Protein AF-A0A2P6NDL1-F1 (afdb_monomer)

Secondary structure (DSSP, 8-state):
----------GGGTT-TT---EE--HHHHHHHHHHTT--TTPEEEEE--TTSHHHHHHHTTSSEEEEEES-HHHHHHHHHHHTTSGGGGTEEEEES-TTTSPPPP-SEEEEE--GGGHHHHHHHHHH-SSPPSEEEEEEEHHHHHHHHPPTT-TT--HHHHHHHHHEEEEEEEEE-GGGEESPPSS-EEEEEEEE-SSPPS--HHHHHHHHHHHHHTTTSBHHHHHTSHHHHHHHHHHHHHHHHHTT--GGGSPPHHHHHHHHHSSTT-TTT-BTTT--HHHHHHHHHHHHHTT-------S--SSSS----------------PPPP-------EEE--GGGGGGS-S-------TTPEEEEEEEEE-SS--HHHHHHHH-PPSSTTHHHHHHHHHHHTT-EEEEEEEEEEEEEEEE-TTT-PEEEEEEE-------TT--

Foldseek 3Di:
DDDDDDPPDDPVPPDPPPPDWAQADLVVLVLLLVVQPAAQAWEEEEECCQQPSNVVVCLVHYQAYEYEDADVVSVVNNLVVCPPHPSNVRYHYDHHDPLPDQDDDTQEYEYADDAQCVVSVVVVLLPDPPNHFKYWYKYFPLLLCLCCDDQPDPSDALNVQVLVQFWDKDWRDKAQLVSIVVRDPGTMTIMMTGTDVVHPPDDVLQLSLLRVQQRVPQPAAVLVSCVDPVNLVLQLVVLVVLCVVVVHDSVPADRSNVLVCPLCVDPVNSRRDGNSRDHNVNSVSSSVSCVVSVGTSPDDDDDDDDDDDDPPDDDDDDDDDDDDDDDDDDDDDKHKDWDDPVCCVVPDDDDDDDDDPQKDKTKIKIKDDDDDDPVLVVVLPPFDDDPCRVVVSVVSCVVSPIDIDIDTFIWHWPDWDQDPPPRDIDTDIDTDDDPPDDPPDD

InterPro domains:
  IPR001737 Ribosomal RNA adenine methyltransferase KsgA/Erm [PF00398] (17-241)
  IPR001737 Ribosomal RNA adenine methyltransferase KsgA/Erm [PS51689] (14-294)
  IPR001737 Ribosomal RNA adenine methyltransferase KsgA/Erm [PTHR11727] (17-292)
  IPR011530 Ribosomal RNA adenine dimethylase [TIGR00755] (18-289)
  IPR020596 Ribosomal RNA adenine methylase transferase, conserved site [PS01131] (44-71)
  IPR020598 Ribosomal RNA adenine methylase transferase, N-terminal [SM00650] (28-197)
  IPR029063 S-adenosyl-L-methionine-dependent methyltransferase superfamily [G3DSA:3.40.50.150] (17-199)
  IPR029063 S-adenosyl-L-methionine-dependent methyltransferase superfamily [SSF53335] (17-293)

Structure (mmCIF, N/CA/C/O backbone):
data_AF-A0A2P6NDL1-F1
#
_entry.id   AF-A0A2P6NDL1-F1
#
loop_
_atom_site.group_PDB
_atom_site.id
_atom_site.type_symbol
_atom_site.label_atom_id
_atom_site.label_alt_id
_atom_site.label_comp_id
_atom_site.label_asym_id
_atom_site.label_entity_id
_atom_site.label_seq_id
_atom_site.pdbx_PDB_ins_code
_atom_site.Cartn_x
_atom_site.Cartn_y
_atom_site.Cartn_z
_atom_site.occupancy
_atom_site.B_iso_or_equiv
_atom_site.auth_seq_id
_atom_site.auth_comp_id
_atom_site.auth_asym_id
_atom_site.auth_atom_id
_atom_site.pdbx_PDB_model_num
ATOM 1 N N . MET A 1 1 ? -20.825 45.057 32.885 1.00 36.34 1 MET A N 1
ATOM 2 C CA . MET A 1 1 ? -21.238 44.110 31.820 1.00 36.34 1 MET A CA 1
ATOM 3 C C . MET A 1 1 ? -20.333 44.373 30.621 1.00 36.34 1 MET A C 1
ATOM 5 O O . MET A 1 1 ? -20.275 45.514 30.212 1.00 36.34 1 MET A O 1
ATOM 9 N N . ALA A 1 2 ? -19.516 43.471 30.084 1.00 32.03 2 ALA A N 1
ATOM 10 C CA . ALA A 1 2 ? -19.609 42.021 30.004 1.00 32.03 2 ALA A CA 1
ATOM 11 C C . ALA A 1 2 ? -18.259 41.355 30.341 1.00 32.03 2 ALA A C 1
ATOM 13 O O . ALA A 1 2 ? -17.208 41.761 29.848 1.00 32.03 2 ALA A O 1
ATOM 14 N N . MET A 1 3 ? -18.304 40.321 31.184 1.00 26.25 3 MET A N 1
ATOM 15 C CA . MET A 1 3 ? -17.172 39.437 31.453 1.00 26.25 3 MET A CA 1
ATOM 16 C C . MET A 1 3 ? -16.881 38.592 30.208 1.00 26.25 3 MET A C 1
ATOM 18 O O . MET A 1 3 ? -17.751 37.881 29.708 1.00 26.25 3 MET A O 1
ATOM 22 N N . ARG A 1 4 ? -15.640 38.662 29.722 1.00 29.34 4 ARG A N 1
ATOM 23 C CA . ARG A 1 4 ? -15.093 37.758 28.705 1.00 29.34 4 ARG A CA 1
ATOM 24 C C . ARG A 1 4 ? -15.015 36.356 29.313 1.00 29.34 4 ARG A C 1
ATOM 26 O O . ARG A 1 4 ? -14.181 36.093 30.171 1.00 29.34 4 ARG A O 1
ATOM 33 N N . THR A 1 5 ? -15.891 35.458 28.882 1.00 29.77 5 THR A N 1
ATOM 34 C CA . THR A 1 5 ? -15.819 34.039 29.229 1.00 29.77 5 THR A CA 1
ATOM 35 C C . THR A 1 5 ? -14.688 33.388 28.437 1.00 29.77 5 THR A C 1
ATOM 37 O O . THR A 1 5 ? -14.812 33.086 27.249 1.00 29.77 5 THR A O 1
ATOM 40 N N . GLU A 1 6 ? -13.545 33.184 29.090 1.00 29.84 6 GLU A N 1
ATOM 41 C CA . GLU A 1 6 ? -12.483 32.332 28.562 1.00 29.84 6 GLU A CA 1
ATOM 42 C C . GLU A 1 6 ? -13.022 30.909 28.363 1.00 29.84 6 GLU A C 1
ATOM 44 O O . GLU A 1 6 ? -13.479 30.244 29.297 1.00 29.84 6 GLU A O 1
ATOM 49 N N . LYS A 1 7 ? -12.978 30.420 27.119 1.00 33.31 7 LYS A N 1
ATOM 50 C CA . LYS A 1 7 ? -13.278 29.021 26.803 1.00 33.31 7 LYS A CA 1
ATOM 51 C C . LYS A 1 7 ? -12.232 28.134 27.483 1.00 33.31 7 LYS A C 1
ATOM 53 O O . LYS A 1 7 ? -11.122 27.985 26.972 1.00 33.31 7 LYS A O 1
ATOM 58 N N . LYS A 1 8 ? -12.604 27.507 28.606 1.00 27.92 8 LYS A N 1
ATOM 59 C CA . LYS A 1 8 ? -11.867 26.394 29.226 1.00 27.92 8 LYS A CA 1
ATOM 60 C C . LYS A 1 8 ? -11.633 25.305 28.174 1.00 27.92 8 LYS A C 1
ATOM 62 O O . LYS A 1 8 ? -12.532 24.540 27.831 1.00 27.92 8 LYS A O 1
ATOM 67 N N . THR A 1 9 ? -10.422 25.251 27.631 1.00 33.50 9 THR A N 1
ATOM 68 C CA . THR A 1 9 ? -9.971 24.129 26.810 1.00 33.50 9 THR A CA 1
ATOM 69 C C . THR A 1 9 ? -9.679 22.957 27.742 1.00 33.50 9 THR A C 1
ATOM 71 O O . THR A 1 9 ? -8.827 23.055 28.619 1.00 33.50 9 THR A O 1
ATOM 74 N N . ASP A 1 10 ? -10.442 21.875 27.576 1.00 34.56 10 ASP A N 1
ATOM 75 C CA . ASP A 1 10 ? -10.346 20.620 28.330 1.00 34.56 10 ASP A CA 1
ATOM 76 C C . ASP A 1 10 ? -8.883 20.137 28.399 1.00 34.56 10 ASP A C 1
ATOM 78 O O . ASP A 1 10 ? -8.265 19.832 27.372 1.00 34.56 10 ASP A O 1
ATOM 82 N N . ALA A 1 11 ? -8.316 20.118 29.609 1.00 33.81 11 ALA A N 1
ATOM 83 C CA . ALA A 1 11 ? -6.895 19.877 29.873 1.00 33.81 11 ALA A CA 1
ATOM 84 C C . ALA A 1 11 ? -6.408 18.481 29.430 1.00 33.81 11 ALA A C 1
ATOM 86 O O . ALA A 1 11 ? -5.207 18.265 29.297 1.00 33.81 11 ALA A O 1
ATOM 87 N N . ARG A 1 12 ? -7.331 17.565 29.107 1.00 46.12 12 ARG A N 1
ATOM 88 C CA . ARG A 1 12 ? -7.064 16.196 28.630 1.00 46.12 12 ARG A CA 1
ATOM 89 C C . ARG A 1 12 ? -6.386 16.098 27.256 1.00 46.12 12 ARG A C 1
ATOM 91 O O . ARG A 1 12 ? -5.961 15.017 26.873 1.00 46.12 12 ARG A O 1
ATOM 98 N N . PHE A 1 13 ? -6.283 17.198 26.503 1.00 41.50 13 PHE A N 1
ATOM 99 C CA . PHE A 1 13 ? -5.746 17.190 25.131 1.00 41.50 13 PHE A CA 1
ATOM 100 C C . PHE A 1 13 ? -4.379 17.878 24.963 1.00 41.50 13 PHE A C 1
ATOM 102 O O . PHE A 1 13 ? -3.866 17.948 23.845 1.00 41.50 13 PHE A O 1
ATOM 109 N N . ARG A 1 14 ? -3.763 18.387 26.040 1.00 32.59 14 ARG A N 1
ATOM 110 C CA . ARG A 1 14 ? -2.420 18.990 25.980 1.00 32.59 14 ARG A CA 1
ATOM 111 C C . ARG A 1 14 ? -1.363 17.906 26.209 1.00 32.59 14 ARG A C 1
ATOM 113 O O . ARG A 1 14 ? -1.092 17.558 27.348 1.00 32.59 14 ARG A O 1
ATOM 120 N N . GLY A 1 15 ? -0.778 17.368 25.136 1.00 32.94 15 GLY A N 1
ATOM 121 C CA . GLY A 1 15 ? 0.363 16.444 25.262 1.00 32.94 15 GLY A CA 1
ATOM 122 C C . GLY A 1 15 ? 0.511 15.352 24.201 1.00 32.94 15 GLY A C 1
ATOM 123 O O . GLY A 1 15 ? 1.359 14.473 24.366 1.00 32.94 15 GLY A O 1
ATOM 124 N N . PHE A 1 16 ? -0.277 15.368 23.121 1.00 46.50 16 PHE A N 1
ATOM 125 C CA . PHE A 1 16 ? -0.119 14.409 22.025 1.00 46.50 16 PHE A CA 1
ATOM 126 C C . PHE A 1 16 ? 1.107 14.753 21.173 1.00 46.50 16 PHE A C 1
ATOM 128 O O . PHE A 1 16 ? 1.009 15.402 20.135 1.00 46.50 16 PHE A O 1
ATOM 135 N N . THR A 1 17 ? 2.266 14.272 21.609 1.00 47.06 17 THR A N 1
ATOM 136 C CA . THR A 1 17 ? 3.546 14.268 20.882 1.00 47.06 17 THR A CA 1
ATOM 137 C C . THR A 1 17 ? 3.460 13.657 19.474 1.00 47.06 17 THR A C 1
ATOM 139 O O . THR A 1 17 ? 4.339 13.904 18.657 1.00 47.06 17 THR A O 1
ATOM 142 N N . PHE A 1 18 ? 2.383 12.928 19.155 1.00 55.97 18 PHE A N 1
ATOM 143 C CA . PHE A 1 18 ? 2.178 12.244 17.873 1.00 55.97 18 PHE A CA 1
ATOM 144 C C . PHE A 1 18 ? 1.156 12.903 16.925 1.00 55.97 18 PHE A C 1
ATOM 146 O O . PHE A 1 18 ? 0.885 12.350 15.862 1.00 55.97 18 PHE A O 1
ATOM 153 N N . GLY A 1 19 ? 0.580 14.069 17.262 1.00 57.47 19 GLY A N 1
ATOM 154 C CA . GLY A 1 19 ? -0.309 14.807 16.344 1.00 57.47 19 GLY A CA 1
ATOM 155 C C . GLY A 1 19 ? -1.540 14.017 15.863 1.00 57.47 19 GLY A C 1
ATOM 156 O O . GLY A 1 19 ? -1.953 14.161 14.714 1.00 57.47 19 GLY A O 1
ATOM 157 N N . GLN A 1 20 ? -2.095 13.149 16.714 1.00 72.69 20 GLN A N 1
ATOM 158 C CA . GLN A 1 20 ? -3.187 12.239 16.356 1.00 72.69 20 GLN A CA 1
ATOM 159 C C . GLN A 1 20 ? -4.534 12.969 16.200 1.00 72.69 20 GLN A C 1
ATOM 161 O O . GLN A 1 20 ? -4.881 13.846 16.993 1.00 72.69 20 GLN A O 1
ATOM 166 N N . HIS A 1 21 ? -5.316 12.574 15.189 1.00 86.44 21 HIS A N 1
ATOM 167 C CA . HIS A 1 21 ? -6.660 13.088 14.913 1.00 86.44 21 HIS A CA 1
ATOM 168 C C . HIS A 1 21 ? -7.716 12.061 15.340 1.00 86.44 21 HIS A C 1
ATOM 170 O O . HIS A 1 21 ? -7.943 11.066 14.651 1.00 86.44 21 HIS A O 1
ATOM 176 N N . ILE A 1 22 ? -8.389 12.307 16.466 1.00 88.81 22 ILE A N 1
ATOM 177 C CA . ILE A 1 22 ? -9.380 11.370 17.014 1.00 88.81 22 ILE A CA 1
ATOM 178 C C . ILE A 1 22 ? -10.714 11.557 16.291 1.00 88.81 22 ILE A C 1
ATOM 180 O O . ILE A 1 22 ? -11.271 12.658 16.288 1.00 88.81 22 ILE A O 1
ATOM 184 N N . LEU A 1 23 ? -11.250 10.481 15.711 1.00 92.31 23 LEU A N 1
ATOM 185 C CA . LEU A 1 23 ? -12.588 10.464 15.120 1.00 92.31 23 LEU A CA 1
ATOM 186 C C . LEU A 1 23 ? -13.646 10.555 16.234 1.00 92.31 23 LEU A C 1
ATOM 188 O O . LEU A 1 23 ? -13.715 9.695 17.114 1.00 92.31 23 LEU A O 1
ATOM 192 N N . LYS A 1 24 ? -14.460 11.618 16.211 1.00 92.00 24 LYS A N 1
ATOM 193 C CA . LYS A 1 24 ? -15.454 11.914 17.263 1.00 92.00 24 LYS A CA 1
ATOM 194 C C . LYS A 1 24 ? -16.908 11.714 16.842 1.00 92.00 24 LYS A C 1
ATOM 196 O O . LYS A 1 24 ? -17.756 11.656 17.719 1.00 92.00 24 LYS A O 1
ATOM 201 N N . ASN A 1 25 ? -17.217 11.677 15.543 1.00 94.38 25 ASN A N 1
ATOM 202 C CA . ASN A 1 25 ? -18.606 11.602 15.081 1.00 94.38 25 ASN A CA 1
ATOM 203 C C . ASN A 1 25 ? -19.123 10.148 15.129 1.00 94.38 25 ASN A C 1
ATOM 205 O O . ASN A 1 25 ? -18.646 9.332 14.333 1.00 94.38 25 ASN A O 1
ATOM 209 N N . PRO A 1 26 ? -20.111 9.820 15.990 1.00 94.75 26 PRO A N 1
ATOM 210 C CA . PRO A 1 26 ? -20.639 8.461 16.107 1.00 94.75 26 PRO A CA 1
ATOM 211 C C . PRO A 1 26 ? -21.297 7.944 14.824 1.00 94.75 26 PRO A C 1
ATOM 213 O O . PRO A 1 26 ? -21.186 6.759 14.533 1.00 94.75 26 PRO A O 1
ATOM 216 N N . LEU A 1 27 ? -21.917 8.818 14.021 1.00 96.44 27 LEU A N 1
ATOM 217 C CA . LEU A 1 27 ? -22.573 8.424 12.768 1.00 96.44 27 LEU A CA 1
ATOM 218 C C . LEU A 1 27 ? -21.559 7.953 11.720 1.00 96.44 27 LEU A C 1
ATOM 220 O O . LEU A 1 27 ? -21.822 7.017 10.970 1.00 96.44 27 LEU A O 1
ATOM 224 N N . ILE A 1 28 ? -20.370 8.567 11.685 1.00 96.81 28 ILE A N 1
ATOM 225 C CA . ILE A 1 28 ? -19.288 8.117 10.797 1.00 96.81 28 ILE A CA 1
ATOM 226 C C . ILE A 1 28 ? -18.763 6.756 11.254 1.00 96.81 28 ILE A C 1
ATOM 228 O O . ILE A 1 28 ? -18.541 5.884 10.421 1.00 96.81 28 ILE A O 1
ATOM 232 N N . ILE A 1 29 ? -18.604 6.556 12.565 1.00 96.62 29 ILE A N 1
ATOM 233 C CA . ILE A 1 29 ? -18.172 5.272 13.133 1.00 96.62 29 ILE A CA 1
ATOM 234 C C . ILE A 1 29 ? -19.187 4.176 12.797 1.00 96.62 29 ILE A C 1
ATOM 236 O O . ILE A 1 29 ? -18.801 3.137 12.274 1.00 96.62 29 ILE A O 1
ATOM 240 N N . GLN A 1 30 ? -20.481 4.425 13.013 1.00 96.19 30 GLN A N 1
ATOM 241 C CA . GLN A 1 30 ? -21.549 3.496 12.634 1.00 96.19 30 GLN A CA 1
ATOM 242 C C . GLN A 1 30 ? -21.528 3.184 11.133 1.00 96.19 30 GLN A C 1
ATOM 244 O O . GLN A 1 30 ? -21.600 2.020 10.751 1.00 96.19 30 GLN A O 1
ATOM 249 N N . GLY A 1 31 ? -21.349 4.200 10.283 1.00 97.12 31 GLY A N 1
ATOM 250 C CA . GLY A 1 31 ? -21.225 4.011 8.838 1.00 97.12 31 GLY A CA 1
ATOM 251 C C . GLY A 1 31 ? -20.012 3.165 8.433 1.00 97.12 31 GLY A C 1
ATOM 252 O O . GLY A 1 31 ? -20.113 2.372 7.498 1.00 97.12 31 GLY A O 1
ATOM 253 N N . ILE A 1 32 ? -18.879 3.293 9.135 1.00 97.31 32 ILE A N 1
ATOM 254 C CA . ILE A 1 32 ? -17.703 2.431 8.939 1.00 97.31 32 ILE A CA 1
ATOM 255 C C . ILE A 1 32 ? -18.045 0.990 9.322 1.00 97.31 32 ILE A C 1
ATOM 257 O O . ILE A 1 32 ? -17.851 0.097 8.508 1.00 97.31 32 ILE A O 1
ATOM 261 N N . ILE A 1 33 ? -18.599 0.769 10.517 1.00 97.38 33 ILE A N 1
ATOM 262 C CA . ILE A 1 33 ? -18.960 -0.566 11.021 1.00 97.38 33 ILE A CA 1
ATOM 263 C C . ILE A 1 33 ? -19.933 -1.275 10.075 1.00 97.38 33 ILE A C 1
ATOM 265 O O . ILE A 1 33 ? -19.690 -2.417 9.690 1.00 97.38 33 ILE A O 1
ATOM 269 N N . GLN A 1 34 ? -20.979 -0.580 9.623 1.00 96.00 34 GLN A N 1
ATOM 270 C CA . GLN A 1 34 ? -21.963 -1.133 8.694 1.00 96.00 34 GLN A CA 1
ATOM 271 C C . GLN A 1 34 ? -21.327 -1.546 7.358 1.00 96.00 34 GLN A C 1
ATOM 273 O O . GLN A 1 34 ? -21.616 -2.620 6.837 1.00 96.00 34 GLN A O 1
ATOM 278 N N . LYS A 1 35 ? -20.431 -0.717 6.805 1.00 96.50 35 LYS A N 1
ATOM 279 C CA . LYS A 1 35 ? -19.748 -0.998 5.529 1.00 96.50 35 LYS A CA 1
ATOM 280 C C . LYS A 1 35 ? -18.604 -2.007 5.645 1.00 96.50 35 LYS A C 1
ATOM 282 O O . LYS A 1 35 ? -18.119 -2.483 4.619 1.00 96.50 35 LYS A O 1
ATOM 287 N N . SER A 1 36 ? -18.170 -2.320 6.864 1.00 96.50 36 SER A N 1
ATOM 288 C CA . SER A 1 36 ? -17.178 -3.363 7.131 1.00 96.50 36 SER A CA 1
ATOM 289 C C . SER A 1 36 ? -17.734 -4.776 6.997 1.00 96.50 36 SER A C 1
ATOM 291 O O . SER A 1 36 ? -16.930 -5.698 6.889 1.00 96.50 36 SER A O 1
ATOM 293 N N . GLU A 1 37 ? -19.064 -4.953 6.958 1.00 96.50 37 GLU A N 1
ATOM 294 C CA . GLU A 1 37 ? -19.710 -6.270 6.809 1.00 96.50 37 GLU A CA 1
ATOM 295 C C . GLU A 1 37 ? -19.117 -7.298 7.796 1.00 96.50 37 GLU A C 1
ATOM 297 O O . GLU A 1 37 ? -18.665 -8.390 7.426 1.00 96.50 37 GLU A O 1
ATOM 302 N N . LEU A 1 38 ? -19.044 -6.880 9.063 1.00 97.62 38 LEU A N 1
ATOM 303 C CA . LEU A 1 38 ? -18.490 -7.668 10.160 1.00 97.62 38 LEU A CA 1
ATOM 304 C C . LEU A 1 38 ? -19.379 -8.877 10.451 1.00 97.62 38 LEU A C 1
ATOM 306 O O . LEU A 1 38 ? -20.606 -8.796 10.386 1.00 97.62 38 LEU A O 1
ATOM 310 N N . LYS A 1 39 ? -18.746 -9.992 10.805 1.00 97.88 39 LYS A N 1
ATOM 311 C CA . LYS A 1 39 ? -19.400 -11.199 11.305 1.00 97.88 39 LYS A CA 1
ATOM 312 C C . LYS A 1 39 ? -19.055 -11.373 12.777 1.00 97.88 39 LYS A C 1
ATOM 314 O O . LYS A 1 39 ? -17.921 -11.133 13.187 1.00 97.88 39 LYS A O 1
ATOM 319 N N . SER A 1 40 ? -19.995 -11.915 13.546 1.00 97.06 40 SER A N 1
ATOM 320 C CA . SER A 1 40 ? -19.797 -12.219 14.970 1.00 97.06 40 SER A CA 1
ATOM 321 C C . SER A 1 40 ? -18.655 -13.204 15.233 1.00 97.06 40 SER A C 1
ATOM 323 O O . SER A 1 40 ? -18.128 -13.248 16.337 1.00 97.06 40 SER A O 1
ATOM 325 N N . THR A 1 41 ? -18.241 -13.981 14.229 1.00 97.94 41 THR A N 1
ATOM 326 C CA . THR A 1 41 ? -17.113 -14.917 14.312 1.00 97.94 41 THR A CA 1
ATOM 327 C C . THR A 1 41 ? -15.754 -14.282 14.030 1.00 97.94 41 THR A C 1
ATOM 329 O O . THR A 1 41 ? -14.740 -14.936 14.267 1.00 97.94 41 THR A O 1
ATOM 332 N N . ASP A 1 42 ? -15.714 -13.051 13.514 1.00 98.38 42 ASP A N 1
ATOM 333 C CA . ASP A 1 42 ? -14.477 -12.433 13.038 1.00 98.38 42 ASP A CA 1
ATOM 334 C C . ASP A 1 42 ? -13.524 -12.069 14.176 1.00 98.38 42 ASP A C 1
ATOM 336 O O . ASP A 1 42 ? -13.926 -11.580 15.235 1.00 98.38 42 ASP A O 1
ATOM 340 N N . VAL A 1 43 ? -12.231 -12.202 13.902 1.00 98.62 43 VAL A N 1
ATOM 341 C CA . VAL A 1 43 ? -11.168 -11.492 14.607 1.00 98.62 43 VAL A CA 1
ATOM 342 C C . VAL A 1 43 ? -10.874 -10.199 13.848 1.00 98.62 43 VAL A C 1
ATOM 344 O O . VAL A 1 43 ? -10.425 -10.233 12.700 1.00 98.62 43 VAL A O 1
ATOM 347 N N . ALA A 1 44 ? -11.120 -9.053 14.481 1.00 98.62 44 ALA A N 1
ATOM 348 C CA . ALA A 1 44 ? -10.859 -7.743 13.895 1.00 98.62 44 ALA A CA 1
ATOM 349 C C . ALA A 1 44 ? -9.500 -7.190 14.330 1.00 98.62 44 ALA A C 1
ATOM 351 O O . ALA A 1 44 ? -9.195 -7.152 15.519 1.00 98.62 44 ALA A O 1
ATOM 352 N N . LEU A 1 45 ? -8.709 -6.706 13.377 1.00 98.62 45 LEU A N 1
ATOM 353 C CA . LEU A 1 45 ? -7.525 -5.889 13.623 1.00 98.62 45 LEU A CA 1
ATOM 354 C C . LEU A 1 45 ? -7.904 -4.403 13.564 1.00 98.62 45 LEU A C 1
ATOM 356 O O . LEU A 1 45 ? -8.481 -3.945 12.579 1.00 98.62 45 LEU A O 1
ATOM 360 N N . GLU A 1 46 ? -7.521 -3.633 14.576 1.00 98.06 46 GLU A N 1
ATOM 361 C CA . GLU A 1 46 ? -7.622 -2.174 14.588 1.00 98.06 46 GLU A CA 1
ATOM 362 C C . GLU A 1 46 ? -6.231 -1.562 14.758 1.00 98.06 46 GLU A C 1
ATOM 364 O O . GLU A 1 46 ? -5.507 -1.875 15.700 1.00 98.06 46 GLU A O 1
ATOM 369 N N . VAL A 1 47 ? -5.842 -0.668 13.850 1.00 95.81 47 VAL A N 1
ATOM 370 C CA . VAL A 1 47 ? -4.558 0.041 13.921 1.00 95.81 47 VAL A CA 1
ATOM 371 C C . VAL A 1 47 ? -4.799 1.482 14.345 1.00 95.81 47 VAL A C 1
ATOM 373 O O . VAL A 1 47 ? -5.471 2.225 13.631 1.00 95.81 47 VAL A O 1
ATOM 376 N N . GLY A 1 48 ? -4.215 1.878 15.475 1.00 93.44 48 GLY A N 1
ATOM 377 C CA . GLY A 1 48 ? -4.411 3.199 16.070 1.00 93.44 48 GLY A CA 1
ATOM 378 C C . GLY A 1 48 ? -5.807 3.365 16.683 1.00 93.44 48 GLY A C 1
ATOM 379 O O . GLY A 1 48 ? -6.566 4.218 16.217 1.00 93.44 48 GLY A O 1
ATOM 380 N N . PRO A 1 49 ? -6.170 2.577 17.714 1.00 94.25 49 PRO A N 1
ATOM 381 C CA . PRO A 1 49 ? -7.476 2.668 18.374 1.00 94.25 49 PRO A CA 1
ATOM 382 C C . PRO A 1 49 ? -7.721 4.026 19.059 1.00 94.25 49 PRO A C 1
ATOM 384 O O . PRO A 1 49 ? -8.873 4.422 19.284 1.00 94.25 49 PRO A O 1
ATOM 387 N N . GLY A 1 50 ? -6.657 4.767 19.404 1.00 91.62 50 GLY A N 1
ATOM 388 C CA . GLY A 1 50 ? -6.754 6.043 20.108 1.00 91.62 50 GLY A CA 1
ATOM 389 C C . GLY A 1 50 ? -7.541 5.901 21.413 1.00 91.62 50 GLY A C 1
ATOM 390 O O . GLY A 1 50 ? -7.227 5.070 22.256 1.00 91.62 50 GLY A O 1
ATOM 391 N N . THR A 1 51 ? -8.608 6.687 21.579 1.00 90.94 51 THR A N 1
ATOM 392 C CA . THR A 1 51 ? -9.460 6.634 22.782 1.00 90.94 51 THR A CA 1
ATOM 393 C C . THR A 1 51 ? -10.483 5.491 22.784 1.00 90.94 51 THR A C 1
ATOM 395 O O . THR A 1 51 ? -11.295 5.409 23.707 1.00 90.94 51 THR A O 1
ATOM 398 N N . GLY A 1 52 ? -10.519 4.642 21.752 1.00 94.06 52 GLY A N 1
ATOM 399 C CA . GLY A 1 52 ? -11.387 3.463 21.691 1.00 94.06 52 GLY A CA 1
ATOM 400 C C . GLY A 1 52 ? -12.802 3.683 21.156 1.00 94.06 52 GLY A C 1
ATOM 401 O O . GLY A 1 52 ? -13.673 2.842 21.359 1.00 94.06 52 GLY A O 1
ATOM 402 N N . ASN A 1 53 ? -13.080 4.815 20.497 1.00 94.25 53 ASN A N 1
ATOM 403 C CA . ASN A 1 53 ? -14.422 5.091 19.961 1.00 94.25 53 ASN A CA 1
ATOM 404 C C . ASN A 1 53 ? -14.862 4.071 18.896 1.00 94.25 53 ASN A C 1
ATOM 406 O O . ASN A 1 53 ? -16.036 3.714 18.847 1.00 94.25 53 ASN A O 1
ATOM 410 N N . LEU A 1 54 ? -13.931 3.630 18.046 1.00 95.88 54 LEU A N 1
ATOM 411 C CA . LEU A 1 54 ? -14.171 2.593 17.044 1.00 95.88 54 LEU A CA 1
ATOM 412 C C . LEU A 1 54 ? -14.039 1.196 17.671 1.00 95.88 54 LEU A C 1
ATOM 414 O O . LEU A 1 54 ? -14.915 0.364 17.448 1.00 95.88 54 LEU A O 1
ATOM 418 N N . THR A 1 55 ? -13.041 0.984 18.536 1.00 97.25 55 THR A N 1
ATOM 419 C CA . THR A 1 55 ? -12.808 -0.280 19.259 1.00 97.25 55 THR A CA 1
ATOM 420 C C . THR A 1 55 ? -14.051 -0.825 19.951 1.00 97.25 55 THR A C 1
ATOM 422 O O . THR A 1 55 ? -14.385 -1.990 19.768 1.00 97.25 55 THR A O 1
ATOM 425 N N . VAL A 1 56 ? -14.780 0.005 20.708 1.00 95.88 56 VAL A N 1
ATOM 426 C CA . VAL A 1 56 ? -15.993 -0.446 21.419 1.00 95.88 56 VAL A CA 1
ATOM 427 C C . VAL A 1 56 ? -17.061 -0.944 20.439 1.00 95.88 56 VAL A C 1
ATOM 429 O O . VAL A 1 56 ? -17.707 -1.951 20.697 1.00 95.88 56 VAL A O 1
ATOM 432 N N . LYS A 1 57 ? -17.206 -0.299 19.274 1.00 96.62 57 LYS A N 1
ATOM 433 C CA . LYS A 1 57 ? -18.156 -0.737 18.241 1.00 96.62 57 LYS A CA 1
ATOM 434 C C . LYS A 1 57 ? -17.714 -1.992 17.496 1.00 96.62 57 LYS A C 1
ATOM 436 O O . LYS A 1 57 ? -18.564 -2.763 17.062 1.00 96.62 57 LYS A O 1
ATOM 441 N N . LEU A 1 58 ? -16.407 -2.214 17.370 1.00 97.81 58 LEU A N 1
ATOM 442 C CA . LEU A 1 58 ? -15.876 -3.477 16.862 1.00 97.81 58 LEU A CA 1
ATOM 443 C C . LEU A 1 58 ? -16.153 -4.617 17.848 1.00 97.81 58 LEU A C 1
ATOM 445 O O . LEU A 1 58 ? -16.671 -5.647 17.435 1.00 97.81 58 LEU A O 1
ATOM 449 N N . LEU A 1 59 ? -15.907 -4.397 19.144 1.00 97.56 59 LEU A N 1
ATOM 450 C CA . LEU A 1 59 ? -16.149 -5.379 20.208 1.00 97.56 59 LEU A CA 1
ATOM 451 C C . LEU A 1 59 ? -17.625 -5.804 20.310 1.00 97.56 59 LEU A C 1
ATOM 453 O O . LEU A 1 59 ? -17.896 -6.959 20.612 1.00 97.56 59 LEU A O 1
ATOM 457 N N . GLU A 1 60 ? -18.565 -4.902 20.006 1.00 96.06 60 GLU A N 1
ATOM 458 C CA . GLU A 1 60 ? -20.005 -5.204 19.910 1.00 96.06 60 GLU A CA 1
ATOM 459 C C . GLU A 1 60 ? -20.356 -6.160 18.748 1.00 96.06 60 GLU A C 1
ATOM 461 O O . GLU A 1 60 ? -21.404 -6.800 18.773 1.00 96.06 60 GLU A O 1
ATOM 466 N N . SER A 1 61 ? -19.522 -6.231 17.703 1.00 96.44 61 SER A N 1
ATOM 467 C CA . SER A 1 61 ? -19.872 -6.869 16.421 1.00 96.44 61 SER A CA 1
ATOM 468 C C . SER A 1 61 ? -18.991 -8.064 16.044 1.00 96.44 61 SER A C 1
ATOM 470 O O . SER A 1 61 ? -19.292 -8.748 15.065 1.00 96.44 61 SER A O 1
ATOM 472 N N . THR A 1 62 ? -17.894 -8.308 16.764 1.00 97.81 62 THR A N 1
ATOM 473 C CA . THR A 1 62 ? -16.892 -9.325 16.415 1.00 97.81 62 THR A CA 1
ATOM 474 C C . THR A 1 62 ? -16.537 -10.213 17.602 1.00 97.81 62 THR A C 1
ATOM 476 O O . THR A 1 62 ? -16.751 -9.863 18.761 1.00 97.81 62 THR A O 1
ATOM 479 N N . LYS A 1 63 ? -15.955 -11.383 17.320 1.00 97.56 63 LYS A N 1
ATOM 480 C CA . LYS A 1 63 ? -15.536 -12.348 18.346 1.00 97.56 63 LYS A CA 1
ATOM 481 C C . LYS A 1 63 ? -14.420 -11.785 19.219 1.00 97.56 63 LYS A C 1
ATOM 483 O O . LYS A 1 63 ? -14.362 -12.042 20.416 1.00 97.56 63 LYS A O 1
ATOM 488 N N . LYS A 1 64 ? -13.474 -11.097 18.583 1.00 98.31 64 LYS A N 1
ATOM 489 C CA . LYS A 1 64 ? -12.267 -10.564 19.215 1.00 98.31 64 LYS A CA 1
ATOM 490 C C . LYS A 1 64 ? -11.804 -9.323 18.467 1.00 98.31 64 LYS A C 1
ATOM 492 O O . LYS A 1 64 ? -11.928 -9.259 17.242 1.00 98.31 64 LYS A O 1
ATOM 497 N N . VAL A 1 65 ? -11.222 -8.374 19.190 1.00 98.69 65 VAL A N 1
ATOM 498 C CA . VAL A 1 65 ? -10.522 -7.222 18.615 1.00 98.69 65 VAL A CA 1
ATOM 499 C C . VAL A 1 65 ? -9.064 -7.251 19.050 1.00 98.69 65 VAL A C 1
ATOM 501 O O . VAL A 1 65 ? -8.755 -7.400 20.230 1.00 98.69 65 VAL A O 1
ATOM 504 N N . ILE A 1 66 ? -8.162 -7.114 18.086 1.00 98.56 66 ILE A N 1
ATOM 505 C CA . ILE A 1 66 ? -6.728 -6.949 18.282 1.00 98.56 66 ILE A CA 1
ATOM 506 C C . ILE A 1 66 ? -6.397 -5.506 17.916 1.00 98.56 66 ILE A C 1
ATOM 508 O O . ILE A 1 66 ? -6.473 -5.129 16.751 1.00 98.56 66 ILE A O 1
ATOM 512 N N . ALA A 1 67 ? -6.046 -4.691 18.903 1.00 97.88 67 ALA A N 1
ATOM 513 C CA . ALA A 1 67 ? -5.750 -3.281 18.713 1.00 97.88 67 ALA A CA 1
ATOM 514 C C . ALA A 1 67 ? -4.236 -3.028 18.778 1.00 97.88 67 ALA A C 1
ATOM 516 O O . ALA A 1 67 ? -3.598 -3.319 19.788 1.00 97.88 67 ALA A O 1
ATOM 517 N N . CYS A 1 68 ? -3.650 -2.477 17.717 1.00 96.75 68 CYS A N 1
ATOM 518 C CA . CYS A 1 68 ? -2.244 -2.079 17.658 1.00 96.75 68 CYS A CA 1
ATOM 519 C C . CYS A 1 68 ? -2.107 -0.588 17.972 1.00 96.75 68 CYS A C 1
ATOM 521 O O . CYS A 1 68 ? -2.616 0.247 17.220 1.00 96.75 68 CYS A O 1
ATOM 523 N N . GLU A 1 69 ? -1.385 -0.245 19.036 1.00 94.19 69 GLU A N 1
ATOM 524 C CA . GLU A 1 69 ? -1.162 1.144 19.447 1.00 94.19 69 GLU A CA 1
ATOM 525 C C . GLU A 1 69 ? 0.304 1.376 19.813 1.00 94.19 69 GLU A C 1
ATOM 527 O O . GLU A 1 69 ? 0.933 0.553 20.475 1.00 94.19 69 GLU A O 1
ATOM 532 N N . VAL A 1 70 ? 0.849 2.509 19.376 1.00 92.00 70 VAL A N 1
ATOM 533 C CA . VAL A 1 70 ? 2.241 2.887 19.640 1.00 92.00 70 VAL A CA 1
ATOM 534 C C . VAL A 1 70 ? 2.362 3.764 20.884 1.00 92.00 70 VAL A C 1
ATOM 536 O O . VAL A 1 70 ? 3.407 3.735 21.527 1.00 92.00 70 VAL A O 1
ATOM 539 N N . ASP A 1 71 ? 1.325 4.539 21.232 1.00 91.25 71 ASP A N 1
ATOM 540 C CA . ASP A 1 71 ? 1.313 5.404 22.416 1.00 91.25 71 ASP A CA 1
ATOM 541 C C . ASP A 1 71 ? 0.835 4.631 23.664 1.00 91.25 71 ASP A C 1
ATOM 543 O O . ASP A 1 71 ? -0.364 4.355 23.796 1.00 91.25 71 ASP A O 1
ATOM 547 N N . PRO A 1 72 ? 1.719 4.338 24.639 1.00 92.25 72 PRO A N 1
ATOM 548 C CA . PRO A 1 72 ? 1.345 3.586 25.838 1.00 92.25 72 PRO A CA 1
ATOM 549 C C . PRO A 1 72 ? 0.276 4.288 26.688 1.00 92.25 72 PRO A C 1
ATOM 551 O O . PRO A 1 72 ? -0.458 3.636 27.429 1.00 92.25 72 PRO A O 1
ATOM 554 N N . ARG A 1 73 ? 0.143 5.618 26.576 1.00 92.25 73 ARG A N 1
ATOM 555 C CA . ARG A 1 73 ? -0.902 6.372 27.285 1.00 92.25 73 ARG A CA 1
ATOM 556 C C . ARG A 1 73 ? -2.281 6.053 26.716 1.00 92.25 73 ARG A C 1
ATOM 558 O O . ARG A 1 73 ? -3.230 5.901 27.477 1.00 92.25 73 ARG A O 1
ATOM 565 N N . MET A 1 74 ? -2.389 5.922 25.392 1.00 92.62 74 MET A N 1
ATOM 566 C CA . MET A 1 74 ? -3.640 5.527 24.735 1.00 92.62 74 MET A CA 1
ATOM 567 C C . MET A 1 74 ? -3.988 4.072 25.033 1.00 92.62 74 MET A C 1
ATOM 569 O O . MET A 1 74 ? -5.157 3.768 25.250 1.00 92.62 74 MET A O 1
ATOM 573 N N . VAL A 1 75 ? -2.984 3.195 25.143 1.00 94.75 75 VAL A N 1
ATOM 574 C CA . VAL A 1 75 ? -3.183 1.817 25.618 1.00 94.75 75 VAL A CA 1
ATOM 575 C C . VAL A 1 75 ? -3.844 1.808 26.998 1.00 94.75 75 VAL A C 1
ATOM 577 O O . VAL A 1 75 ? -4.865 1.145 27.170 1.00 94.75 75 VAL A O 1
ATOM 580 N N . ALA A 1 76 ? -3.320 2.573 27.960 1.00 94.75 76 ALA A N 1
ATOM 581 C CA . ALA A 1 76 ? -3.882 2.640 29.310 1.00 94.75 76 ALA A CA 1
ATOM 582 C C . ALA A 1 76 ? -5.318 3.201 29.328 1.00 94.75 76 ALA A C 1
ATOM 584 O O . ALA A 1 76 ? -6.193 2.653 30.001 1.00 94.75 76 ALA A O 1
ATOM 585 N N . GLU A 1 77 ? -5.586 4.261 28.559 1.00 94.25 77 GLU A N 1
ATOM 586 C CA . GLU A 1 77 ? -6.932 4.836 28.424 1.00 94.25 77 GLU A CA 1
ATOM 587 C C . GLU A 1 77 ? -7.923 3.839 27.805 1.00 94.25 77 GLU A C 1
ATOM 589 O O . GLU A 1 77 ? -9.043 3.688 28.298 1.00 94.25 77 GLU A O 1
ATOM 594 N N . LEU A 1 78 ? -7.509 3.112 26.763 1.00 95.25 78 LEU A N 1
ATOM 595 C CA . LEU A 1 78 ? -8.332 2.092 26.122 1.00 95.25 78 LEU A CA 1
ATOM 596 C C . LEU A 1 78 ? -8.629 0.927 27.072 1.00 95.25 78 LEU A C 1
ATOM 598 O O . LEU A 1 78 ? -9.782 0.513 27.182 1.00 95.25 78 LEU A O 1
ATOM 602 N N . GLN A 1 79 ? -7.616 0.432 27.790 1.00 95.38 79 GLN A N 1
ATOM 603 C CA . GLN A 1 79 ? -7.785 -0.622 28.793 1.00 95.38 79 GLN A CA 1
ATOM 604 C C . GLN A 1 79 ? -8.782 -0.201 29.867 1.00 95.38 79 GLN A C 1
ATOM 606 O O . GLN A 1 79 ? -9.730 -0.929 30.145 1.00 95.38 79 GLN A O 1
ATOM 611 N N . LYS A 1 80 ? -8.616 1.002 30.428 1.00 95.50 80 LYS A N 1
ATOM 612 C CA . LYS A 1 80 ? -9.526 1.547 31.439 1.00 95.50 80 LYS A CA 1
ATOM 613 C C . LYS A 1 80 ? -10.953 1.685 30.913 1.00 95.50 80 LYS A C 1
ATOM 615 O O . LYS A 1 80 ? -11.895 1.455 31.663 1.00 95.50 80 LYS A O 1
ATOM 620 N N . ARG A 1 81 ? -11.122 2.045 29.638 1.00 95.00 81 ARG A N 1
ATOM 621 C CA . ARG A 1 81 ? -12.438 2.210 29.011 1.00 95.00 81 ARG A CA 1
ATOM 622 C C . ARG A 1 81 ? -13.226 0.906 28.906 1.00 95.00 81 ARG A C 1
ATOM 624 O O . ARG A 1 81 ? -14.447 0.953 29.012 1.00 95.00 81 ARG A O 1
ATOM 631 N N . VAL A 1 82 ? -12.557 -0.223 28.670 1.00 94.81 82 VAL A N 1
ATOM 632 C CA . VAL A 1 82 ? -13.220 -1.537 28.563 1.00 94.81 82 VAL A CA 1
ATOM 633 C C . VAL A 1 82 ? -13.206 -2.322 29.875 1.00 94.81 82 VAL A C 1
ATOM 635 O O . VAL A 1 82 ? -13.929 -3.307 30.009 1.00 94.81 82 VAL A O 1
ATOM 638 N N . MET A 1 83 ? -12.399 -1.904 30.851 1.00 94.19 83 MET A N 1
ATOM 639 C CA . MET A 1 83 ? -12.295 -2.548 32.158 1.00 94.19 83 MET A CA 1
ATOM 640 C C . MET A 1 83 ? -13.660 -2.614 32.855 1.00 94.19 83 MET A C 1
ATOM 642 O O . MET A 1 83 ? -14.376 -1.619 32.928 1.00 94.19 83 MET A O 1
ATOM 646 N N . GLY A 1 84 ? -14.018 -3.792 33.371 1.00 92.62 84 GLY A N 1
ATOM 647 C CA . GLY A 1 84 ? -15.311 -4.021 34.028 1.00 92.62 84 GLY A CA 1
ATOM 648 C C . GLY A 1 84 ? -16.490 -4.239 33.072 1.00 92.62 84 GLY A C 1
ATOM 649 O O . GLY A 1 84 ? -17.611 -4.408 33.539 1.00 92.62 84 GLY A O 1
ATOM 650 N N . THR A 1 85 ? -16.256 -4.262 31.756 1.00 94.56 85 THR A N 1
ATOM 651 C CA . THR A 1 85 ? -17.258 -4.659 30.754 1.00 94.56 85 THR A CA 1
ATOM 652 C C . THR A 1 85 ? -17.024 -6.095 30.283 1.00 94.56 85 THR A C 1
ATOM 654 O O . THR A 1 85 ? -15.912 -6.616 30.396 1.00 94.56 85 THR A O 1
ATOM 657 N N . GLU A 1 86 ? -18.044 -6.725 29.694 1.00 92.88 86 GLU A N 1
ATOM 658 C CA . GLU A 1 86 ? -17.918 -8.047 29.054 1.00 92.88 86 GLU A CA 1
ATOM 659 C C . GLU A 1 86 ? -16.847 -8.067 27.946 1.00 92.88 86 GLU A C 1
ATOM 661 O O . GLU A 1 86 ? -16.140 -9.061 27.759 1.00 92.88 86 GLU A O 1
ATOM 666 N N . TYR A 1 87 ? -16.632 -6.922 27.289 1.00 92.94 87 TYR A N 1
ATOM 667 C CA . TYR A 1 87 ? -15.675 -6.772 26.198 1.00 92.94 87 TYR A CA 1
ATOM 668 C C . TYR A 1 87 ? -14.207 -6.865 26.624 1.00 92.94 87 TYR A C 1
ATOM 670 O O . TYR A 1 87 ? -13.343 -7.057 25.767 1.00 92.94 87 TYR A O 1
ATOM 678 N N . ALA A 1 88 ? -13.895 -6.736 27.919 1.00 93.19 88 ALA A N 1
ATOM 679 C CA . ALA A 1 88 ? -12.516 -6.766 28.410 1.00 93.19 88 ALA A CA 1
ATOM 680 C C . ALA A 1 88 ? -11.783 -8.057 28.008 1.00 93.19 88 ALA A C 1
ATOM 682 O O . ALA A 1 88 ? -10.607 -8.018 27.659 1.00 93.19 88 ALA A O 1
ATOM 683 N N . SER A 1 89 ? -12.492 -9.188 28.006 1.00 94.94 89 SER A N 1
ATOM 684 C CA . SER A 1 89 ? -11.941 -10.493 27.619 1.00 94.94 89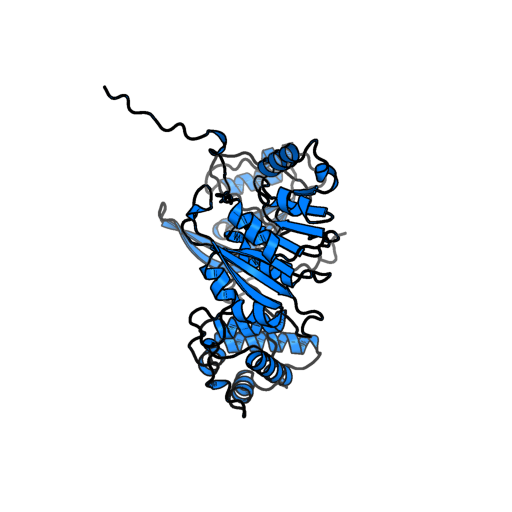 SER A CA 1
ATOM 685 C C . SER A 1 89 ? -11.778 -10.664 26.099 1.00 94.94 89 SER A C 1
ATOM 687 O O . SER A 1 89 ? -11.014 -11.514 25.644 1.00 94.94 89 SER A O 1
ATOM 689 N N . HIS A 1 90 ? -12.467 -9.839 25.306 1.00 96.62 90 HIS A N 1
ATOM 690 C CA . HIS A 1 90 ? -12.469 -9.888 23.842 1.00 96.62 90 HIS A CA 1
ATOM 691 C C . HIS A 1 90 ? -11.480 -8.891 23.218 1.00 96.62 90 HIS A C 1
ATOM 693 O O . HIS A 1 90 ? -11.244 -8.938 22.008 1.00 96.62 90 HIS A O 1
ATOM 699 N N . LEU A 1 91 ? -10.882 -8.001 24.016 1.00 98.12 91 LEU A N 1
ATOM 700 C CA . LEU A 1 91 ? -9.888 -7.035 23.560 1.00 98.12 91 LEU A CA 1
ATOM 701 C C . LEU A 1 91 ? -8.464 -7.514 23.867 1.00 98.12 91 LEU A C 1
ATOM 703 O O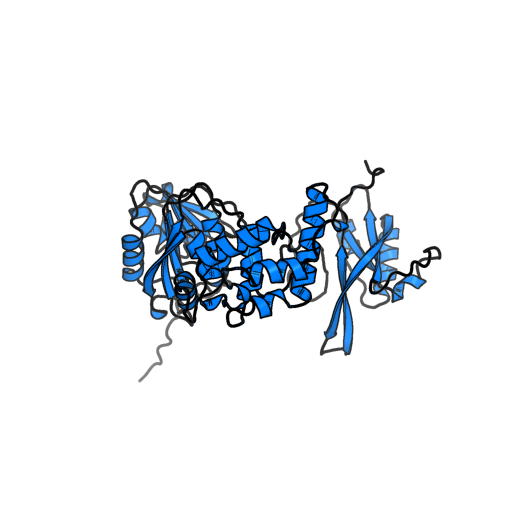 . LEU A 1 91 ? -8.077 -7.688 25.018 1.00 98.12 91 LEU A O 1
A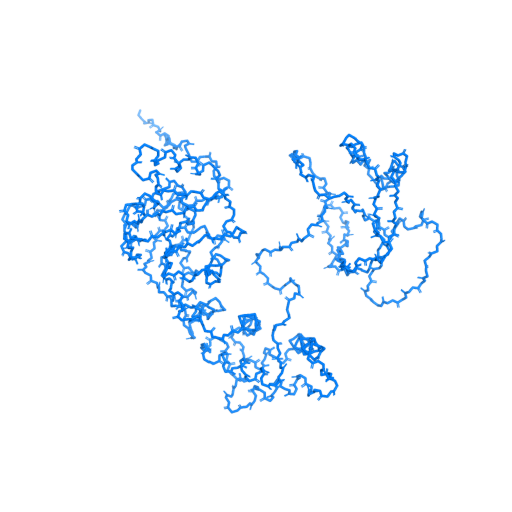TOM 707 N N . GLN A 1 92 ? -7.643 -7.630 22.828 1.00 97.81 92 GLN A N 1
ATOM 708 C CA . GLN A 1 92 ? -6.196 -7.777 22.941 1.00 97.81 92 GLN A CA 1
ATOM 709 C C . GLN A 1 92 ? -5.525 -6.497 22.445 1.00 97.81 92 GLN A C 1
ATOM 711 O O . GLN A 1 92 ? -5.811 -6.046 21.342 1.00 97.81 92 GLN A O 1
ATOM 716 N N . ILE A 1 93 ? -4.601 -5.932 23.222 1.00 97.62 93 ILE A N 1
ATOM 717 C CA . ILE A 1 93 ? -3.852 -4.737 22.814 1.00 97.62 93 ILE A CA 1
ATOM 718 C C . ILE A 1 93 ? -2.388 -5.107 22.603 1.00 97.62 93 ILE A C 1
ATOM 720 O O . ILE A 1 93 ? -1.746 -5.672 23.487 1.00 97.62 93 ILE A O 1
ATOM 724 N N . LEU A 1 94 ? -1.864 -4.780 21.426 1.00 96.75 94 LEU A N 1
ATOM 725 C CA . LEU A 1 94 ? -0.466 -4.939 21.058 1.00 96.75 94 LEU A CA 1
ATOM 726 C C . LEU A 1 94 ? 0.206 -3.564 21.090 1.00 96.75 94 LEU A C 1
ATOM 728 O O . LEU A 1 94 ? -0.057 -2.714 20.237 1.00 96.75 94 LEU A O 1
ATOM 732 N N . CYS A 1 95 ? 1.065 -3.346 22.085 1.00 96.06 95 CYS A N 1
ATOM 733 C CA . CYS A 1 95 ? 1.810 -2.099 22.223 1.00 96.06 95 CYS A CA 1
ATOM 734 C C . CYS A 1 95 ? 3.066 -2.136 21.340 1.00 96.06 95 CYS A C 1
ATOM 736 O O . CYS A 1 95 ? 3.970 -2.934 21.591 1.00 96.06 95 CYS A O 1
ATOM 738 N N . GLY A 1 96 ? 3.144 -1.285 20.317 1.00 92.38 96 GLY A N 1
ATOM 739 C CA . GLY A 1 96 ? 4.312 -1.213 19.442 1.00 92.38 96 GLY A CA 1
ATOM 740 C C . GLY A 1 96 ? 4.069 -0.558 18.084 1.00 92.38 96 GLY A C 1
ATOM 741 O O . GLY A 1 96 ? 2.964 -0.154 17.729 1.00 92.38 96 GLY A O 1
ATOM 742 N N . ASP A 1 97 ? 5.147 -0.455 17.306 1.00 91.56 97 ASP A N 1
ATOM 743 C CA . ASP A 1 97 ? 5.099 0.029 15.928 1.00 91.56 97 ASP A CA 1
ATOM 744 C C . ASP A 1 97 ? 4.543 -1.064 15.003 1.00 91.56 97 ASP A C 1
ATOM 746 O O . ASP A 1 97 ? 5.227 -2.042 14.675 1.00 91.56 97 ASP A O 1
ATOM 750 N N . VAL A 1 98 ? 3.306 -0.856 14.545 1.00 93.19 98 VAL A N 1
ATOM 751 C CA . VAL A 1 98 ? 2.589 -1.757 13.633 1.00 93.19 98 VAL A CA 1
ATOM 752 C C . VAL A 1 98 ? 3.361 -2.048 12.347 1.00 93.19 98 VAL A C 1
ATOM 754 O O . VAL A 1 98 ? 3.180 -3.110 11.761 1.00 93.19 98 VAL A O 1
ATOM 757 N N . ILE A 1 99 ? 4.246 -1.154 11.891 1.00 92.81 99 ILE A N 1
ATOM 758 C CA . ILE A 1 99 ? 5.040 -1.361 10.675 1.00 92.81 99 ILE A CA 1
ATOM 759 C C . ILE A 1 99 ? 6.170 -2.361 10.917 1.00 92.81 99 ILE A C 1
ATOM 761 O O . ILE A 1 99 ? 6.496 -3.133 10.015 1.00 92.81 99 ILE A O 1
ATOM 765 N N . LYS A 1 100 ? 6.703 -2.437 12.138 1.00 91.88 100 LYS A N 1
ATOM 766 C CA . LYS A 1 100 ? 7.835 -3.310 12.488 1.00 91.88 100 LYS A CA 1
ATOM 767 C C . LYS A 1 100 ? 7.413 -4.648 13.083 1.00 91.88 100 LYS A C 1
ATOM 769 O O . LYS A 1 100 ? 8.116 -5.629 12.889 1.00 91.88 100 LYS A O 1
ATOM 774 N N . MET A 1 101 ? 6.285 -4.697 13.785 1.00 92.62 101 MET A N 1
ATOM 775 C CA . MET A 1 101 ? 5.854 -5.912 14.481 1.00 92.62 101 MET A CA 1
ATOM 776 C C . MET A 1 101 ? 5.220 -6.950 13.554 1.00 92.62 101 MET A C 1
ATOM 778 O O . MET A 1 101 ? 4.618 -6.593 12.546 1.00 92.62 101 MET A O 1
ATOM 782 N N . GLU A 1 102 ? 5.283 -8.228 13.895 1.00 92.31 102 GLU A N 1
ATOM 783 C CA . GLU A 1 102 ? 4.499 -9.239 13.184 1.00 92.31 102 GLU A CA 1
ATOM 784 C C . GLU A 1 102 ? 3.014 -9.099 13.531 1.00 92.31 102 GLU A C 1
ATOM 786 O O . GLU A 1 102 ? 2.647 -8.880 14.687 1.00 92.31 102 GLU A O 1
ATOM 791 N N . LEU A 1 103 ? 2.157 -9.168 12.510 1.00 94.50 103 LEU A N 1
ATOM 792 C CA . LEU A 1 103 ? 0.713 -9.102 12.710 1.00 94.50 103 LEU A CA 1
ATOM 793 C C . LEU A 1 103 ? 0.186 -10.514 12.975 1.00 94.50 103 LEU A C 1
ATOM 795 O O . LEU A 1 103 ? 0.532 -11.422 12.215 1.00 94.50 103 LEU A O 1
ATOM 799 N N . PRO A 1 104 ? -0.652 -10.712 14.006 1.00 96.31 104 PRO A N 1
ATOM 800 C CA . PRO A 1 104 ? -1.334 -11.984 14.203 1.00 96.31 104 PRO A CA 1
ATOM 801 C C . PRO A 1 104 ? -2.371 -12.213 13.099 1.00 96.31 104 PRO A C 1
ATOM 803 O O . PRO A 1 104 ? -2.660 -11.316 12.311 1.00 96.31 104 PRO A O 1
ATOM 806 N N . TYR A 1 105 ? -2.976 -13.400 13.081 1.00 97.50 105 TYR A N 1
ATOM 807 C CA . TYR A 1 105 ? -4.140 -13.668 12.240 1.00 97.50 105 TYR A CA 1
ATOM 808 C C . TYR A 1 105 ? -5.302 -12.715 12.563 1.00 97.50 105 TYR A C 1
ATOM 810 O O . TYR A 1 105 ? -5.610 -12.469 13.733 1.00 97.50 105 TYR A O 1
ATOM 818 N N . PHE A 1 106 ? -5.984 -12.244 11.521 1.00 98.44 106 PHE A N 1
ATOM 819 C CA . PHE A 1 106 ? -7.253 -11.527 11.606 1.00 98.44 106 PHE A CA 1
ATOM 820 C C . PHE A 1 106 ? -8.095 -11.788 10.350 1.00 98.44 106 PHE A C 1
ATOM 822 O O . PHE A 1 106 ? -7.564 -11.983 9.257 1.00 98.44 106 PHE A O 1
ATOM 829 N N . ASP A 1 107 ? -9.417 -11.747 10.493 1.00 98.38 107 ASP A N 1
ATOM 830 C CA . ASP A 1 107 ? -10.356 -11.890 9.377 1.00 98.38 107 ASP A CA 1
ATOM 831 C C . ASP A 1 107 ? -10.577 -10.555 8.667 1.00 98.38 107 ASP A C 1
ATOM 833 O O . ASP A 1 107 ? -10.693 -10.491 7.441 1.00 98.38 107 ASP A O 1
ATOM 837 N N . VAL A 1 108 ? -10.643 -9.473 9.444 1.00 98.50 108 VAL A N 1
ATOM 838 C CA . VAL A 1 108 ? -10.944 -8.126 8.959 1.00 98.50 108 VAL A CA 1
ATOM 839 C C . VAL A 1 108 ? -10.057 -7.092 9.633 1.00 98.50 108 VAL A C 1
ATOM 841 O O . VAL A 1 108 ? -9.717 -7.223 10.803 1.00 98.50 108 VAL A O 1
ATOM 844 N N . CYS A 1 109 ? -9.685 -6.043 8.906 1.00 98.44 109 CYS A N 1
ATOM 845 C CA . CYS A 1 109 ? -8.974 -4.897 9.472 1.00 98.44 109 CYS A CA 1
ATOM 846 C C . CYS A 1 109 ? -9.856 -3.655 9.362 1.00 98.44 109 CYS A C 1
ATOM 848 O O . CYS A 1 109 ? -10.247 -3.282 8.259 1.00 98.44 109 CYS A O 1
ATOM 850 N N . VAL A 1 110 ? -10.186 -3.010 10.479 1.00 98.25 110 VAL A N 1
ATOM 851 C CA . VAL A 1 110 ? -10.989 -1.782 10.490 1.00 98.25 110 VAL A CA 1
ATOM 852 C C . VAL A 1 110 ? -10.239 -0.727 11.281 1.00 98.25 110 VAL A C 1
ATOM 854 O O . VAL A 1 110 ? -10.032 -0.884 12.479 1.00 98.25 110 VAL A O 1
ATOM 857 N N . ALA A 1 111 ? -9.786 0.335 10.615 1.00 95.12 111 ALA A N 1
ATOM 858 C CA . ALA A 1 111 ? -8.835 1.259 11.229 1.00 95.12 111 ALA A CA 1
ATOM 859 C C . ALA A 1 111 ? -8.996 2.710 10.767 1.00 95.12 111 ALA A C 1
ATOM 861 O O . ALA A 1 111 ? -9.181 2.998 9.582 1.00 95.12 111 ALA A O 1
ATOM 862 N N . ASN A 1 112 ? -8.829 3.639 11.710 1.00 93.06 112 ASN A N 1
ATOM 863 C CA . ASN A 1 112 ? -8.547 5.043 11.428 1.00 93.06 112 ASN A CA 1
ATOM 864 C C . ASN A 1 112 ? -7.027 5.255 11.437 1.00 93.06 112 ASN A C 1
ATOM 866 O O . ASN A 1 112 ? -6.441 5.572 12.468 1.00 93.06 112 ASN A O 1
ATOM 870 N N . ILE A 1 113 ? -6.388 5.037 10.289 1.00 88.75 113 ILE A N 1
ATOM 871 C CA . ILE A 1 113 ? -4.930 4.948 10.217 1.00 88.75 113 ILE A CA 1
ATOM 872 C C . ILE A 1 113 ? -4.292 6.343 10.352 1.00 88.75 113 ILE A C 1
ATOM 874 O O . ILE A 1 113 ? -4.705 7.278 9.656 1.00 88.75 113 ILE A O 1
ATOM 878 N N . PRO A 1 114 ? -3.215 6.493 11.150 1.00 85.19 114 PRO A N 1
ATOM 879 C CA . PRO A 1 114 ? -2.382 7.691 11.120 1.00 85.19 114 PRO A CA 1
ATOM 880 C C . PRO A 1 114 ? -1.800 7.931 9.722 1.00 85.19 114 PRO A C 1
ATOM 882 O O . PRO A 1 114 ? -1.142 7.067 9.139 1.00 85.19 114 PRO A O 1
ATOM 885 N N . TYR A 1 115 ? -2.000 9.125 9.167 1.00 86.00 115 TYR A N 1
ATOM 886 C CA . TYR A 1 115 ? -1.713 9.381 7.751 1.00 86.00 115 TYR A CA 1
ATOM 887 C C . TYR A 1 115 ? -0.264 9.112 7.338 1.00 86.00 115 TYR A C 1
ATOM 889 O O . TYR A 1 115 ? -0.029 8.680 6.210 1.00 86.00 115 TYR A O 1
ATOM 897 N N . GLN A 1 116 ? 0.683 9.277 8.263 1.00 85.06 116 GLN A N 1
ATOM 898 C CA . GLN A 1 116 ? 2.115 9.072 8.049 1.00 85.06 116 GLN A CA 1
ATOM 899 C C . GLN A 1 116 ? 2.470 7.620 7.698 1.00 85.06 116 GLN A C 1
ATOM 901 O O . GLN A 1 116 ? 3.481 7.389 7.040 1.00 85.06 116 GLN A O 1
ATOM 906 N N . ILE A 1 117 ? 1.645 6.652 8.112 1.00 88.94 117 ILE A N 1
ATOM 907 C CA . ILE A 1 117 ? 1.917 5.221 7.921 1.00 88.94 117 ILE A CA 1
ATOM 908 C C . ILE A 1 117 ? 0.992 4.554 6.896 1.00 88.94 117 ILE A C 1
ATOM 910 O O . ILE A 1 117 ? 1.106 3.352 6.678 1.00 88.94 117 ILE A O 1
ATOM 914 N N . SER A 1 118 ? 0.109 5.310 6.228 1.00 89.88 118 SER A N 1
ATOM 915 C CA . SER A 1 118 ? -0.902 4.759 5.303 1.00 89.88 118 SER A CA 1
ATOM 916 C C . SER A 1 118 ? -0.294 3.855 4.225 1.00 89.88 118 SER A C 1
ATOM 918 O O . SER A 1 118 ? -0.725 2.720 4.051 1.00 89.88 118 SER A O 1
ATOM 920 N N . SER A 1 119 ? 0.738 4.339 3.525 1.00 88.62 119 SER A N 1
ATOM 921 C CA . SER A 1 119 ? 1.400 3.596 2.443 1.00 88.62 119 SER A CA 1
ATOM 922 C C . SER A 1 119 ? 2.075 2.301 2.923 1.00 88.62 119 SER A C 1
ATOM 924 O O . SER A 1 119 ? 1.685 1.233 2.446 1.00 88.62 119 SER A O 1
ATOM 926 N N . PRO A 1 120 ? 3.031 2.334 3.879 1.00 91.06 120 PRO A N 1
ATOM 927 C CA . PRO A 1 120 ? 3.678 1.107 4.341 1.00 91.06 120 PRO A CA 1
ATOM 928 C C . PRO A 1 120 ? 2.692 0.134 4.999 1.00 91.06 120 PRO A C 1
ATOM 930 O O . PRO A 1 120 ? 2.854 -1.074 4.844 1.00 91.06 120 PRO A O 1
ATOM 933 N N . LEU A 1 121 ? 1.639 0.623 5.666 1.00 92.81 121 LEU A N 1
ATOM 934 C CA . LEU A 1 121 ? 0.617 -0.243 6.249 1.00 92.81 121 LEU A CA 1
ATOM 935 C C . LEU A 1 121 ? -0.214 -0.963 5.181 1.00 92.81 121 LEU A C 1
ATOM 937 O O . LEU A 1 121 ? -0.437 -2.161 5.312 1.00 92.81 121 LEU A O 1
ATOM 941 N N . VAL A 1 122 ? -0.637 -0.283 4.110 1.00 93.31 122 VAL A N 1
ATOM 942 C CA . VAL A 1 122 ? -1.381 -0.931 3.014 1.00 93.31 122 VAL A CA 1
ATOM 943 C C . VAL A 1 122 ? -0.558 -2.054 2.382 1.00 93.31 122 VAL A C 1
ATOM 945 O O . VAL A 1 122 ? -1.070 -3.160 2.223 1.00 93.31 122 VAL A O 1
ATOM 948 N N . PHE A 1 123 ? 0.721 -1.818 2.076 1.00 90.81 123 PHE A N 1
ATOM 949 C CA . PHE A 1 123 ? 1.588 -2.872 1.532 1.00 90.81 123 PHE A CA 1
ATOM 950 C C . PHE A 1 123 ? 1.813 -4.011 2.525 1.00 90.81 123 PHE A C 1
ATOM 952 O O . PHE A 1 123 ? 1.788 -5.175 2.132 1.00 90.81 123 PHE A O 1
ATOM 959 N N . LYS A 1 124 ? 1.968 -3.692 3.814 1.00 93.69 124 LYS A N 1
ATOM 960 C CA . LYS A 1 124 ? 2.082 -4.698 4.871 1.00 93.69 124 LYS A CA 1
ATOM 961 C C . LYS A 1 124 ? 0.833 -5.571 4.982 1.00 93.69 124 LYS A C 1
ATOM 963 O O . LYS A 1 124 ? 0.964 -6.781 5.123 1.00 93.69 124 LYS A O 1
ATOM 968 N N . LEU A 1 125 ? -0.357 -4.978 4.879 1.00 95.00 125 LEU A N 1
ATOM 969 C CA . LEU A 1 125 ? -1.615 -5.719 4.842 1.00 95.00 125 LEU A CA 1
ATOM 970 C C . LEU A 1 125 ? -1.655 -6.625 3.604 1.00 95.00 125 LEU A C 1
ATOM 972 O O . LEU A 1 125 ? -1.828 -7.826 3.745 1.00 95.00 125 LEU A O 1
ATOM 976 N N . LEU A 1 126 ? -1.411 -6.106 2.399 1.00 91.81 126 LEU A N 1
ATOM 977 C CA . LEU A 1 126 ? -1.452 -6.914 1.167 1.00 91.81 126 LEU A CA 1
ATOM 978 C C . LEU A 1 126 ? -0.427 -8.073 1.156 1.00 91.81 126 LEU A C 1
ATOM 980 O O . LEU A 1 126 ? -0.677 -9.130 0.567 1.00 91.81 126 LEU A O 1
ATOM 984 N N . ALA A 1 127 ? 0.709 -7.899 1.834 1.00 90.31 127 ALA A N 1
ATOM 985 C CA . ALA A 1 127 ? 1.720 -8.937 2.027 1.00 90.31 127 ALA A CA 1
ATOM 986 C C . ALA A 1 127 ? 1.395 -9.921 3.169 1.00 90.31 127 ALA A C 1
ATOM 988 O O . ALA A 1 127 ? 2.021 -10.976 3.250 1.00 90.31 127 ALA A O 1
ATOM 989 N N . HIS A 1 128 ? 0.431 -9.610 4.040 1.00 93.88 128 HIS A N 1
ATOM 990 C CA . HIS A 1 128 ? 0.097 -10.433 5.199 1.00 93.88 128 HIS A CA 1
ATOM 991 C C . HIS A 1 128 ? -0.432 -11.809 4.784 1.00 93.88 128 HIS A C 1
ATOM 993 O O . HIS A 1 128 ? -1.176 -11.951 3.807 1.00 93.88 128 HIS A O 1
ATOM 999 N N . ARG A 1 129 ? -0.030 -12.831 5.540 1.00 92.06 129 ARG A N 1
ATOM 1000 C CA . ARG A 1 129 ? -0.495 -14.209 5.407 1.00 92.06 129 ARG A CA 1
ATOM 1001 C C . ARG A 1 129 ? -0.814 -14.761 6.804 1.00 92.06 129 ARG A C 1
ATOM 1003 O O . ARG A 1 129 ? -0.026 -14.495 7.712 1.00 92.06 129 ARG A O 1
ATOM 1010 N N . PRO A 1 130 ? -1.886 -15.560 6.977 1.00 95.44 130 PRO A N 1
ATOM 1011 C CA . PRO A 1 130 ? -2.928 -15.913 5.998 1.00 95.44 130 PRO A CA 1
ATOM 1012 C C . PRO A 1 130 ? -3.685 -14.702 5.421 1.00 95.44 130 PRO A C 1
ATOM 1014 O O . PRO A 1 130 ? -3.646 -13.612 5.983 1.00 95.44 130 PRO A O 1
ATOM 1017 N N . ILE A 1 131 ? -4.314 -14.863 4.251 1.00 95.19 131 ILE A N 1
ATOM 1018 C CA . ILE A 1 131 ? -5.021 -13.754 3.588 1.00 95.19 131 ILE A CA 1
ATOM 1019 C C . ILE A 1 131 ? -6.290 -13.418 4.380 1.00 95.19 131 ILE A C 1
ATOM 1021 O O . ILE A 1 131 ? -7.133 -14.285 4.597 1.00 95.19 131 ILE A O 1
ATOM 1025 N N . PHE A 1 132 ? -6.432 -12.153 4.774 1.00 97.62 132 PHE A N 1
ATOM 1026 C CA . PHE A 1 132 ? -7.632 -11.639 5.433 1.00 97.62 132 PHE A CA 1
ATOM 1027 C C . PHE A 1 132 ? -8.760 -11.385 4.419 1.00 97.62 132 PHE A C 1
ATOM 1029 O O . PHE A 1 132 ? -8.517 -11.161 3.231 1.00 97.62 132 PHE A O 1
ATOM 1036 N N . ARG A 1 133 ? -10.013 -11.360 4.885 1.00 97.56 133 ARG A N 1
ATOM 1037 C CA . ARG A 1 133 ? -11.200 -11.193 4.033 1.00 97.56 133 ARG A CA 1
ATOM 1038 C C . ARG A 1 133 ? -11.311 -9.788 3.451 1.00 97.56 133 ARG A C 1
ATOM 1040 O O . ARG A 1 133 ? -11.511 -9.627 2.250 1.00 97.56 133 ARG A O 1
ATOM 1047 N N . CYS A 1 134 ? -11.235 -8.761 4.295 1.00 97.94 134 CYS A N 1
ATOM 1048 C CA . CYS A 1 134 ? -11.217 -7.372 3.837 1.00 97.94 134 CYS A CA 1
ATOM 1049 C C . CYS A 1 134 ? -10.645 -6.399 4.873 1.00 97.94 134 CYS A C 1
ATOM 1051 O O . CYS A 1 134 ? -10.685 -6.649 6.074 1.00 97.94 134 CYS A O 1
ATOM 1053 N N . ALA A 1 135 ? -10.170 -5.250 4.400 1.00 98.38 135 ALA A N 1
ATOM 1054 C CA . ALA A 1 135 ? -9.784 -4.123 5.234 1.00 98.38 135 ALA A CA 1
ATOM 1055 C C . ALA A 1 135 ? -10.657 -2.910 4.897 1.00 98.38 135 ALA A C 1
ATOM 1057 O O . ALA A 1 135 ? -10.772 -2.542 3.729 1.00 98.38 135 ALA A O 1
ATOM 1058 N N . VAL A 1 136 ? -11.265 -2.287 5.903 1.00 98.38 136 VAL A N 1
ATOM 1059 C CA . VAL A 1 136 ? -12.001 -1.026 5.794 1.00 98.38 136 VAL A CA 1
ATOM 1060 C C . VAL A 1 136 ? -11.250 0.033 6.574 1.00 98.38 136 VAL A C 1
ATOM 1062 O O . VAL A 1 136 ? -11.303 0.105 7.799 1.00 98.38 136 VAL A O 1
ATOM 1065 N N . ILE A 1 137 ? -10.510 0.855 5.844 1.00 97.31 137 ILE A N 1
ATOM 1066 C CA . ILE A 1 137 ? -9.560 1.782 6.442 1.00 97.31 137 ILE A CA 1
ATOM 1067 C C . ILE A 1 137 ? -9.883 3.215 6.058 1.00 97.31 137 ILE A C 1
ATOM 1069 O O . ILE A 1 137 ? -10.291 3.507 4.931 1.00 97.31 137 ILE A O 1
ATOM 1073 N N . MET A 1 138 ? -9.694 4.122 7.007 1.00 96.50 138 MET A N 1
ATOM 1074 C CA . MET A 1 138 ? -9.789 5.552 6.770 1.00 96.50 138 MET A CA 1
ATOM 1075 C C . MET A 1 138 ? -8.397 6.132 6.540 1.00 96.50 138 MET A C 1
ATOM 1077 O O . MET A 1 138 ? -7.483 5.932 7.337 1.00 96.50 138 MET A O 1
ATOM 1081 N N . VAL A 1 139 ? -8.257 6.862 5.438 1.00 95.69 139 VAL A N 1
ATOM 1082 C CA . VAL A 1 139 ? -7.010 7.483 4.974 1.00 95.69 139 VAL A CA 1
ATOM 1083 C C . VAL A 1 139 ? -7.300 8.898 4.464 1.00 95.69 139 VAL A C 1
ATOM 1085 O O . VAL A 1 139 ? -8.456 9.329 4.399 1.00 95.69 139 VAL A O 1
ATOM 1088 N N . GLN A 1 140 ? -6.265 9.654 4.096 1.00 95.56 140 GLN A N 1
ATOM 1089 C CA . GLN A 1 140 ? -6.448 10.954 3.439 1.00 95.56 140 GLN A CA 1
ATOM 1090 C C . GLN A 1 140 ? -7.204 10.795 2.116 1.00 95.56 140 GLN A C 1
ATOM 1092 O O . GLN A 1 140 ? -7.007 9.814 1.400 1.00 95.56 140 GLN A O 1
ATOM 1097 N N . GLN A 1 141 ? -8.040 11.775 1.761 1.00 96.12 141 GLN A N 1
ATOM 1098 C CA . GLN A 1 141 ? -8.838 11.703 0.536 1.00 96.12 141 GLN A CA 1
ATOM 1099 C C . GLN A 1 141 ? -7.961 11.570 -0.720 1.00 96.12 141 GLN A C 1
ATOM 1101 O O . GLN A 1 141 ? -8.267 10.743 -1.570 1.00 96.12 141 GLN A O 1
ATOM 1106 N N . GLU A 1 142 ? -6.866 12.326 -0.838 1.00 96.00 142 GLU A N 1
ATOM 1107 C CA . GLU A 1 142 ? -5.946 12.222 -1.987 1.00 96.00 142 GLU A CA 1
ATOM 1108 C C . GLU A 1 142 ? -5.350 10.812 -2.113 1.00 96.00 142 GLU A C 1
ATOM 1110 O O . GLU A 1 142 ? -5.384 10.221 -3.193 1.00 96.00 142 GLU A O 1
ATOM 1115 N N . PHE A 1 143 ? -4.922 10.230 -0.991 1.00 96.06 143 PHE A N 1
ATOM 1116 C CA . PHE A 1 143 ? -4.375 8.878 -0.945 1.00 96.06 143 PHE A CA 1
ATOM 1117 C C . PHE A 1 143 ? -5.425 7.825 -1.337 1.00 96.06 143 PHE A C 1
ATOM 1119 O O . PHE A 1 143 ? -5.153 6.966 -2.174 1.00 96.06 143 PHE A O 1
ATOM 1126 N N . ALA A 1 144 ? -6.651 7.931 -0.808 1.00 97.00 144 ALA A N 1
ATOM 1127 C CA . ALA A 1 144 ? -7.769 7.067 -1.192 1.00 97.00 144 ALA A CA 1
ATOM 1128 C C . ALA A 1 144 ? -8.067 7.148 -2.693 1.00 97.00 144 ALA A C 1
ATOM 1130 O O . ALA A 1 144 ? -8.218 6.118 -3.345 1.00 97.00 144 ALA A O 1
ATOM 1131 N N . MET A 1 145 ? -8.135 8.364 -3.246 1.00 97.56 145 MET A N 1
ATOM 1132 C CA . MET A 1 145 ? -8.405 8.576 -4.670 1.00 97.56 145 MET A CA 1
ATOM 1133 C C . MET A 1 145 ? -7.288 8.015 -5.548 1.00 97.56 145 MET A C 1
ATOM 1135 O O . MET A 1 145 ? -7.573 7.437 -6.589 1.00 97.56 145 MET A O 1
ATOM 1139 N N . ARG A 1 146 ? -6.027 8.088 -5.109 1.00 96.81 146 ARG A N 1
ATOM 1140 C CA . ARG A 1 146 ? -4.916 7.417 -5.796 1.00 96.81 146 ARG A CA 1
ATOM 1141 C C . ARG A 1 146 ? -5.057 5.903 -5.791 1.00 96.81 146 ARG A C 1
ATOM 1143 O O . ARG A 1 146 ? -4.767 5.290 -6.808 1.00 96.81 146 ARG A O 1
ATOM 1150 N N . MET A 1 147 ? -5.500 5.288 -4.697 1.00 96.62 147 MET A N 1
ATOM 1151 C CA . MET A 1 147 ? -5.664 3.829 -4.639 1.00 96.62 147 MET A CA 1
ATOM 1152 C C . MET A 1 147 ? -6.737 3.303 -5.597 1.00 96.62 147 MET A C 1
ATOM 1154 O O . MET A 1 147 ? -6.597 2.190 -6.095 1.00 96.62 147 MET A O 1
ATOM 1158 N N . VAL A 1 148 ? -7.792 4.084 -5.847 1.00 97.25 148 VAL A N 1
ATOM 1159 C CA . VAL A 1 148 ? -8.906 3.690 -6.729 1.00 97.25 148 VAL A CA 1
ATOM 1160 C C . VAL A 1 148 ? -8.799 4.245 -8.153 1.00 97.25 148 VAL A C 1
ATOM 1162 O O . VAL A 1 148 ? -9.629 3.896 -8.986 1.00 97.25 148 VAL A O 1
ATOM 1165 N N . ALA A 1 149 ? -7.803 5.090 -8.439 1.00 97.56 149 ALA A N 1
ATOM 1166 C CA . ALA A 1 149 ? -7.597 5.678 -9.762 1.00 97.56 149 ALA A CA 1
ATOM 1167 C C . ALA A 1 149 ? -7.338 4.599 -10.828 1.00 97.56 149 ALA A C 1
ATOM 1169 O O . ALA A 1 149 ? -6.549 3.674 -10.611 1.00 97.56 149 ALA A O 1
ATOM 1170 N N . GLY A 1 150 ? -7.984 4.741 -11.983 1.00 96.75 150 GLY A N 1
ATOM 1171 C CA . GLY A 1 150 ? -7.816 3.872 -13.144 1.00 96.75 150 GLY A CA 1
ATOM 1172 C C . GLY A 1 150 ? -6.803 4.413 -14.159 1.00 96.75 150 GLY A C 1
ATOM 1173 O O . GLY A 1 150 ? -6.387 5.571 -14.068 1.00 96.75 150 GLY A O 1
ATOM 1174 N N . PRO A 1 151 ? -6.396 3.595 -15.144 1.00 97.25 151 PRO A N 1
ATOM 1175 C CA . PRO A 1 151 ? -5.563 4.056 -16.249 1.00 97.25 151 PRO A CA 1
ATOM 1176 C C . PRO A 1 151 ? -6.199 5.257 -16.959 1.00 97.25 151 PRO A C 1
ATOM 1178 O O . PRO A 1 151 ? -7.395 5.279 -17.231 1.00 97.25 151 PRO A O 1
ATOM 1181 N N . GLY A 1 152 ? -5.393 6.274 -17.247 1.00 96.19 152 GLY A N 1
ATOM 1182 C CA . GLY A 1 152 ? -5.828 7.538 -17.842 1.00 96.19 152 GLY A CA 1
ATOM 1183 C C . GLY A 1 152 ? -6.127 8.640 -16.824 1.00 96.19 152 GLY A C 1
ATOM 1184 O O . GLY A 1 152 ? -5.947 9.815 -17.166 1.00 96.19 152 GLY A O 1
ATOM 1185 N N . ASP A 1 153 ? -6.472 8.289 -15.580 1.00 97.25 153 ASP A N 1
ATOM 1186 C CA . ASP A 1 153 ? -6.821 9.263 -14.546 1.00 97.25 153 ASP A CA 1
ATOM 1187 C C . ASP A 1 153 ? -5.620 10.129 -14.127 1.00 97.25 153 ASP A C 1
ATOM 1189 O O . ASP A 1 153 ? -4.482 9.647 -14.034 1.00 97.25 153 ASP A O 1
ATOM 1193 N N . PRO A 1 154 ? -5.841 11.404 -13.749 1.00 95.88 154 PRO A N 1
ATOM 1194 C CA . PRO A 1 154 ? -4.766 12.281 -13.278 1.00 95.88 154 PRO A CA 1
ATOM 1195 C C . PRO A 1 154 ? -4.010 11.721 -12.063 1.00 95.88 154 PRO A C 1
ATOM 1197 O O . PRO A 1 154 ? -2.783 11.853 -11.962 1.00 95.88 154 PRO A O 1
ATOM 1200 N N . LEU A 1 155 ? -4.739 11.060 -11.157 1.00 96.69 155 LEU A N 1
ATOM 1201 C CA . LEU A 1 155 ? -4.217 10.484 -9.915 1.00 96.69 155 LEU A CA 1
ATOM 1202 C C . LEU A 1 155 ? -3.637 9.072 -10.088 1.00 96.69 155 LEU A C 1
ATOM 1204 O O . LEU A 1 155 ? -3.081 8.528 -9.133 1.00 96.69 155 LEU A O 1
ATOM 1208 N N . TYR A 1 156 ? -3.697 8.501 -11.295 1.00 97.62 156 TYR A N 1
ATOM 1209 C CA . TYR A 1 156 ? -3.138 7.183 -11.571 1.00 97.62 156 TYR A CA 1
ATOM 1210 C C . TYR A 1 156 ? -1.625 7.166 -11.345 1.00 97.62 156 TYR A C 1
ATOM 1212 O O . TYR A 1 156 ? -0.884 8.025 -11.847 1.00 97.62 156 TYR A O 1
ATOM 1220 N N . CYS A 1 157 ? -1.156 6.219 -10.537 1.00 96.00 157 CYS A N 1
ATOM 1221 C CA . CYS A 1 157 ? 0.239 6.108 -10.133 1.00 96.00 157 CYS A CA 1
ATOM 1222 C C . CYS A 1 157 ? 0.613 4.664 -9.764 1.00 96.00 157 CYS A C 1
ATOM 1224 O O . CYS A 1 157 ? -0.236 3.777 -9.725 1.00 96.00 157 CYS A O 1
ATOM 1226 N N . ARG A 1 158 ? 1.887 4.443 -9.409 1.00 95.06 158 ARG A N 1
ATOM 1227 C CA . ARG A 1 158 ? 2.400 3.137 -8.959 1.00 95.06 158 ARG A CA 1
ATOM 1228 C C . ARG A 1 158 ? 1.578 2.512 -7.820 1.00 95.06 158 ARG A C 1
ATOM 1230 O O . ARG A 1 158 ? 1.402 1.301 -7.786 1.00 95.06 158 ARG A O 1
ATOM 1237 N N . LEU A 1 159 ? 1.045 3.327 -6.902 1.00 94.00 159 LEU A N 1
ATOM 1238 C CA . LEU A 1 159 ? 0.161 2.840 -5.835 1.00 94.00 159 LEU A CA 1
ATOM 1239 C C . LEU A 1 159 ? -1.135 2.251 -6.408 1.00 94.00 159 LEU A C 1
ATOM 1241 O O . LEU A 1 159 ? -1.524 1.161 -6.011 1.00 94.00 159 LEU A O 1
ATOM 1245 N N . SER A 1 160 ? -1.764 2.949 -7.356 1.00 96.00 160 SER A N 1
ATOM 1246 C CA . SER A 1 160 ? -3.024 2.548 -7.994 1.00 96.00 160 SER A CA 1
ATOM 1247 C C . SER A 1 160 ? -2.914 1.154 -8.604 1.00 96.00 160 SER A C 1
ATOM 1249 O O . SER A 1 160 ? -3.728 0.274 -8.332 1.00 96.00 160 SER A O 1
ATOM 1251 N N . ILE A 1 161 ? -1.858 0.937 -9.387 1.00 96.75 161 ILE A N 1
ATOM 1252 C CA . ILE A 1 161 ? -1.650 -0.323 -10.092 1.00 96.75 161 ILE A CA 1
ATOM 1253 C C . ILE A 1 161 ? -1.225 -1.465 -9.158 1.00 96.75 161 ILE A C 1
ATOM 1255 O O . ILE A 1 161 ? -1.733 -2.572 -9.302 1.00 96.75 161 ILE A O 1
ATOM 1259 N N . ASN A 1 162 ? -0.382 -1.206 -8.150 1.00 95.25 162 ASN A N 1
ATOM 1260 C CA . ASN A 1 162 ? -0.029 -2.218 -7.149 1.00 95.25 162 ASN A CA 1
ATOM 1261 C C . ASN A 1 162 ? -1.251 -2.661 -6.340 1.00 95.25 162 ASN A C 1
ATOM 1263 O O . ASN A 1 162 ? -1.436 -3.853 -6.098 1.00 95.25 162 ASN A O 1
ATOM 1267 N N . CYS A 1 163 ? -2.102 -1.711 -5.943 1.00 95.06 163 CYS A N 1
ATOM 1268 C CA . CYS A 1 163 ? -3.353 -2.030 -5.272 1.00 95.06 163 CYS A CA 1
ATOM 1269 C C . CYS A 1 163 ? -4.252 -2.882 -6.165 1.00 95.06 163 CYS A C 1
ATOM 1271 O O . CYS A 1 163 ? -4.773 -3.875 -5.675 1.00 95.06 163 CYS A O 1
ATOM 1273 N N . ARG A 1 164 ? -4.387 -2.537 -7.452 1.00 95.56 164 ARG A N 1
ATOM 1274 C CA . ARG A 1 164 ? -5.2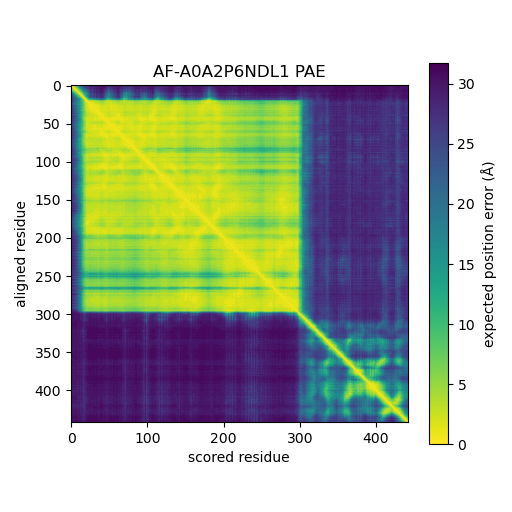26 -3.268 -8.410 1.00 95.56 164 ARG A CA 1
ATOM 1275 C C . ARG A 1 164 ? -4.707 -4.671 -8.738 1.00 95.56 164 ARG A C 1
ATOM 1277 O O . ARG A 1 164 ? -5.522 -5.561 -8.927 1.00 95.56 164 ARG A O 1
ATOM 1284 N N . LEU A 1 165 ? -3.387 -4.875 -8.782 1.00 95.75 165 LEU A N 1
ATOM 1285 C CA . LEU A 1 165 ? -2.799 -6.208 -8.959 1.00 95.75 165 LEU A CA 1
ATOM 1286 C C . LEU A 1 165 ? -3.130 -7.119 -7.769 1.00 95.75 165 LEU A C 1
ATOM 1288 O O . LEU A 1 165 ? -3.454 -8.286 -7.949 1.00 95.75 165 LEU A O 1
ATOM 1292 N N . LEU A 1 166 ? -2.995 -6.604 -6.545 1.00 95.25 166 LEU A N 1
ATOM 1293 C CA . LEU A 1 166 ? -3.060 -7.423 -5.330 1.00 95.25 166 LEU A CA 1
ATOM 1294 C C . LEU A 1 166 ? -4.458 -7.481 -4.702 1.00 95.25 166 LEU A C 1
ATOM 1296 O O . LEU A 1 166 ? -4.714 -8.332 -3.849 1.00 95.25 166 LEU A O 1
ATOM 1300 N N . SER A 1 167 ? -5.357 -6.569 -5.073 1.00 96.94 167 SER A N 1
ATOM 1301 C CA . SER A 1 167 ? -6.651 -6.407 -4.416 1.00 96.94 167 SER A CA 1
ATOM 1302 C C . SER A 1 167 ? -7.684 -5.641 -5.243 1.00 96.94 167 SER A C 1
ATOM 1304 O O . SER A 1 167 ? -7.374 -4.813 -6.098 1.00 96.94 167 SER A O 1
ATOM 1306 N N . LYS A 1 168 ? -8.951 -5.809 -4.868 1.00 97.31 168 LYS A N 1
ATOM 1307 C CA . LYS A 1 168 ? -10.035 -4.908 -5.253 1.00 97.31 168 LYS A CA 1
ATOM 1308 C C . LYS A 1 168 ? -10.165 -3.781 -4.225 1.00 97.31 168 LYS A C 1
ATOM 1310 O O . LYS A 1 168 ? -10.597 -4.014 -3.095 1.00 97.31 168 LYS A O 1
ATOM 1315 N N . CYS A 1 169 ? -9.847 -2.554 -4.636 1.00 97.69 169 CYS A N 1
ATOM 1316 C CA . CYS A 1 169 ? -10.051 -1.341 -3.839 1.00 97.69 169 CYS A CA 1
ATOM 1317 C C . CYS A 1 169 ? -11.351 -0.630 -4.236 1.00 97.69 169 CYS A C 1
ATOM 1319 O O . CYS A 1 169 ? -11.597 -0.398 -5.416 1.00 97.69 169 CYS A O 1
ATOM 1321 N N . THR A 1 170 ? -12.178 -0.255 -3.260 1.00 98.06 170 THR A N 1
ATOM 1322 C CA . THR A 1 170 ? -13.439 0.477 -3.476 1.00 98.06 170 THR A CA 1
ATOM 1323 C C . THR A 1 170 ? -13.520 1.681 -2.543 1.00 98.06 170 THR A C 1
ATOM 1325 O O . THR A 1 170 ? -13.267 1.557 -1.344 1.00 98.06 170 THR A O 1
ATOM 1328 N N . HIS A 1 171 ? -13.887 2.854 -3.066 1.00 98.12 171 HIS A N 1
ATOM 1329 C CA . HIS A 1 171 ? -14.179 4.027 -2.236 1.00 98.12 171 HIS A CA 1
ATOM 1330 C C . HIS A 1 171 ? -15.566 3.890 -1.607 1.00 98.12 171 HIS A C 1
ATOM 1332 O O . HIS A 1 171 ? -16.543 3.653 -2.310 1.00 98.12 171 HIS A O 1
ATOM 1338 N N . LEU A 1 172 ? -15.649 4.010 -0.282 1.00 97.81 172 LEU A N 1
ATOM 1339 C CA . LEU A 1 172 ? -16.886 3.769 0.462 1.00 97.81 172 LEU A CA 1
ATOM 1340 C C . LEU A 1 172 ? -17.606 5.054 0.871 1.00 97.81 172 LEU A C 1
ATOM 1342 O O . LEU A 1 172 ? -18.837 5.098 0.865 1.00 97.81 172 LEU A O 1
ATOM 1346 N N . MET A 1 173 ? -16.868 6.072 1.323 1.00 97.25 173 MET A N 1
ATOM 1347 C CA . MET A 1 173 ? -17.418 7.389 1.669 1.00 97.25 173 MET A CA 1
ATOM 1348 C C . MET A 1 173 ? -16.332 8.432 1.917 1.00 97.25 173 MET A C 1
ATOM 1350 O O . MET A 1 173 ? -15.202 8.109 2.283 1.00 97.25 173 MET A O 1
ATOM 1354 N N . LYS A 1 174 ? -16.709 9.706 1.771 1.00 97.56 174 LYS A N 1
ATOM 1355 C CA . LYS A 1 174 ? -15.910 10.861 2.202 1.00 97.56 174 LYS A CA 1
ATOM 1356 C C . LYS A 1 174 ? -16.205 11.173 3.670 1.00 97.56 174 LYS A C 1
ATOM 1358 O O . LYS A 1 174 ? -17.341 11.024 4.114 1.00 97.56 174 LYS A O 1
ATOM 1363 N N . VAL A 1 175 ? -15.199 11.633 4.407 1.00 97.06 175 VAL A N 1
ATOM 1364 C CA . VAL A 1 175 ? -15.335 12.037 5.811 1.00 97.06 175 VAL A CA 1
ATOM 1365 C C . VAL A 1 175 ? -14.750 13.428 5.975 1.00 97.06 175 VAL A C 1
ATOM 1367 O O . VAL A 1 175 ? -13.571 13.646 5.701 1.00 97.06 175 VAL A O 1
ATOM 1370 N N . SER A 1 176 ? -15.586 14.364 6.438 1.00 97.12 176 SER A N 1
ATOM 1371 C CA . SER A 1 176 ? -15.147 15.745 6.628 1.00 97.12 176 SER A CA 1
ATOM 1372 C C . SER A 1 176 ? -14.135 15.868 7.772 1.00 97.12 176 SER A C 1
ATOM 1374 O O . SER A 1 176 ? -14.344 15.275 8.836 1.00 97.12 176 SER A O 1
ATOM 1376 N N . LYS A 1 177 ? -13.117 16.722 7.624 1.00 95.19 177 LYS A N 1
ATOM 1377 C CA . LYS A 1 177 ? -12.165 17.097 8.690 1.00 95.19 177 LYS A CA 1
ATOM 1378 C C . LYS A 1 177 ? -12.826 17.566 9.997 1.00 95.19 177 LYS A C 1
ATOM 1380 O O . LYS A 1 177 ? -12.262 17.405 11.078 1.00 95.19 177 LYS A O 1
ATOM 1385 N N . ASN A 1 178 ? -14.055 18.082 9.936 1.00 95.56 178 ASN A N 1
ATOM 1386 C CA . ASN A 1 178 ? -14.808 18.530 11.115 1.00 95.56 178 ASN A CA 1
ATOM 1387 C C . ASN A 1 178 ? -15.232 17.379 12.049 1.00 95.56 178 ASN A C 1
ATOM 1389 O O . ASN A 1 178 ? -15.584 17.615 13.210 1.00 95.56 178 ASN A O 1
ATOM 1393 N N . ASN A 1 179 ? -15.157 16.132 11.570 1.00 95.19 179 ASN A N 1
ATOM 1394 C CA . ASN A 1 179 ? -15.452 14.921 12.338 1.00 95.19 179 ASN A CA 1
ATOM 1395 C C . ASN A 1 179 ? -14.305 14.475 13.252 1.00 95.19 179 ASN A C 1
ATOM 1397 O O . ASN A 1 179 ? -14.449 13.471 13.949 1.00 95.19 179 ASN A O 1
ATOM 1401 N N . PHE A 1 180 ? -13.198 15.220 13.286 1.00 93.38 180 PHE A N 1
ATOM 1402 C CA . PHE A 1 180 ? -12.014 14.894 14.073 1.00 93.38 180 PHE A CA 1
ATOM 1403 C C . PHE A 1 180 ? -11.752 15.910 15.188 1.00 93.38 180 PHE A C 1
ATOM 1405 O O . PHE A 1 180 ? -12.249 17.044 15.167 1.00 93.38 180 PHE A O 1
ATOM 1412 N N . LYS A 1 181 ? -10.950 15.503 16.175 1.00 90.69 181 LYS A N 1
ATOM 1413 C CA . LYS A 1 181 ? -10.417 16.375 17.223 1.00 90.69 181 LYS A CA 1
ATOM 1414 C C . LYS A 1 181 ? -8.937 16.045 17.498 1.00 90.69 181 LYS A C 1
ATOM 1416 O O . LYS A 1 181 ? -8.660 14.922 17.911 1.00 90.69 181 LYS A O 1
ATOM 1421 N N . PRO A 1 182 ? -8.014 17.011 17.324 1.00 91.19 182 PRO A N 1
ATOM 1422 C CA . PRO A 1 182 ? -8.201 18.259 16.570 1.00 91.19 182 PRO A CA 1
ATOM 1423 C C . PRO A 1 182 ? -8.532 17.977 15.085 1.00 91.19 182 PRO A C 1
ATOM 1425 O O . PRO A 1 182 ? -8.218 16.890 14.603 1.00 91.19 182 PRO A O 1
ATOM 1428 N N . PRO A 1 183 ? -9.160 18.911 14.345 1.00 91.75 183 PRO A N 1
ATOM 1429 C CA . PRO A 1 183 ? -9.404 18.740 12.911 1.00 91.75 183 PRO A CA 1
ATOM 1430 C C . PRO A 1 183 ? -8.095 18.634 12.101 1.00 91.75 183 PRO A C 1
ATOM 1432 O O . PRO A 1 183 ? -7.186 19.438 12.332 1.00 91.75 183 PRO A O 1
ATOM 1435 N N . PRO A 1 184 ? -7.973 17.693 11.144 1.00 91.62 184 PRO A N 1
ATOM 1436 C CA . PRO A 1 184 ? -6.874 17.678 10.188 1.00 91.62 184 PRO A CA 1
ATOM 1437 C C . PRO A 1 184 ? -6.979 18.834 9.190 1.00 91.62 184 PRO A C 1
ATOM 1439 O O . PRO A 1 184 ? -8.024 19.462 9.014 1.00 91.62 184 PRO A O 1
ATOM 1442 N N . LYS A 1 185 ? -5.872 19.098 8.488 1.00 92.00 185 LYS A N 1
ATOM 1443 C CA . LYS A 1 185 ? -5.818 20.117 7.426 1.00 92.00 185 LYS A CA 1
ATOM 1444 C C . LYS A 1 185 ? -6.509 19.678 6.131 1.00 92.00 185 LYS A C 1
ATOM 1446 O O . LYS A 1 185 ? -6.863 20.526 5.318 1.00 92.00 185 LYS A O 1
ATOM 1451 N N . VAL A 1 186 ? -6.685 18.373 5.944 1.00 94.00 186 VAL A N 1
ATOM 1452 C CA . VAL A 1 186 ? -7.190 17.751 4.715 1.00 94.00 186 VAL A CA 1
ATOM 1453 C C . VAL A 1 186 ? -8.402 16.877 5.008 1.00 94.00 186 VAL A C 1
ATOM 1455 O O . VAL A 1 186 ? -8.593 16.435 6.140 1.00 94.00 186 VAL A O 1
ATOM 1458 N N . GLU A 1 187 ? -9.201 16.623 3.977 1.00 96.69 187 GLU A N 1
ATOM 1459 C CA . GLU A 1 187 ? -10.339 15.708 4.046 1.00 96.69 187 GLU A CA 1
ATOM 1460 C C . GLU A 1 187 ? -9.888 14.239 4.061 1.00 96.69 187 GLU A C 1
ATOM 1462 O O . GLU A 1 187 ? -8.793 13.891 3.599 1.00 96.69 187 GLU A O 1
ATOM 1467 N N . SER A 1 188 ? -10.752 13.362 4.571 1.00 97.00 188 SER A N 1
ATOM 1468 C CA . SER A 1 188 ? -10.494 11.924 4.672 1.00 97.00 188 SER A CA 1
ATOM 1469 C C . SER A 1 188 ? -11.468 11.123 3.816 1.00 97.00 188 SER A C 1
ATOM 1471 O O . SER A 1 188 ? -12.505 11.606 3.352 1.00 97.00 188 SER A O 1
ATOM 1473 N N . SER A 1 189 ? -11.145 9.860 3.583 1.00 97.56 189 SER A N 1
ATOM 1474 C CA . SER A 1 189 ? -12.035 8.918 2.916 1.00 97.56 189 SER A CA 1
ATOM 1475 C C . SER A 1 189 ? -11.862 7.522 3.483 1.00 97.56 189 SER A C 1
ATOM 1477 O O . SER A 1 189 ? -10.763 7.129 3.871 1.00 97.56 189 SER A O 1
ATOM 1479 N N . VAL A 1 190 ? -12.967 6.787 3.517 1.00 98.12 190 VAL A N 1
ATOM 1480 C CA . VAL A 1 190 ? -13.002 5.377 3.890 1.00 98.12 190 VAL A CA 1
ATOM 1481 C C . VAL A 1 190 ? -12.927 4.555 2.613 1.00 98.12 190 VAL A C 1
ATOM 1483 O O . VAL A 1 190 ? -13.671 4.810 1.660 1.00 98.12 190 VAL A O 1
ATOM 1486 N N . ILE A 1 191 ? -12.028 3.580 2.595 1.00 97.94 191 ILE A N 1
ATOM 1487 C CA . ILE A 1 191 ? -11.821 2.662 1.478 1.00 97.94 191 ILE A CA 1
ATOM 1488 C C . ILE A 1 191 ? -11.929 1.219 1.958 1.00 97.94 191 ILE A C 1
ATOM 1490 O O . ILE A 1 191 ? -11.534 0.898 3.077 1.00 97.94 191 ILE A O 1
ATOM 1494 N N . ARG A 1 192 ? -12.450 0.354 1.091 1.00 98.38 192 ARG A N 1
ATOM 1495 C CA . ARG A 1 192 ? -12.467 -1.096 1.275 1.00 98.38 192 ARG A CA 1
ATOM 1496 C C . ARG A 1 192 ? -11.413 -1.730 0.383 1.00 98.38 192 ARG A C 1
ATOM 1498 O O . ARG A 1 192 ? -11.375 -1.432 -0.807 1.00 98.38 192 ARG A O 1
ATOM 1505 N N . ILE A 1 193 ? -10.600 -2.609 0.950 1.00 98.25 193 ILE A N 1
ATOM 1506 C CA . ILE A 1 193 ? -9.561 -3.378 0.267 1.00 98.25 193 ILE A CA 1
ATOM 1507 C C . ILE A 1 193 ? -9.898 -4.853 0.448 1.00 98.25 193 ILE A C 1
ATOM 1509 O O . ILE A 1 193 ? -10.001 -5.331 1.577 1.00 98.25 193 ILE A O 1
ATOM 1513 N N . VAL A 1 194 ? -10.077 -5.568 -0.656 1.00 98.12 194 VAL A N 1
ATOM 1514 C CA . VAL A 1 194 ? -10.318 -7.015 -0.666 1.00 98.12 194 VAL A CA 1
ATOM 1515 C C . VAL A 1 194 ? -9.156 -7.668 -1.409 1.00 98.12 194 VAL A C 1
ATOM 1517 O O . VAL A 1 194 ? -9.089 -7.515 -2.631 1.00 98.12 194 VAL A O 1
ATOM 1520 N N . PRO A 1 195 ? -8.208 -8.324 -0.716 1.00 97.31 195 PRO A N 1
ATOM 1521 C CA . PRO A 1 195 ? -7.103 -9.014 -1.374 1.00 97.31 195 PRO A CA 1
ATOM 1522 C C . PRO A 1 195 ? -7.604 -10.097 -2.332 1.00 97.31 195 PRO A C 1
ATOM 1524 O O . PRO A 1 195 ? -8.612 -10.753 -2.065 1.00 97.31 195 PRO A O 1
ATOM 1527 N N . HIS A 1 196 ? -6.893 -10.311 -3.437 1.00 95.69 196 HIS A N 1
ATOM 1528 C CA . HIS A 1 196 ? -7.161 -11.458 -4.300 1.00 95.69 196 HIS A CA 1
ATOM 1529 C C . HIS A 1 196 ? -6.716 -12.755 -3.614 1.00 95.69 196 HIS A C 1
ATOM 1531 O O . HIS A 1 196 ? -5.614 -12.833 -3.067 1.00 95.69 196 HIS A O 1
ATOM 1537 N N . ASN A 1 197 ? -7.586 -13.766 -3.637 1.00 92.81 197 ASN A N 1
ATOM 1538 C CA . ASN A 1 197 ? -7.318 -15.095 -3.103 1.00 92.81 197 ASN A CA 1
ATOM 1539 C C . ASN A 1 197 ? -7.753 -16.157 -4.136 1.00 92.81 197 ASN A C 1
ATOM 1541 O O . ASN A 1 197 ? -8.953 -16.241 -4.409 1.00 92.81 197 ASN A O 1
ATOM 1545 N N . PRO A 1 198 ? -6.825 -16.942 -4.714 1.00 91.44 198 PRO A N 1
ATOM 1546 C CA . PRO A 1 198 ? -5.378 -16.900 -4.486 1.00 91.44 198 PRO A CA 1
ATOM 1547 C C . PRO A 1 198 ? -4.738 -15.587 -4.984 1.00 91.44 198 PRO A C 1
ATOM 1549 O O . PRO A 1 198 ? -5.307 -14.909 -5.844 1.00 91.44 198 PRO A O 1
ATOM 1552 N N . PRO A 1 199 ? -3.568 -15.196 -4.444 1.00 88.88 199 PRO A N 1
ATOM 1553 C CA . PRO A 1 199 ? -2.832 -14.048 -4.958 1.00 88.88 199 PRO A CA 1
ATOM 1554 C C . PRO A 1 199 ? -2.336 -14.343 -6.385 1.00 88.88 199 PRO A C 1
ATOM 1556 O O . PRO A 1 199 ? -2.082 -15.508 -6.709 1.00 88.88 199 PRO A O 1
ATOM 1559 N N . PRO A 1 200 ? -2.163 -13.319 -7.241 1.00 89.56 200 PRO A N 1
ATOM 1560 C CA . PRO A 1 200 ? -1.664 -13.533 -8.595 1.00 89.56 200 PRO A CA 1
ATOM 1561 C C . PRO A 1 200 ? -0.254 -14.154 -8.561 1.00 89.56 200 PRO A C 1
ATOM 1563 O O . PRO A 1 200 ? 0.558 -13.766 -7.713 1.00 89.56 200 PRO A O 1
ATOM 1566 N N . PRO A 1 201 ? 0.071 -15.088 -9.476 1.00 90.56 201 PRO A N 1
ATOM 1567 C CA . PRO A 1 201 ? 1.351 -15.796 -9.508 1.00 90.56 201 PRO A CA 1
ATOM 1568 C C . PRO A 1 201 ? 2.460 -14.922 -10.119 1.00 90.56 201 PRO A C 1
ATOM 1570 O O . PRO A 1 201 ? 3.051 -15.248 -11.145 1.00 90.56 201 PRO A O 1
ATOM 1573 N N . VAL A 1 202 ? 2.722 -13.770 -9.506 1.00 90.06 202 VAL A N 1
ATOM 1574 C CA . VAL A 1 202 ? 3.663 -12.757 -9.993 1.00 90.06 202 VAL A CA 1
ATOM 1575 C C . VAL A 1 202 ? 4.737 -12.528 -8.940 1.00 90.06 202 VAL A C 1
ATOM 1577 O O . VAL A 1 202 ? 4.436 -12.327 -7.762 1.00 90.06 202 VAL A O 1
ATOM 1580 N N . ASN A 1 203 ? 6.005 -12.510 -9.358 1.00 89.81 203 ASN A N 1
ATOM 1581 C CA . ASN A 1 203 ? 7.086 -12.076 -8.482 1.00 89.81 203 ASN A CA 1
ATOM 1582 C C . ASN A 1 203 ? 6.934 -10.571 -8.209 1.00 89.81 203 ASN A C 1
ATOM 1584 O O . ASN A 1 203 ? 7.207 -9.738 -9.073 1.00 89.81 203 ASN A O 1
ATOM 1588 N N . PHE A 1 204 ? 6.492 -10.223 -7.000 1.00 89.44 204 PHE A N 1
ATOM 1589 C CA . PHE A 1 204 ? 6.205 -8.834 -6.645 1.00 89.44 204 PHE A CA 1
ATOM 1590 C C . PHE A 1 204 ? 7.448 -7.930 -6.671 1.00 89.44 204 PHE A C 1
ATOM 1592 O O . PHE A 1 204 ? 7.321 -6.736 -6.930 1.00 89.44 204 PHE A O 1
ATOM 1599 N N . VAL A 1 205 ? 8.647 -8.479 -6.437 1.00 88.88 205 VAL A N 1
ATOM 1600 C CA . VAL A 1 205 ? 9.902 -7.709 -6.479 1.00 88.88 205 VAL A CA 1
ATOM 1601 C C . VAL A 1 205 ? 10.203 -7.259 -7.907 1.00 88.88 205 VAL A C 1
ATOM 1603 O O . VAL A 1 205 ? 10.475 -6.083 -8.137 1.00 88.88 205 VAL A O 1
ATOM 1606 N N . GLU A 1 206 ? 10.084 -8.180 -8.863 1.00 92.38 206 GLU A N 1
ATOM 1607 C CA . GLU A 1 206 ? 10.222 -7.908 -10.300 1.00 92.38 206 GLU A CA 1
ATOM 1608 C C . GLU A 1 206 ? 9.179 -6.891 -10.776 1.00 92.38 206 GLU A C 1
ATOM 1610 O O . GLU A 1 206 ? 9.492 -5.885 -11.413 1.00 92.38 206 GLU A O 1
ATOM 1615 N N . TRP A 1 207 ? 7.926 -7.130 -10.395 1.00 94.56 207 TRP A N 1
ATOM 1616 C CA . TRP A 1 207 ? 6.800 -6.268 -10.720 1.00 94.56 207 TRP A CA 1
ATOM 1617 C C . TRP A 1 207 ? 6.989 -4.833 -10.215 1.00 94.56 207 TRP A C 1
ATOM 1619 O O . TRP A 1 207 ? 6.910 -3.881 -10.992 1.00 94.56 207 TRP A O 1
ATOM 1629 N N . ASP A 1 208 ? 7.278 -4.650 -8.924 1.00 91.00 208 ASP A N 1
ATOM 1630 C CA . ASP A 1 208 ? 7.466 -3.315 -8.357 1.00 91.00 208 ASP A CA 1
ATOM 1631 C C . ASP A 1 208 ? 8.732 -2.639 -8.910 1.00 91.00 208 ASP A C 1
ATOM 1633 O O . ASP A 1 208 ? 8.735 -1.420 -9.092 1.00 91.00 208 ASP A O 1
ATOM 1637 N N . GLY A 1 209 ? 9.776 -3.409 -9.241 1.00 92.31 209 GLY A N 1
ATOM 1638 C CA . GLY A 1 209 ? 10.977 -2.930 -9.929 1.00 92.31 209 GLY A CA 1
ATOM 1639 C C . GLY A 1 209 ? 10.669 -2.327 -11.304 1.00 92.31 209 GLY A C 1
ATOM 1640 O O . GLY A 1 209 ? 11.018 -1.171 -11.561 1.00 92.31 209 GLY A O 1
ATOM 1641 N N . LEU A 1 210 ? 9.926 -3.050 -12.149 1.00 96.31 210 LEU A N 1
ATOM 1642 C CA . LEU A 1 210 ? 9.467 -2.555 -13.451 1.00 96.31 210 LEU A CA 1
ATOM 1643 C C . LEU A 1 210 ? 8.629 -1.278 -13.303 1.00 96.31 210 LEU A C 1
ATOM 1645 O O . LEU A 1 210 ? 8.868 -0.268 -13.976 1.00 96.31 210 LEU A O 1
ATOM 1649 N N . LEU A 1 211 ? 7.648 -1.296 -12.397 1.00 95.94 211 LEU A N 1
ATOM 1650 C CA . LEU A 1 211 ? 6.754 -0.160 -12.198 1.00 95.94 211 LEU A CA 1
ATOM 1651 C C . LEU A 1 211 ? 7.479 1.078 -11.668 1.00 95.94 211 LEU A C 1
ATOM 1653 O O . LEU A 1 211 ? 7.091 2.198 -12.005 1.00 95.94 211 LEU A O 1
ATOM 1657 N N . ARG A 1 212 ? 8.525 0.921 -10.848 1.00 92.81 212 ARG A N 1
ATOM 1658 C CA . ARG A 1 212 ? 9.339 2.051 -10.370 1.00 92.81 212 ARG A CA 1
ATOM 1659 C C . ARG A 1 212 ? 9.948 2.833 -11.525 1.00 92.81 212 ARG A C 1
ATOM 1661 O O . ARG A 1 212 ? 9.835 4.059 -11.511 1.00 92.81 212 ARG A O 1
ATOM 1668 N N . LEU A 1 213 ? 10.507 2.139 -12.517 1.00 94.69 213 LEU A N 1
ATOM 1669 C CA . LEU A 1 213 ? 11.061 2.759 -13.723 1.00 94.69 213 LEU A CA 1
ATOM 1670 C C . LEU A 1 213 ? 9.955 3.424 -14.549 1.00 94.69 213 LEU A C 1
ATOM 1672 O O . LEU A 1 213 ? 10.016 4.613 -14.867 1.00 94.69 213 LEU A O 1
ATOM 1676 N N . CYS A 1 214 ? 8.882 2.683 -14.826 1.00 96.00 214 CYS A N 1
ATOM 1677 C CA . CYS A 1 214 ? 7.801 3.155 -15.686 1.00 96.00 214 CYS A CA 1
ATOM 1678 C C . CYS A 1 214 ? 7.078 4.386 -15.107 1.00 96.00 214 CYS A C 1
ATOM 1680 O O . CYS A 1 214 ? 6.676 5.290 -15.845 1.00 96.00 214 CYS A O 1
ATOM 1682 N N . PHE A 1 215 ? 6.913 4.469 -13.785 1.00 95.06 215 PHE A N 1
ATOM 1683 C CA . PHE A 1 215 ? 6.206 5.576 -13.138 1.00 95.06 215 PHE A CA 1
ATOM 1684 C C . PHE A 1 215 ? 7.103 6.754 -12.729 1.00 95.06 215 PHE A C 1
ATOM 1686 O O . PHE A 1 215 ? 6.553 7.765 -12.287 1.00 95.06 215 PHE A O 1
ATOM 1693 N N . THR A 1 216 ? 8.431 6.706 -12.939 1.00 91.44 216 THR A N 1
ATOM 1694 C CA . THR A 1 216 ? 9.317 7.871 -12.720 1.00 91.44 216 THR A CA 1
ATOM 1695 C C . THR A 1 216 ? 8.860 9.077 -13.544 1.00 91.44 216 THR A C 1
ATOM 1697 O O . THR A 1 216 ? 8.788 10.199 -13.046 1.00 91.44 216 THR A O 1
ATOM 1700 N N . ARG A 1 217 ? 8.495 8.850 -14.813 1.00 92.25 217 ARG A N 1
ATOM 1701 C CA . ARG A 1 217 ? 7.957 9.871 -15.725 1.00 92.25 217 ARG A CA 1
ATOM 1702 C C . ARG A 1 217 ? 6.718 9.337 -16.435 1.00 92.25 217 ARG A C 1
ATOM 1704 O O . ARG A 1 217 ? 6.720 9.202 -17.651 1.00 92.25 217 ARG A O 1
ATOM 1711 N N . LYS A 1 218 ? 5.632 9.090 -15.689 1.00 94.38 218 LYS A N 1
ATOM 1712 C CA . LYS A 1 218 ? 4.402 8.428 -16.189 1.00 94.38 218 LYS A CA 1
ATOM 1713 C C . LYS A 1 218 ? 3.783 9.008 -17.475 1.00 94.38 218 LYS A C 1
ATOM 1715 O O . LYS A 1 218 ? 3.036 8.323 -18.165 1.00 94.38 218 LYS A O 1
ATOM 1720 N N . ASN A 1 219 ? 4.066 10.278 -17.775 1.00 96.12 219 ASN A N 1
ATOM 1721 C CA . ASN A 1 219 ? 3.573 10.980 -18.960 1.00 96.12 219 ASN A CA 1
ATOM 1722 C C . ASN A 1 219 ? 4.517 10.886 -20.168 1.00 96.12 219 ASN A C 1
ATOM 1724 O O . ASN A 1 219 ? 4.176 11.427 -21.212 1.00 96.12 219 ASN A O 1
ATOM 1728 N N . LYS A 1 220 ? 5.700 10.279 -20.053 1.00 97.44 220 LYS A N 1
ATOM 1729 C CA . LYS A 1 220 ? 6.604 10.019 -21.181 1.00 97.44 220 LYS A CA 1
ATOM 1730 C C . LYS A 1 220 ? 6.370 8.611 -21.719 1.00 97.44 220 LYS A C 1
ATOM 1732 O O . LYS A 1 220 ? 5.779 7.780 -21.034 1.00 97.44 220 LYS A O 1
ATOM 1737 N N . THR A 1 221 ? 6.765 8.400 -22.970 1.00 97.88 221 THR A N 1
ATOM 1738 C CA . THR A 1 221 ? 6.693 7.083 -23.602 1.00 97.88 221 THR A CA 1
ATOM 1739 C C . THR A 1 221 ? 7.677 6.131 -22.926 1.00 97.88 221 THR A C 1
ATOM 1741 O O . THR A 1 221 ? 8.692 6.587 -22.386 1.00 97.88 221 THR A O 1
ATOM 1744 N N . LEU A 1 222 ? 7.392 4.828 -22.930 1.00 97.50 222 LEU A N 1
ATOM 1745 C CA . LEU A 1 222 ? 8.307 3.848 -22.343 1.00 97.50 222 LEU A CA 1
ATOM 1746 C C . LEU A 1 222 ? 9.666 3.874 -23.047 1.00 97.50 222 LEU A C 1
ATOM 1748 O O . LEU A 1 222 ? 10.686 3.846 -22.365 1.00 97.50 222 LEU A O 1
ATOM 1752 N N . GLY A 1 223 ? 9.708 4.068 -24.369 1.00 96.69 223 GLY A N 1
ATOM 1753 C CA . GLY A 1 223 ? 10.964 4.248 -25.101 1.00 96.69 223 GLY A CA 1
ATOM 1754 C C . GLY A 1 223 ? 11.821 5.379 -24.522 1.00 96.69 223 GLY A C 1
ATOM 1755 O O . GLY A 1 223 ? 13.008 5.200 -24.273 1.00 96.69 223 GLY A O 1
ATOM 1756 N N . ALA A 1 224 ? 11.225 6.527 -24.191 1.00 96.56 224 ALA A N 1
ATOM 1757 C CA . ALA A 1 224 ? 11.951 7.640 -23.571 1.00 96.56 224 ALA A CA 1
ATOM 1758 C C . ALA A 1 224 ? 12.398 7.373 -22.116 1.00 96.56 224 ALA A C 1
ATOM 1760 O O . ALA A 1 224 ? 13.230 8.111 -21.579 1.00 96.56 224 ALA A O 1
ATOM 1761 N N . ILE A 1 225 ? 11.820 6.374 -21.447 1.00 95.62 225 ILE A N 1
ATOM 1762 C CA . ILE A 1 225 ? 12.211 5.951 -20.097 1.00 95.62 225 ILE A CA 1
ATOM 1763 C C . ILE A 1 225 ? 13.367 4.954 -20.188 1.00 95.62 225 ILE A C 1
ATOM 1765 O O . ILE A 1 225 ? 14.414 5.196 -19.600 1.00 95.62 225 ILE A O 1
ATOM 1769 N N . PHE A 1 226 ? 13.198 3.879 -20.956 1.00 95.38 226 PHE A N 1
ATOM 1770 C CA . PHE A 1 226 ? 14.149 2.769 -21.022 1.00 95.38 226 PHE A CA 1
ATOM 1771 C C . PHE A 1 226 ? 15.413 3.070 -21.833 1.00 95.38 226 PHE A C 1
ATOM 1773 O O . PHE A 1 226 ? 16.448 2.477 -21.559 1.00 95.38 226 PHE A O 1
ATOM 1780 N N . ARG A 1 227 ? 15.373 4.027 -22.771 1.00 94.00 227 ARG A N 1
ATOM 1781 C CA . ARG A 1 227 ? 16.567 4.482 -23.514 1.00 94.00 227 ARG A CA 1
ATOM 1782 C C . ARG A 1 227 ? 17.500 5.379 -22.695 1.00 94.00 227 ARG A C 1
ATOM 1784 O O . ARG A 1 227 ? 18.529 5.809 -23.207 1.00 94.00 227 ARG A O 1
ATOM 1791 N N . GLN A 1 228 ? 17.134 5.732 -21.461 1.00 94.38 228 GLN A N 1
ATOM 1792 C CA . GLN A 1 228 ? 18.020 6.502 -20.592 1.00 94.38 228 GLN A CA 1
ATOM 1793 C C . GLN A 1 228 ? 19.203 5.636 -20.174 1.00 94.38 228 GLN A C 1
ATOM 1795 O O . GLN A 1 228 ? 19.017 4.531 -19.674 1.00 94.38 228 GLN A O 1
ATOM 1800 N N . GLU A 1 229 ? 20.406 6.183 -20.315 1.00 93.38 229 GLU A N 1
ATOM 1801 C CA . GLU A 1 229 ? 21.663 5.495 -20.014 1.00 93.38 229 GLU A CA 1
ATOM 1802 C C . GLU A 1 229 ? 21.682 4.890 -18.600 1.00 93.38 229 GLU A C 1
ATOM 1804 O O . GLU A 1 229 ? 22.067 3.743 -18.407 1.00 93.38 229 GLU A O 1
ATOM 1809 N N . THR A 1 230 ? 21.151 5.613 -17.611 1.00 93.06 230 THR A N 1
ATOM 1810 C CA . THR A 1 230 ? 21.044 5.133 -16.224 1.00 93.06 230 THR A CA 1
ATOM 1811 C C . THR A 1 230 ? 20.149 3.901 -16.073 1.00 93.06 230 THR A C 1
ATOM 1813 O O . THR A 1 230 ? 20.401 3.063 -15.211 1.00 93.06 230 THR A O 1
ATOM 1816 N N . VAL A 1 231 ? 19.103 3.776 -16.896 1.00 92.62 231 VAL A N 1
ATOM 1817 C CA . VAL A 1 231 ? 18.202 2.616 -16.892 1.00 92.62 231 VAL A CA 1
ATOM 1818 C C . VAL A 1 231 ? 18.859 1.432 -17.593 1.00 92.62 231 VAL A C 1
ATOM 1820 O O . VAL A 1 231 ? 18.779 0.319 -17.083 1.00 92.62 231 VAL A O 1
ATOM 1823 N N . VAL A 1 232 ? 19.551 1.665 -18.712 1.00 94.50 232 VAL A N 1
ATOM 1824 C CA . VAL A 1 232 ? 20.303 0.620 -19.424 1.00 94.50 232 VAL A CA 1
ATOM 1825 C C . VAL A 1 232 ? 21.375 0.022 -18.511 1.00 94.50 232 VAL A C 1
ATOM 1827 O O . VAL A 1 232 ? 21.394 -1.190 -18.317 1.00 94.50 232 VAL A O 1
ATOM 1830 N N . GLN A 1 233 ? 22.183 0.862 -17.859 1.00 92.94 233 GLN A N 1
ATOM 1831 C CA . GLN A 1 233 ? 23.227 0.422 -16.926 1.00 92.94 233 GLN A CA 1
ATOM 1832 C C . GLN A 1 233 ? 22.667 -0.373 -15.741 1.00 92.94 233 GLN A C 1
ATOM 1834 O O . GLN A 1 233 ? 23.256 -1.372 -15.329 1.00 92.94 233 GLN A O 1
ATOM 1839 N N . LEU A 1 234 ? 21.515 0.039 -15.199 1.00 91.50 234 LEU A N 1
ATOM 1840 C CA . LEU A 1 234 ? 20.832 -0.706 -14.140 1.00 91.50 234 LEU A CA 1
ATOM 1841 C C . LEU A 1 234 ? 20.423 -2.107 -14.619 1.00 91.50 234 LEU A C 1
ATOM 1843 O O . LEU A 1 234 ? 20.665 -3.095 -13.930 1.00 91.50 234 LEU A O 1
ATOM 1847 N N . LEU A 1 235 ? 19.816 -2.207 -15.803 1.00 93.44 235 LEU A N 1
ATOM 1848 C CA . LEU A 1 235 ? 19.371 -3.488 -16.352 1.00 93.44 235 LEU A CA 1
ATOM 1849 C C . LEU A 1 235 ? 20.550 -4.391 -16.746 1.00 93.44 235 LEU A C 1
ATOM 1851 O O . LEU A 1 235 ? 20.468 -5.601 -16.553 1.00 93.44 235 LEU A O 1
ATOM 1855 N N . GLU A 1 236 ? 21.668 -3.828 -17.207 1.00 93.38 236 GLU A N 1
ATOM 1856 C CA . GLU A 1 236 ? 22.919 -4.567 -17.422 1.00 93.38 236 GLU A CA 1
ATOM 1857 C C . GLU A 1 236 ? 23.486 -5.148 -16.127 1.00 93.38 236 GLU A C 1
ATOM 1859 O O . GLU A 1 236 ? 23.922 -6.299 -16.111 1.00 93.38 236 GLU A O 1
ATOM 1864 N N . GLN A 1 237 ? 23.472 -4.389 -15.027 1.00 90.94 237 GLN A N 1
ATOM 1865 C CA . GLN A 1 237 ? 23.902 -4.896 -13.719 1.00 90.94 237 GLN A CA 1
ATOM 1866 C C . GLN A 1 237 ? 23.018 -6.056 -13.248 1.00 90.94 237 GLN A C 1
ATOM 1868 O O . GLN A 1 237 ? 23.535 -7.088 -12.806 1.00 90.94 237 GLN A O 1
ATOM 1873 N N . ASN A 1 238 ? 21.700 -5.923 -13.415 1.00 90.81 238 ASN A N 1
ATOM 1874 C CA . ASN A 1 238 ? 20.751 -6.985 -13.091 1.00 90.81 238 ASN A CA 1
ATOM 1875 C C . ASN A 1 238 ? 20.995 -8.234 -13.944 1.00 90.81 238 ASN A C 1
ATOM 1877 O O . ASN A 1 238 ? 21.000 -9.348 -13.417 1.00 90.81 238 ASN A O 1
ATOM 1881 N N . LEU A 1 239 ? 21.245 -8.052 -15.245 1.00 91.50 239 LEU A N 1
ATOM 1882 C CA . LEU A 1 239 ? 21.543 -9.142 -16.168 1.00 91.50 239 LEU A CA 1
ATOM 1883 C C . LEU A 1 239 ? 22.837 -9.865 -15.786 1.00 91.50 239 LEU A C 1
ATOM 1885 O O . LEU A 1 239 ? 22.841 -11.088 -15.707 1.00 91.50 239 LEU A O 1
ATOM 1889 N N . LYS A 1 240 ? 23.913 -9.134 -15.464 1.00 90.06 240 LYS A N 1
ATOM 1890 C CA . LYS A 1 240 ? 25.184 -9.722 -14.998 1.00 90.06 240 LYS A CA 1
ATOM 1891 C C . LYS A 1 240 ? 24.986 -10.602 -13.771 1.00 90.06 240 LYS A C 1
ATOM 1893 O O . LYS A 1 240 ? 25.487 -11.725 -13.730 1.00 90.06 240 LYS A O 1
ATOM 1898 N N . THR A 1 241 ? 24.227 -10.123 -12.787 1.00 88.12 241 THR A N 1
ATOM 1899 C CA . THR A 1 241 ? 23.930 -10.921 -11.592 1.00 88.12 241 THR A CA 1
ATOM 1900 C C . THR A 1 241 ? 23.083 -12.137 -11.937 1.00 88.12 241 THR A C 1
ATOM 1902 O O . THR A 1 241 ? 23.368 -13.236 -11.466 1.00 88.12 241 THR A O 1
ATOM 1905 N N . TRP A 1 242 ? 22.055 -11.974 -12.768 1.00 87.94 242 TRP A N 1
ATOM 1906 C CA . TRP A 1 242 ? 21.218 -13.091 -13.182 1.00 87.94 242 TRP A CA 1
ATOM 1907 C C . TRP A 1 242 ? 22.031 -14.161 -13.929 1.00 87.94 242 TRP A C 1
ATOM 1909 O O . TRP A 1 242 ? 21.899 -15.343 -13.611 1.00 87.94 242 TRP A O 1
ATOM 1919 N N . CYS A 1 243 ? 22.938 -13.768 -14.825 1.00 88.69 243 CYS A N 1
ATOM 1920 C CA . CYS A 1 243 ? 23.860 -14.679 -15.503 1.00 88.69 243 CYS A CA 1
ATOM 1921 C C . CYS A 1 243 ? 24.760 -15.426 -14.510 1.00 88.69 243 CYS A C 1
ATOM 1923 O O . CYS A 1 243 ? 24.842 -16.653 -14.569 1.00 88.69 243 CYS A O 1
ATOM 1925 N N . ALA A 1 244 ? 25.350 -14.715 -13.542 1.00 87.81 244 ALA A N 1
ATOM 1926 C CA . ALA A 1 244 ? 26.175 -15.321 -12.495 1.00 87.81 244 ALA A CA 1
ATOM 1927 C C . ALA A 1 244 ? 25.401 -16.357 -11.658 1.00 87.81 244 ALA A C 1
ATOM 1929 O O . ALA A 1 244 ? 25.932 -17.421 -11.346 1.00 87.81 244 ALA A O 1
ATOM 1930 N N . LEU A 1 245 ? 24.134 -16.078 -11.333 1.00 87.25 245 LEU A N 1
ATOM 1931 C CA . LEU A 1 245 ? 23.268 -16.989 -10.576 1.00 87.25 245 LEU A CA 1
ATOM 1932 C C . LEU A 1 245 ? 22.814 -18.214 -11.382 1.00 87.25 245 LEU A C 1
ATOM 1934 O O . LEU A 1 245 ? 22.533 -19.251 -10.789 1.00 87.25 245 LEU A O 1
ATOM 1938 N N . ASN A 1 246 ? 22.733 -18.106 -12.710 1.00 87.25 246 ASN A N 1
ATOM 1939 C CA . ASN A 1 246 ? 22.256 -19.174 -13.597 1.00 87.25 246 ASN A CA 1
ATOM 1940 C C . ASN A 1 246 ? 23.392 -19.854 -14.377 1.00 87.25 246 ASN A C 1
ATOM 1942 O O . ASN A 1 246 ? 23.127 -20.575 -15.337 1.00 87.25 246 ASN A O 1
ATOM 1946 N N . SER A 1 247 ? 24.649 -19.615 -13.985 1.00 88.25 247 SER A N 1
ATOM 1947 C CA . SER A 1 247 ? 25.844 -20.162 -14.645 1.00 88.25 247 SER A CA 1
ATOM 1948 C C . SER A 1 247 ? 25.898 -19.882 -16.155 1.00 88.25 247 SER A C 1
ATOM 1950 O O . SER A 1 247 ? 26.415 -20.686 -16.928 1.00 88.25 247 SER A O 1
ATOM 1952 N N . LYS A 1 248 ? 25.371 -18.727 -16.573 1.00 88.06 248 LYS A N 1
ATOM 1953 C CA . LYS A 1 248 ? 25.438 -18.227 -17.950 1.00 88.06 248 LYS A CA 1
ATOM 1954 C C . LYS A 1 248 ? 26.555 -17.199 -18.083 1.00 88.06 248 LYS A C 1
ATOM 1956 O O . LYS A 1 248 ? 26.843 -16.466 -17.137 1.00 88.06 248 LYS A O 1
ATOM 1961 N N . LYS A 1 249 ? 27.171 -17.121 -19.262 1.00 86.88 249 LYS A N 1
ATOM 1962 C CA . LYS A 1 249 ? 28.167 -16.088 -19.565 1.00 86.88 249 LYS A CA 1
ATOM 1963 C C . LYS A 1 249 ? 27.469 -14.821 -20.033 1.00 86.88 249 LYS A C 1
ATOM 1965 O O . LYS A 1 249 ? 26.591 -14.873 -20.887 1.00 86.88 249 LYS A O 1
ATOM 1970 N N . PHE A 1 250 ? 27.852 -13.684 -19.466 1.00 86.81 250 PHE A N 1
ATOM 1971 C CA . PHE A 1 250 ? 27.264 -12.394 -19.824 1.00 86.81 250 PHE A CA 1
ATOM 1972 C C . PHE A 1 250 ? 27.632 -11.983 -21.257 1.00 86.81 250 PHE A C 1
ATOM 1974 O O . PHE A 1 250 ? 26.825 -11.379 -21.946 1.00 86.81 250 PHE A O 1
ATOM 1981 N N . GLU A 1 251 ? 28.821 -12.361 -21.720 1.00 88.19 251 GLU A N 1
ATOM 1982 C CA . GLU A 1 251 ? 29.353 -12.060 -23.051 1.00 88.19 251 GLU A CA 1
ATOM 1983 C C . GLU A 1 251 ? 28.575 -12.750 -24.181 1.00 88.19 251 GLU A C 1
ATOM 1985 O O . GLU A 1 251 ? 28.633 -12.312 -25.325 1.00 88.19 251 GLU A O 1
ATOM 1990 N N . GLU A 1 252 ? 27.852 -13.827 -23.864 1.00 88.81 252 GLU A N 1
ATOM 1991 C CA . GLU A 1 252 ? 26.994 -14.555 -24.806 1.00 88.81 252 GLU A CA 1
ATOM 1992 C C . GLU A 1 252 ? 25.579 -13.947 -24.883 1.00 88.81 252 GLU A C 1
ATOM 1994 O O . GLU A 1 252 ? 24.775 -14.351 -25.724 1.00 88.81 252 GLU A O 1
ATOM 1999 N N . MET A 1 253 ? 25.261 -12.973 -24.021 1.00 88.50 253 MET A N 1
ATOM 2000 C CA . MET A 1 253 ? 23.958 -12.312 -23.994 1.00 88.50 253 MET A CA 1
ATOM 2001 C C . MET A 1 253 ? 23.906 -11.143 -24.987 1.00 88.50 253 MET A C 1
ATOM 2003 O O . MET A 1 253 ? 24.886 -10.407 -25.119 1.00 88.50 253 MET A O 1
ATOM 2007 N N . PRO A 1 254 ? 22.755 -10.900 -25.643 1.00 91.69 254 PRO A N 1
ATOM 2008 C CA . PRO A 1 254 ? 22.578 -9.713 -26.468 1.00 91.69 254 PRO A CA 1
ATOM 2009 C C . PRO A 1 254 ? 22.768 -8.419 -25.657 1.00 91.69 254 PRO A C 1
ATOM 2011 O O . PRO A 1 254 ? 22.393 -8.376 -24.477 1.00 91.69 254 PRO A O 1
ATOM 2014 N N . PRO A 1 255 ? 23.281 -7.336 -26.273 1.00 94.12 255 PRO A N 1
ATOM 2015 C CA . PRO A 1 255 ? 23.365 -6.037 -25.620 1.00 94.12 255 PRO A CA 1
ATOM 2016 C C . PRO A 1 255 ? 22.000 -5.596 -25.082 1.00 94.12 255 PRO A C 1
ATOM 2018 O O . PRO A 1 255 ? 21.003 -5.589 -25.805 1.00 94.12 255 PRO A O 1
ATOM 2021 N N . VAL A 1 256 ? 21.950 -5.153 -23.823 1.00 94.12 256 VAL A N 1
ATOM 2022 C CA . VAL A 1 256 ? 20.687 -4.787 -23.151 1.00 94.12 256 VAL A CA 1
ATOM 2023 C C . VAL A 1 256 ? 19.906 -3.731 -23.929 1.00 94.12 256 VAL A C 1
ATOM 2025 O O . VAL A 1 256 ? 18.681 -3.795 -23.999 1.00 94.12 256 VAL A O 1
ATOM 2028 N N . LYS A 1 257 ? 20.600 -2.783 -24.563 1.00 95.19 257 LYS A N 1
ATOM 2029 C CA . LYS A 1 257 ? 19.976 -1.762 -25.408 1.00 95.19 257 LYS A CA 1
ATOM 2030 C C . LYS A 1 257 ? 19.232 -2.363 -26.605 1.00 95.19 257 LYS A C 1
ATOM 2032 O O . LYS A 1 257 ? 18.113 -1.945 -26.882 1.00 95.19 257 LYS A O 1
ATOM 2037 N N . GLU A 1 258 ? 19.816 -3.348 -27.282 1.00 94.81 258 GLU A N 1
ATOM 2038 C CA . GLU A 1 258 ? 19.171 -4.038 -28.407 1.00 94.81 258 GLU A CA 1
ATOM 2039 C C . GLU A 1 258 ? 17.960 -4.842 -27.930 1.00 94.81 258 GLU A C 1
ATOM 2041 O O . GLU A 1 258 ? 16.891 -4.774 -28.536 1.00 94.81 258 GLU A O 1
ATOM 2046 N N . THR A 1 259 ? 18.086 -5.516 -26.785 1.00 94.50 259 THR A N 1
ATOM 2047 C CA . THR A 1 259 ? 16.978 -6.232 -26.143 1.00 94.50 259 THR A CA 1
ATOM 2048 C C . THR A 1 259 ? 15.823 -5.299 -25.775 1.00 94.50 259 THR A C 1
ATOM 2050 O O . THR A 1 259 ? 14.660 -5.626 -26.011 1.00 94.50 259 THR A O 1
ATOM 2053 N N . ILE A 1 260 ? 16.118 -4.110 -25.239 1.00 95.50 260 ILE A N 1
ATOM 2054 C CA . ILE A 1 260 ? 15.110 -3.085 -24.939 1.00 95.50 260 ILE A CA 1
ATOM 2055 C C . ILE A 1 260 ? 14.386 -2.651 -26.217 1.00 95.50 260 ILE A C 1
ATOM 2057 O O . ILE A 1 260 ? 13.156 -2.613 -26.223 1.00 95.50 260 ILE A O 1
ATOM 2061 N N . GLU A 1 261 ? 15.110 -2.338 -27.296 1.00 94.94 261 GLU A N 1
ATOM 2062 C CA . GLU A 1 261 ? 14.482 -1.931 -28.562 1.00 94.94 261 GLU A CA 1
ATOM 2063 C C . GLU A 1 261 ? 13.636 -3.059 -29.162 1.00 94.94 261 GLU A C 1
ATOM 2065 O O . GLU A 1 261 ? 12.534 -2.801 -29.637 1.00 94.94 261 GLU A O 1
ATOM 2070 N N . LYS A 1 262 ? 14.089 -4.315 -29.067 1.00 94.81 262 LYS A N 1
ATOM 2071 C CA . LYS A 1 262 ? 13.320 -5.491 -29.494 1.00 94.81 262 LYS A CA 1
ATOM 2072 C C . LYS A 1 262 ? 12.005 -5.625 -28.721 1.00 94.81 262 LYS A C 1
ATOM 2074 O O . LYS A 1 262 ? 10.952 -5.796 -29.329 1.00 94.81 262 LYS A O 1
ATOM 2079 N N . VAL A 1 263 ? 12.047 -5.534 -27.389 1.00 95.75 263 VAL A N 1
ATOM 2080 C CA . VAL A 1 263 ? 10.852 -5.662 -26.534 1.00 95.75 263 VAL A CA 1
ATOM 2081 C C . VAL A 1 263 ? 9.885 -4.497 -26.751 1.00 95.75 263 VAL A C 1
ATOM 2083 O O . VAL A 1 263 ? 8.675 -4.701 -26.833 1.00 95.75 263 VAL A O 1
ATOM 2086 N N . LEU A 1 264 ? 10.398 -3.270 -26.857 1.00 95.62 264 LEU A N 1
ATOM 2087 C CA . LEU A 1 264 ? 9.568 -2.072 -26.990 1.00 95.62 264 LEU A CA 1
ATOM 2088 C C . LEU A 1 264 ? 9.055 -1.837 -28.417 1.00 95.62 264 LEU A C 1
ATOM 2090 O O . LEU A 1 264 ? 7.973 -1.270 -28.574 1.00 95.62 264 LEU A O 1
ATOM 2094 N N . GLY A 1 265 ? 9.817 -2.250 -29.429 1.00 92.00 265 GLY A N 1
ATOM 2095 C CA . GLY A 1 265 ? 9.491 -2.136 -30.852 1.00 92.00 265 GLY A CA 1
ATOM 2096 C C . GLY A 1 265 ? 8.724 -3.328 -31.429 1.00 92.00 265 GLY A C 1
ATOM 2097 O O . GLY A 1 265 ? 8.423 -3.323 -32.620 1.00 92.00 265 GLY A O 1
ATOM 2098 N N . GLY A 1 266 ? 8.415 -4.343 -30.615 1.00 90.75 266 GLY A N 1
ATOM 2099 C CA . GLY A 1 266 ? 7.596 -5.484 -31.023 1.00 90.75 266 GLY A CA 1
ATOM 2100 C C . GLY A 1 266 ? 6.143 -5.113 -31.355 1.00 90.75 266 GLY A C 1
ATOM 2101 O O . GLY A 1 266 ? 5.721 -3.965 -31.213 1.00 90.75 266 GLY A O 1
ATOM 2102 N N . GLU A 1 267 ? 5.353 -6.117 -31.746 1.00 84.25 267 GLU A N 1
ATOM 2103 C CA . GLU A 1 267 ? 3.967 -5.967 -32.236 1.00 84.25 267 GLU A CA 1
ATOM 2104 C C . GLU A 1 267 ? 3.031 -5.203 -31.279 1.00 84.25 267 GLU A C 1
ATOM 2106 O O . GLU A 1 267 ? 2.084 -4.553 -31.712 1.00 84.25 267 GLU A O 1
ATOM 2111 N N . ASP A 1 268 ? 3.317 -5.232 -29.975 1.00 88.00 268 ASP A N 1
ATOM 2112 C CA . ASP A 1 268 ? 2.534 -4.548 -28.943 1.00 88.00 268 ASP A CA 1
ATOM 2113 C C . ASP A 1 268 ? 2.740 -3.027 -28.868 1.00 88.00 268 ASP A C 1
ATOM 2115 O O . ASP A 1 268 ? 1.999 -2.336 -28.157 1.00 88.00 268 ASP A O 1
ATOM 2119 N N . GLY A 1 269 ? 3.768 -2.495 -29.540 1.00 93.00 269 GLY A N 1
ATOM 2120 C CA . GLY A 1 269 ? 4.046 -1.059 -29.596 1.00 93.00 269 GLY A CA 1
ATOM 2121 C C . GLY A 1 269 ? 4.306 -0.413 -28.229 1.00 93.00 269 GLY A C 1
ATOM 2122 O O . GLY A 1 269 ? 3.999 0.767 -28.029 1.00 93.00 269 GLY A O 1
ATOM 2123 N N . PHE A 1 270 ? 4.851 -1.162 -27.259 1.00 96.44 270 PHE A N 1
ATOM 2124 C CA . PHE A 1 270 ? 5.096 -0.660 -25.901 1.00 96.44 270 PHE A CA 1
ATOM 2125 C C . PHE A 1 270 ? 5.996 0.581 -25.880 1.00 96.44 270 PHE A C 1
ATOM 2127 O O . PHE A 1 270 ? 5.828 1.428 -25.004 1.00 96.44 270 PHE A O 1
ATOM 2134 N N . GLY A 1 271 ? 6.894 0.738 -26.856 1.00 94.75 271 GLY A N 1
ATOM 2135 C CA . GLY A 1 271 ? 7.784 1.890 -26.980 1.00 94.75 271 GLY A CA 1
ATOM 2136 C C . GLY A 1 271 ? 7.065 3.240 -26.991 1.00 94.75 271 GLY A C 1
ATOM 2137 O O . GLY A 1 271 ? 7.560 4.174 -26.359 1.00 94.75 271 GLY A O 1
ATOM 2138 N N . GLU A 1 272 ? 5.883 3.321 -27.610 1.00 96.62 272 GLU A N 1
ATOM 2139 C CA . GLU A 1 272 ? 5.078 4.549 -27.719 1.00 96.62 272 GLU A CA 1
ATOM 2140 C C . GLU A 1 272 ? 3.998 4.669 -26.632 1.00 96.62 272 GLU A C 1
ATOM 2142 O O . GLU A 1 272 ? 3.473 5.762 -26.373 1.00 96.62 272 GLU A O 1
ATOM 2147 N N . LYS A 1 273 ? 3.695 3.567 -25.932 1.00 97.38 273 LYS A N 1
ATOM 2148 C CA . LYS A 1 273 ? 2.771 3.573 -24.793 1.00 97.38 273 LYS A CA 1
ATOM 2149 C C . LYS A 1 273 ? 3.335 4.402 -23.638 1.00 97.38 273 LYS A C 1
ATOM 2151 O O . LYS A 1 273 ? 4.540 4.610 -23.490 1.00 97.38 273 LYS A O 1
ATOM 2156 N N . ARG A 1 274 ? 2.432 4.906 -22.796 1.00 98.06 274 ARG A N 1
ATOM 2157 C CA . ARG A 1 274 ? 2.757 5.712 -21.613 1.00 98.06 274 ARG A CA 1
ATOM 2158 C C . ARG A 1 274 ? 2.195 5.032 -20.381 1.00 98.06 274 ARG A C 1
ATOM 2160 O O . ARG A 1 274 ? 1.017 4.689 -20.354 1.00 98.06 274 ARG A O 1
ATOM 2167 N N . SER A 1 275 ? 2.989 4.964 -19.319 1.00 97.69 275 SER A N 1
ATOM 2168 C CA . SER A 1 275 ? 2.594 4.330 -18.056 1.00 97.69 275 SER A CA 1
ATOM 2169 C C . SER A 1 275 ? 1.285 4.879 -17.491 1.00 97.69 275 SER A C 1
ATOM 2171 O O . SER A 1 275 ? 0.565 4.161 -16.813 1.00 97.69 275 SER A O 1
ATOM 2173 N N . ARG A 1 276 ? 0.946 6.151 -17.763 1.00 97.25 276 ARG A N 1
ATOM 2174 C CA . ARG A 1 276 ? -0.308 6.757 -17.291 1.00 97.25 276 ARG A CA 1
ATOM 2175 C C . ARG A 1 276 ? -1.574 6.089 -17.847 1.00 97.25 276 ARG A C 1
ATOM 2177 O O . ARG A 1 276 ? -2.621 6.284 -17.246 1.00 97.25 276 ARG A O 1
ATOM 2184 N N . THR A 1 277 ? -1.508 5.427 -19.004 1.00 97.12 277 THR A N 1
ATOM 2185 C CA . THR A 1 277 ? -2.668 4.832 -19.698 1.00 97.12 277 THR A CA 1
ATOM 2186 C C . THR A 1 277 ? -2.649 3.310 -19.710 1.00 97.12 277 THR A C 1
ATOM 2188 O O . THR A 1 277 ? -3.633 2.721 -20.131 1.00 97.12 277 THR A O 1
ATOM 2191 N N . MET A 1 278 ? -1.550 2.692 -19.282 1.00 98.12 278 MET A N 1
ATOM 2192 C CA . MET A 1 278 ? -1.403 1.238 -19.260 1.00 98.12 278 MET A CA 1
ATOM 2193 C C . MET A 1 278 ? -2.112 0.635 -18.050 1.00 98.12 278 MET A C 1
ATOM 2195 O O . MET A 1 278 ? -2.084 1.227 -16.969 1.00 98.12 278 MET A O 1
ATOM 2199 N N . ASP A 1 279 ? -2.726 -0.529 -18.227 1.00 97.50 279 ASP A N 1
ATOM 2200 C CA . ASP A 1 279 ? -3.402 -1.273 -17.164 1.00 97.50 279 ASP A CA 1
ATOM 2201 C C . ASP A 1 279 ? -2.558 -2.435 -16.605 1.00 97.50 279 ASP A C 1
ATOM 2203 O O . ASP A 1 279 ? -1.372 -2.563 -16.896 1.00 97.50 279 ASP A O 1
ATOM 2207 N N . VAL A 1 280 ? -3.143 -3.260 -15.729 1.00 97.06 280 VAL A N 1
ATOM 2208 C CA . VAL A 1 280 ? -2.418 -4.383 -15.106 1.00 97.06 280 VAL A CA 1
ATOM 2209 C C . VAL A 1 280 ? -1.931 -5.383 -16.160 1.00 97.06 280 VAL A C 1
ATOM 2211 O O . VAL A 1 280 ? -0.790 -5.832 -16.061 1.00 97.06 280 VAL A O 1
ATOM 2214 N N . ASP A 1 281 ? -2.742 -5.683 -17.173 1.00 96.94 281 ASP A N 1
ATOM 2215 C CA . ASP A 1 281 ? -2.426 -6.687 -18.191 1.00 96.94 281 ASP A CA 1
ATOM 2216 C C . ASP A 1 281 ? -1.318 -6.194 -19.125 1.00 96.94 281 ASP A C 1
ATOM 2218 O O . ASP A 1 281 ? -0.390 -6.945 -19.429 1.00 96.94 281 ASP A O 1
ATOM 2222 N N . ASP A 1 282 ? -1.337 -4.908 -19.487 1.00 97.88 282 ASP A N 1
ATOM 2223 C CA . ASP A 1 282 ? -0.244 -4.256 -20.213 1.00 97.88 282 ASP A CA 1
ATOM 2224 C C . ASP A 1 282 ? 1.102 -4.435 -19.489 1.00 97.88 282 ASP A C 1
ATOM 2226 O O . ASP A 1 282 ? 2.105 -4.805 -20.105 1.00 97.88 282 ASP A O 1
ATOM 2230 N N . PHE A 1 283 ? 1.148 -4.183 -18.175 1.00 97.88 283 PHE A N 1
ATOM 2231 C CA . PHE A 1 283 ? 2.386 -4.315 -17.400 1.00 97.88 283 PHE A CA 1
ATOM 2232 C C . PHE A 1 283 ? 2.791 -5.770 -17.164 1.00 97.88 283 PHE A C 1
ATOM 2234 O O . PHE A 1 283 ? 3.988 -6.058 -17.145 1.00 97.88 283 PHE A O 1
ATOM 2241 N N . LEU A 1 284 ? 1.836 -6.692 -17.013 1.00 97.00 284 LEU A N 1
ATOM 2242 C CA . LEU A 1 284 ? 2.134 -8.123 -16.918 1.00 97.00 284 LEU A CA 1
ATOM 2243 C C . LEU A 1 284 ? 2.734 -8.641 -18.224 1.00 97.00 284 LEU A C 1
ATOM 2245 O O . LEU A 1 284 ? 3.738 -9.354 -18.195 1.00 97.00 284 LEU A O 1
ATOM 2249 N N . LYS A 1 285 ? 2.171 -8.232 -19.365 1.00 97.31 285 LYS A N 1
ATOM 2250 C CA . LYS A 1 285 ? 2.697 -8.572 -20.686 1.00 97.31 285 LYS A CA 1
ATOM 2251 C C . LYS A 1 285 ? 4.088 -7.981 -20.895 1.00 97.31 285 LYS A C 1
ATOM 2253 O O . LYS A 1 285 ? 4.995 -8.706 -21.290 1.00 97.31 285 LYS A O 1
ATOM 2258 N N . LEU A 1 286 ? 4.290 -6.708 -20.551 1.00 97.44 286 LEU A N 1
ATOM 2259 C CA . LEU A 1 286 ? 5.602 -6.066 -20.629 1.00 97.44 286 LEU A CA 1
ATOM 2260 C C . LEU A 1 286 ? 6.645 -6.788 -19.762 1.00 97.44 286 LEU A C 1
ATOM 2262 O O . LEU A 1 286 ? 7.741 -7.086 -20.232 1.00 97.44 286 LEU A O 1
ATOM 2266 N N . LEU A 1 287 ? 6.295 -7.113 -18.513 1.00 96.81 287 LEU A N 1
ATOM 2267 C CA . LEU A 1 287 ? 7.168 -7.859 -17.607 1.00 96.81 287 LEU A CA 1
ATOM 2268 C C . LEU A 1 287 ? 7.508 -9.245 -18.166 1.00 96.81 287 LEU A C 1
ATOM 2270 O O . LEU A 1 287 ? 8.652 -9.685 -18.079 1.00 96.81 287 LEU A O 1
ATOM 2274 N N . HIS A 1 288 ? 6.526 -9.933 -18.749 1.00 96.19 288 HIS A N 1
ATOM 2275 C CA . HIS A 1 288 ? 6.732 -11.225 -19.391 1.00 96.19 288 HIS A CA 1
ATOM 2276 C C . HIS A 1 288 ? 7.702 -11.131 -20.577 1.00 96.19 288 HIS A C 1
ATOM 2278 O O . HIS A 1 288 ? 8.618 -11.945 -20.664 1.00 96.19 288 HIS A O 1
ATOM 2284 N N . LEU A 1 289 ? 7.544 -10.129 -21.449 1.00 96.62 289 LEU A N 1
ATOM 2285 C CA . LEU A 1 289 ? 8.424 -9.924 -22.604 1.00 96.62 289 LEU A CA 1
ATOM 2286 C C . LEU A 1 289 ? 9.875 -9.663 -22.182 1.00 96.62 289 LEU A C 1
ATOM 2288 O O . LEU A 1 289 ? 10.781 -10.286 -22.724 1.00 96.62 289 LEU A O 1
ATOM 2292 N N . PHE A 1 290 ? 10.103 -8.819 -21.172 1.00 96.12 290 PHE A N 1
ATOM 2293 C CA . PHE A 1 290 ? 11.451 -8.615 -20.631 1.00 96.12 290 PHE A CA 1
ATOM 2294 C C . PHE A 1 290 ? 12.028 -9.888 -20.008 1.00 96.12 290 PHE A C 1
ATOM 2296 O O . PHE A 1 290 ? 13.162 -10.255 -20.305 1.00 96.12 290 PHE A O 1
ATOM 2303 N N . ASN A 1 291 ? 11.235 -10.602 -19.204 1.00 94.12 291 ASN A N 1
ATOM 2304 C CA . ASN A 1 291 ? 11.665 -11.852 -18.580 1.00 94.12 291 ASN A CA 1
ATOM 2305 C C . ASN A 1 291 ? 12.007 -12.945 -19.605 1.00 94.12 291 ASN A C 1
ATOM 2307 O O . ASN A 1 291 ? 12.878 -13.770 -19.331 1.00 94.12 291 ASN A O 1
ATOM 2311 N N . LYS A 1 292 ? 11.323 -12.970 -20.758 1.00 94.06 292 LYS A N 1
ATOM 2312 C CA . LYS A 1 292 ? 11.594 -13.893 -21.870 1.00 94.06 292 LYS A CA 1
ATOM 2313 C C . LYS A 1 292 ? 12.958 -13.633 -22.509 1.00 94.06 292 LYS A C 1
ATOM 2315 O O . LYS A 1 292 ? 13.619 -14.578 -22.917 1.00 94.06 292 LYS A O 1
ATOM 2320 N N . GLU A 1 293 ? 13.383 -12.375 -22.542 1.00 93.19 293 GLU A N 1
ATOM 2321 C CA . GLU A 1 293 ? 14.721 -11.962 -22.978 1.00 93.19 293 GLU A CA 1
ATOM 2322 C C . GLU A 1 293 ? 15.720 -11.890 -21.803 1.00 93.19 293 GLU A C 1
ATOM 2324 O O . GLU A 1 293 ? 16.756 -11.239 -21.891 1.00 93.19 293 GLU A O 1
ATOM 2329 N N . GLU A 1 294 ? 15.395 -12.544 -20.682 1.00 92.19 294 GLU A N 1
ATOM 2330 C CA . GLU A 1 294 ? 16.246 -12.698 -19.492 1.00 92.19 294 GLU A CA 1
ATOM 2331 C C . GLU A 1 294 ? 16.570 -11.390 -18.745 1.00 92.19 294 GLU A C 1
ATOM 2333 O O . GLU A 1 294 ? 17.332 -11.388 -17.778 1.00 92.19 294 GLU A O 1
ATOM 2338 N N . ILE A 1 295 ? 15.912 -10.286 -19.112 1.00 93.12 295 ILE A N 1
ATOM 2339 C CA . ILE A 1 295 ? 16.002 -9.007 -18.410 1.00 93.12 295 ILE A CA 1
ATOM 2340 C C . ILE A 1 295 ? 15.176 -9.070 -17.128 1.00 93.12 295 ILE A C 1
ATOM 2342 O O . ILE A 1 295 ? 13.962 -9.282 -17.151 1.00 93.12 295 ILE A O 1
ATOM 2346 N N . ARG A 1 296 ? 15.856 -8.844 -16.001 1.00 92.25 296 ARG A N 1
ATOM 2347 C CA . ARG A 1 296 ? 15.275 -8.829 -14.657 1.00 92.25 296 ARG A CA 1
ATOM 2348 C C . ARG A 1 296 ? 15.285 -7.428 -14.059 1.00 92.25 296 ARG A C 1
ATOM 2350 O O . ARG A 1 296 ? 16.202 -6.633 -14.256 1.00 92.25 296 ARG A O 1
ATOM 2357 N N . PHE A 1 297 ? 14.273 -7.159 -13.260 1.00 91.50 297 PHE A N 1
ATOM 2358 C CA . PHE A 1 297 ? 14.074 -5.965 -12.447 1.00 91.50 297 PHE A CA 1
ATOM 2359 C C . PHE A 1 297 ? 14.344 -6.234 -10.959 1.00 91.50 297 PHE A C 1
ATOM 2361 O O . PHE A 1 297 ? 14.408 -5.290 -10.167 1.00 91.50 297 PHE A O 1
ATOM 2368 N N . ALA A 1 298 ? 14.536 -7.499 -10.564 1.00 74.12 298 ALA A N 1
ATOM 2369 C CA . ALA A 1 298 ? 14.934 -7.882 -9.214 1.00 74.12 298 ALA A CA 1
ATOM 2370 C C . ALA A 1 298 ? 16.445 -7.710 -8.984 1.00 74.12 298 ALA A C 1
ATOM 2372 O O . ALA A 1 298 ? 17.205 -8.671 -8.958 1.00 74.12 298 ALA A O 1
ATOM 2373 N N . GLN A 1 299 ? 16.859 -6.464 -8.768 1.00 58.41 299 GLN A N 1
ATOM 2374 C CA . GLN A 1 299 ? 18.074 -6.074 -8.050 1.00 58.41 299 GLN A CA 1
ATOM 2375 C C . GLN A 1 299 ? 18.024 -4.560 -7.806 1.00 58.41 299 GLN A C 1
ATOM 2377 O O . GLN A 1 299 ? 18.333 -3.762 -8.682 1.00 58.41 299 GLN A O 1
ATOM 2382 N N . ILE A 1 300 ? 17.597 -4.138 -6.611 1.00 42.62 300 ILE A N 1
ATOM 2383 C CA . ILE A 1 300 ? 17.781 -2.750 -6.157 1.00 42.62 300 ILE A CA 1
ATOM 2384 C C . ILE A 1 300 ? 18.111 -2.767 -4.657 1.00 42.62 300 ILE A C 1
ATOM 2386 O O . ILE A 1 300 ? 17.259 -3.114 -3.837 1.00 42.62 300 ILE A O 1
ATOM 2390 N N . PRO A 1 301 ? 19.345 -2.395 -4.285 1.00 35.75 301 PRO A N 1
ATOM 2391 C CA . PRO A 1 301 ? 19.522 -1.210 -3.439 1.00 35.75 301 PRO A CA 1
ATOM 2392 C C . PRO A 1 301 ? 20.592 -0.267 -4.039 1.00 35.75 301 PRO A C 1
ATOM 2394 O O . PRO A 1 301 ? 21.505 -0.718 -4.718 1.00 35.75 301 PRO A O 1
ATOM 2397 N N . ARG A 1 302 ? 20.579 1.054 -3.810 1.00 38.34 302 ARG A N 1
ATOM 2398 C CA . ARG A 1 302 ? 20.474 1.743 -2.510 1.00 38.34 302 ARG A CA 1
ATOM 2399 C C . ARG A 1 302 ? 19.888 3.158 -2.690 1.00 38.34 302 ARG A C 1
ATOM 2401 O O . ARG A 1 302 ? 20.346 3.900 -3.544 1.00 38.34 302 ARG A O 1
ATOM 2408 N N . ASP A 1 303 ? 18.894 3.515 -1.878 1.00 33.09 303 ASP A N 1
ATOM 2409 C CA . ASP A 1 303 ? 18.494 4.889 -1.520 1.00 33.09 303 ASP A CA 1
ATOM 2410 C C . ASP A 1 303 ? 18.548 5.982 -2.603 1.00 33.09 303 ASP A C 1
ATOM 2412 O O . ASP A 1 303 ? 19.502 6.745 -2.664 1.00 33.09 303 ASP A O 1
ATOM 2416 N N . THR A 1 304 ? 17.501 6.128 -3.420 1.00 34.88 304 THR A N 1
ATOM 2417 C CA . THR A 1 304 ? 17.104 7.367 -4.143 1.00 34.88 304 THR A CA 1
ATOM 2418 C C . THR A 1 304 ? 15.959 6.949 -5.071 1.00 34.88 304 THR A C 1
ATOM 2420 O O . THR A 1 304 ? 16.147 6.160 -5.979 1.00 34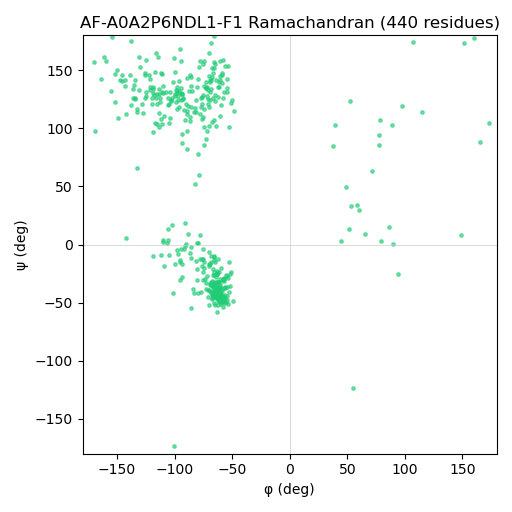.88 304 THR A O 1
ATOM 2423 N N . PHE A 1 305 ? 14.685 7.236 -4.819 1.00 30.64 305 PHE A N 1
ATOM 2424 C CA . PHE A 1 305 ? 14.064 8.551 -4.810 1.00 30.64 305 PHE A CA 1
ATOM 2425 C C . PHE A 1 305 ? 12.858 8.555 -3.847 1.00 30.64 305 PHE A C 1
ATOM 2427 O O . PHE A 1 305 ? 11.928 7.765 -3.988 1.00 30.64 305 PHE A O 1
ATOM 2434 N N . SER A 1 306 ? 12.941 9.475 -2.882 1.00 27.06 306 SER A N 1
ATOM 2435 C CA . SER A 1 306 ? 11.921 10.045 -1.987 1.00 27.06 306 SER A CA 1
ATOM 2436 C C . SER A 1 306 ? 10.996 9.150 -1.131 1.00 27.06 306 SER A C 1
ATOM 2438 O O . SER A 1 306 ? 10.108 8.434 -1.585 1.00 27.06 306 SER A O 1
ATOM 2440 N N . SER A 1 307 ? 11.096 9.447 0.174 1.00 28.75 307 SER A N 1
ATOM 2441 C CA . SER A 1 307 ? 10.134 9.277 1.276 1.00 28.75 307 SER A CA 1
ATOM 2442 C C . SER A 1 307 ? 9.935 7.881 1.886 1.00 28.75 307 SER A C 1
ATOM 2444 O O . SER A 1 307 ? 9.044 7.132 1.506 1.00 28.75 307 SER A O 1
ATOM 2446 N N . GLY A 1 308 ? 10.680 7.642 2.974 1.00 27.80 308 GLY A N 1
ATOM 2447 C CA . GLY A 1 308 ? 10.229 6.831 4.107 1.00 27.80 308 GLY A CA 1
ATOM 2448 C C . GLY A 1 308 ? 10.998 5.529 4.328 1.00 27.80 308 GLY A C 1
ATOM 2449 O O . GLY A 1 308 ? 10.847 4.592 3.559 1.00 27.80 308 GLY A O 1
ATOM 2450 N N . ALA A 1 309 ? 11.712 5.479 5.457 1.00 24.89 309 ALA A N 1
ATOM 2451 C CA . ALA A 1 309 ? 12.345 4.313 6.085 1.00 24.89 309 ALA A CA 1
ATOM 2452 C C . ALA A 1 309 ? 13.672 3.818 5.475 1.00 24.89 309 ALA A C 1
ATOM 2454 O O . ALA A 1 309 ? 13.729 2.842 4.736 1.00 24.89 309 ALA A O 1
ATOM 2455 N N . PHE A 1 310 ? 14.769 4.435 5.925 1.00 23.02 310 PHE A N 1
ATOM 2456 C CA . PHE A 1 310 ? 16.066 3.767 5.986 1.00 23.02 310 PHE A CA 1
ATOM 2457 C C . PHE A 1 310 ? 16.022 2.716 7.103 1.00 23.02 310 PHE A C 1
ATOM 2459 O O . PHE A 1 310 ? 15.825 3.061 8.270 1.00 23.02 310 PHE A O 1
ATOM 2466 N N . VAL A 1 311 ? 16.253 1.446 6.771 1.00 23.03 311 VAL A N 1
ATOM 2467 C CA . VAL A 1 311 ? 16.727 0.459 7.750 1.00 23.03 311 VAL A CA 1
ATOM 2468 C C . VAL A 1 311 ? 18.247 0.531 7.725 1.00 23.03 311 VAL A C 1
ATOM 2470 O O . VAL A 1 311 ? 18.923 -0.228 7.037 1.00 23.03 311 VAL A O 1
ATOM 2473 N N . CYS A 1 312 ? 18.784 1.507 8.451 1.00 22.31 312 CYS A N 1
ATOM 2474 C CA . CYS A 1 312 ? 20.207 1.567 8.735 1.00 22.31 312 CYS A CA 1
ATOM 2475 C C . CYS A 1 312 ? 20.497 0.503 9.803 1.00 22.31 312 CYS A C 1
ATOM 2477 O O . CYS A 1 312 ? 20.050 0.631 10.945 1.00 22.31 312 CYS A O 1
ATOM 2479 N N . ARG A 1 313 ? 21.193 -0.578 9.435 1.00 22.36 313 ARG A N 1
ATOM 2480 C CA . ARG A 1 313 ? 21.765 -1.508 10.414 1.00 22.36 313 ARG A CA 1
ATOM 2481 C C . ARG A 1 313 ? 22.950 -0.797 11.080 1.00 22.36 313 ARG A C 1
ATOM 2483 O O . ARG A 1 313 ? 24.018 -0.702 10.497 1.00 22.36 313 ARG A O 1
ATOM 2490 N N . SER A 1 314 ? 22.671 -0.242 12.258 1.00 22.11 314 SER A N 1
ATOM 2491 C CA . SER A 1 314 ? 23.569 0.127 13.361 1.00 22.11 314 SER A CA 1
ATOM 2492 C C . SER A 1 314 ? 24.936 0.739 13.025 1.00 22.11 314 SER A C 1
ATOM 2494 O O . SER A 1 314 ? 25.893 0.001 12.835 1.00 22.11 314 SER A O 1
ATOM 2496 N N . TYR A 1 315 ? 25.063 2.067 13.169 1.00 24.67 315 TYR A N 1
ATOM 2497 C CA . TYR A 1 315 ? 26.320 2.714 13.583 1.00 24.67 315 TYR A CA 1
ATOM 2498 C C . TYR A 1 315 ? 26.047 3.922 14.493 1.00 24.67 315 TYR A C 1
ATOM 2500 O O . TYR A 1 315 ? 25.093 4.674 14.287 1.00 24.67 315 TYR A O 1
ATOM 2508 N N . ILE A 1 316 ? 26.893 4.093 15.513 1.00 22.73 316 ILE A N 1
ATOM 2509 C CA . ILE A 1 316 ? 26.859 5.204 16.471 1.00 22.73 316 ILE A CA 1
ATOM 2510 C C . ILE A 1 316 ? 27.564 6.412 15.844 1.00 22.73 316 ILE A C 1
ATOM 2512 O O . ILE A 1 316 ? 28.763 6.371 15.586 1.00 22.73 316 ILE A O 1
ATOM 2516 N N . ILE A 1 317 ? 26.831 7.509 15.646 1.00 25.45 317 ILE A N 1
ATOM 2517 C CA . ILE A 1 317 ? 27.393 8.828 15.330 1.00 25.45 317 ILE A CA 1
ATOM 2518 C C . ILE A 1 317 ? 27.145 9.720 16.548 1.00 25.45 317 ILE A C 1
ATOM 2520 O O . ILE A 1 317 ? 26.025 10.169 16.780 1.00 25.45 317 ILE A O 1
ATOM 2524 N N . LEU A 1 318 ? 28.186 9.970 17.344 1.00 22.67 318 LEU A N 1
ATOM 2525 C CA . LEU A 1 318 ? 28.138 10.956 18.424 1.00 22.67 318 LEU A CA 1
ATOM 2526 C C . LEU A 1 318 ? 28.502 12.332 17.861 1.00 22.67 318 LEU A C 1
ATOM 2528 O O . LEU A 1 318 ? 29.675 12.612 17.614 1.00 22.67 318 LEU A O 1
ATOM 2532 N N . ASN A 1 319 ? 2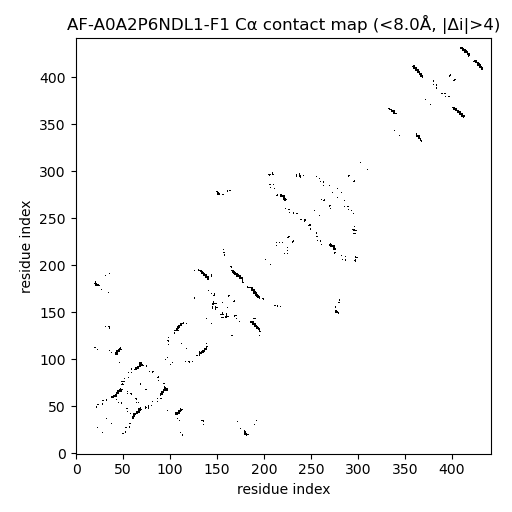7.504 13.205 17.709 1.00 25.77 319 ASN A N 1
ATOM 2533 C CA . ASN A 1 319 ? 27.718 14.645 17.588 1.00 25.77 319 ASN A CA 1
ATOM 2534 C C . ASN A 1 319 ? 26.889 15.395 18.643 1.00 25.77 319 ASN A C 1
ATOM 2536 O O . ASN A 1 319 ? 25.689 15.181 18.792 1.00 25.77 319 ASN A O 1
ATOM 2540 N N . LYS A 1 320 ? 27.596 16.232 19.411 1.00 27.12 320 LYS A N 1
ATOM 2541 C CA . LYS A 1 320 ? 27.180 16.945 20.631 1.00 27.12 320 LYS A CA 1
ATOM 2542 C C . LYS A 1 320 ? 26.070 17.976 20.336 1.00 27.12 320 LYS A C 1
ATOM 2544 O O . LYS A 1 320 ? 26.310 18.934 19.608 1.00 27.12 320 LYS A O 1
ATOM 2549 N N . HIS A 1 321 ? 24.931 17.868 21.021 1.00 24.95 321 HIS A N 1
ATOM 2550 C CA . HIS A 1 321 ? 24.253 19.022 21.628 1.00 24.95 321 HIS A CA 1
ATOM 2551 C C . HIS A 1 321 ? 23.638 18.571 22.970 1.00 24.95 321 HIS A C 1
ATOM 2553 O O . HIS A 1 321 ? 23.102 17.463 23.025 1.00 24.95 321 HIS A O 1
ATOM 2559 N N . PRO A 1 322 ? 23.750 19.341 24.070 1.00 33.22 322 PRO A N 1
ATOM 2560 C CA . PRO A 1 322 ? 23.508 18.826 25.408 1.00 33.22 322 PRO A CA 1
ATOM 2561 C C . PRO A 1 322 ? 22.062 19.079 25.820 1.00 33.22 322 PRO A C 1
ATOM 2563 O O . PRO A 1 322 ? 21.717 20.148 26.306 1.00 33.22 322 PRO A O 1
ATOM 2566 N N . ALA A 1 323 ? 21.214 18.086 25.618 1.00 26.77 323 ALA A N 1
ATOM 2567 C CA . ALA A 1 323 ? 20.063 17.827 26.466 1.00 26.77 323 ALA A CA 1
ATOM 2568 C C . ALA A 1 323 ? 19.596 16.406 26.145 1.00 26.77 323 ALA A C 1
ATOM 2570 O O . ALA A 1 323 ? 19.567 16.040 24.974 1.00 26.77 323 ALA A O 1
ATOM 2571 N N . TRP A 1 324 ? 19.162 15.676 27.170 1.00 23.81 324 TRP A N 1
ATOM 2572 C CA . TRP A 1 324 ? 18.592 14.322 27.129 1.00 23.81 324 TRP A CA 1
ATOM 2573 C C . TRP A 1 324 ? 19.614 13.178 27.239 1.00 23.81 324 TRP A C 1
ATOM 2575 O O . TRP A 1 324 ? 20.330 12.819 26.309 1.00 23.81 324 TRP A O 1
ATOM 2585 N N . SER A 1 325 ? 19.644 12.612 28.447 1.00 22.75 325 SER A N 1
ATOM 2586 C CA . SER A 1 325 ? 20.316 11.375 28.841 1.00 22.75 325 SER A CA 1
ATOM 2587 C C . SER A 1 325 ? 19.905 10.187 27.958 1.00 22.75 325 SER A C 1
ATOM 2589 O O . SER A 1 325 ? 18.715 10.064 27.658 1.00 22.75 325 SER A O 1
ATOM 2591 N N . PRO A 1 326 ? 20.812 9.254 27.612 1.00 24.50 326 PRO A N 1
ATOM 2592 C CA . PRO A 1 326 ? 20.431 8.004 26.969 1.00 24.50 326 PRO A CA 1
ATOM 2593 C C . PRO A 1 326 ? 20.355 6.836 27.963 1.00 24.50 326 PRO A C 1
ATOM 2595 O O . PRO A 1 326 ? 21.278 6.587 28.739 1.00 24.50 326 PRO A O 1
ATOM 2598 N N . CYS A 1 327 ? 19.260 6.081 27.871 1.00 20.84 327 CYS A N 1
ATOM 2599 C CA . CYS A 1 327 ? 19.159 4.709 28.355 1.00 20.84 327 CYS A CA 1
ATOM 2600 C C . CYS A 1 327 ? 20.039 3.789 27.490 1.00 20.84 327 CYS A C 1
ATOM 2602 O O . CYS A 1 327 ? 19.998 3.863 26.261 1.00 20.84 327 CYS A O 1
ATOM 2604 N N . PHE A 1 328 ? 20.814 2.919 28.137 1.00 23.44 328 PHE A N 1
ATOM 2605 C CA . PHE A 1 328 ? 21.658 1.905 27.503 1.00 23.44 328 PHE A CA 1
ATOM 2606 C C . PHE A 1 328 ? 20.888 0.597 27.289 1.00 23.44 328 PHE A C 1
ATOM 2608 O O . PHE A 1 328 ? 20.125 0.179 28.157 1.00 23.44 328 PHE A O 1
ATOM 2615 N N . ASN A 1 329 ? 21.153 -0.090 26.174 1.00 21.42 329 ASN A N 1
ATOM 2616 C CA . ASN A 1 329 ? 20.920 -1.528 26.062 1.00 21.42 329 ASN A CA 1
ATOM 2617 C C . ASN A 1 329 ? 22.171 -2.183 25.452 1.00 21.42 329 ASN A C 1
ATOM 2619 O O . ASN A 1 329 ? 22.585 -1.839 24.345 1.00 21.42 329 ASN A O 1
ATOM 2623 N N . LEU A 1 330 ? 22.806 -3.052 26.241 1.00 29.59 330 LEU A N 1
ATOM 2624 C CA . LEU A 1 330 ? 24.060 -3.748 25.965 1.00 29.59 330 LEU A CA 1
ATOM 2625 C C . L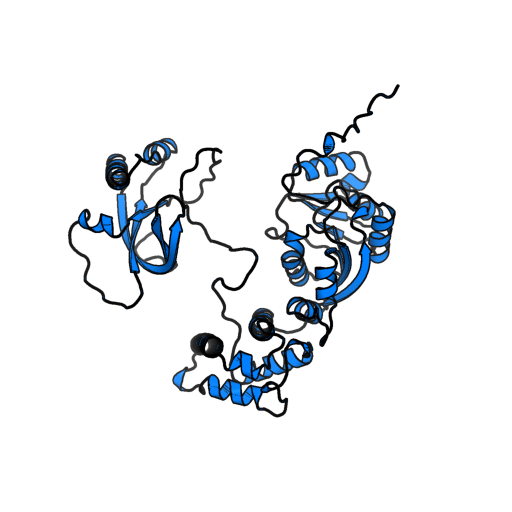EU A 1 330 ? 23.755 -5.084 25.286 1.00 29.59 330 LEU A C 1
ATOM 2627 O O . LEU A 1 330 ? 23.325 -6.030 25.936 1.00 29.59 330 LEU A O 1
ATOM 2631 N N . ALA A 1 331 ? 24.039 -5.178 23.992 1.00 23.17 331 ALA A N 1
ATOM 2632 C CA . ALA A 1 331 ? 24.260 -6.461 23.342 1.00 23.17 331 ALA A CA 1
ATOM 2633 C C . ALA A 1 331 ? 25.257 -6.265 22.192 1.00 23.17 331 ALA A C 1
ATOM 2635 O O . ALA A 1 331 ? 24.896 -5.717 21.152 1.00 23.17 331 ALA A O 1
ATOM 2636 N N . HIS A 1 332 ? 26.472 -6.789 22.393 1.00 28.55 332 HIS A N 1
ATOM 2637 C CA . HIS A 1 332 ? 27.634 -6.886 21.491 1.00 28.55 332 HIS A CA 1
ATOM 2638 C C . HIS A 1 332 ? 28.721 -5.799 21.634 1.00 28.55 332 HIS A C 1
ATOM 2640 O O . HIS A 1 332 ? 28.514 -4.603 21.448 1.00 28.55 332 HIS A O 1
ATOM 2646 N N . SER A 1 333 ? 29.916 -6.287 21.967 1.00 30.06 333 SER A N 1
ATOM 2647 C CA . SER A 1 333 ? 31.090 -5.609 22.528 1.00 30.06 333 SER A CA 1
ATOM 2648 C C . SER A 1 333 ? 31.970 -4.892 21.491 1.00 30.06 333 SER A C 1
ATOM 2650 O O . SER A 1 333 ? 33.166 -5.159 21.427 1.00 30.06 333 SER A O 1
ATOM 2652 N N . ARG A 1 334 ? 31.419 -4.028 20.625 1.00 35.09 334 ARG A N 1
ATOM 2653 C CA . ARG A 1 334 ? 32.236 -3.351 19.592 1.00 35.09 334 ARG A CA 1
ATOM 2654 C C . ARG A 1 334 ? 31.922 -1.863 19.453 1.00 35.09 334 ARG A C 1
ATOM 2656 O O . ARG A 1 334 ? 30.780 -1.479 19.215 1.00 35.09 334 ARG A O 1
ATOM 2663 N N . LEU A 1 335 ? 32.963 -1.034 19.557 1.00 35.19 335 LEU A N 1
ATOM 2664 C CA . LEU A 1 335 ? 32.936 0.404 19.279 1.00 35.19 335 LEU A CA 1
ATOM 2665 C C . LEU A 1 335 ? 33.842 0.683 18.070 1.00 35.19 335 LEU A C 1
ATOM 2667 O O . LEU A 1 335 ? 34.992 0.249 18.061 1.00 35.19 335 LEU A O 1
ATOM 2671 N N . LEU A 1 336 ? 33.337 1.406 17.067 1.00 33.06 336 LEU A N 1
ATOM 2672 C CA . LEU A 1 336 ? 34.098 1.795 15.873 1.00 33.06 336 LEU A CA 1
ATOM 2673 C C . LEU A 1 336 ? 34.351 3.303 15.886 1.00 33.06 336 LEU A C 1
ATOM 2675 O O . LEU A 1 336 ? 33.424 4.092 16.082 1.00 33.06 336 LEU A O 1
ATOM 2679 N N . LEU A 1 337 ? 35.603 3.702 15.662 1.00 35.19 337 LEU A N 1
ATOM 2680 C CA . LEU A 1 337 ? 36.030 5.102 15.609 1.00 35.19 337 LEU A CA 1
ATOM 2681 C C . LEU A 1 337 ? 36.601 5.429 14.226 1.00 35.19 337 LEU A C 1
ATOM 2683 O O . LEU A 1 337 ? 37.402 4.670 13.679 1.00 35.19 337 LEU A O 1
ATOM 2687 N N . TRP A 1 338 ? 36.205 6.579 13.675 1.00 38.69 338 TRP A N 1
ATOM 2688 C CA . TRP A 1 338 ? 36.759 7.107 12.427 1.00 38.69 338 TRP A CA 1
ATOM 2689 C C . TRP A 1 338 ? 37.894 8.096 12.709 1.00 38.69 338 TRP A C 1
ATOM 2691 O O . TRP A 1 338 ? 37.745 8.990 13.547 1.00 38.69 338 TRP A O 1
ATOM 2701 N N . VAL A 1 339 ? 39.001 7.955 11.976 1.00 35.53 339 VAL A N 1
ATOM 2702 C CA . VAL A 1 339 ? 40.173 8.840 12.036 1.00 35.53 339 VAL A CA 1
ATOM 2703 C C . VAL A 1 339 ? 40.293 9.573 10.700 1.00 35.53 339 VAL A C 1
ATOM 2705 O O . VAL A 1 339 ? 40.224 8.956 9.637 1.00 35.53 339 VAL A O 1
ATOM 2708 N N . SER A 1 340 ? 40.432 10.901 10.732 1.00 33.81 340 SER A N 1
ATOM 2709 C CA . SER A 1 340 ? 40.479 11.697 9.497 1.00 33.81 340 SER A CA 1
ATOM 2710 C C . SER A 1 340 ? 41.832 11.559 8.771 1.00 33.81 340 SER A C 1
ATOM 2712 O O . SER A 1 340 ? 42.846 11.352 9.439 1.00 33.81 340 SER A O 1
ATOM 2714 N N . PRO A 1 341 ? 41.900 11.774 7.440 1.00 34.47 341 PRO A N 1
ATOM 2715 C CA . PRO A 1 341 ? 43.159 11.734 6.682 1.00 34.47 341 PRO A CA 1
ATOM 2716 C C . PRO A 1 341 ? 44.231 12.709 7.202 1.00 34.47 341 PRO A C 1
ATOM 2718 O O . PRO A 1 341 ? 45.414 12.400 7.195 1.00 34.47 341 PRO A O 1
ATOM 2721 N N . LEU A 1 342 ? 43.823 13.855 7.761 1.00 34.47 342 LEU A N 1
ATOM 2722 C CA . LEU A 1 342 ? 44.720 14.838 8.392 1.00 34.47 342 LEU A CA 1
ATOM 2723 C C . LEU A 1 342 ? 45.425 14.323 9.665 1.00 34.47 342 LEU A C 1
ATOM 2725 O O . LEU A 1 342 ? 46.316 14.993 10.172 1.00 34.47 342 LEU A O 1
ATOM 2729 N N . GLN A 1 343 ? 45.028 13.162 10.194 1.00 36.12 343 GLN A N 1
ATOM 2730 C CA . GLN A 1 343 ? 45.612 12.529 11.383 1.00 36.12 343 GLN A CA 1
ATOM 2731 C C . GLN A 1 343 ? 46.483 11.306 11.048 1.00 36.12 343 GLN A C 1
ATOM 2733 O O . GLN A 1 343 ? 47.027 10.688 11.962 1.00 36.12 343 GLN A O 1
ATOM 2738 N N . GLN A 1 344 ? 46.643 10.961 9.762 1.00 35.84 344 GLN A N 1
ATOM 2739 C CA . GLN A 1 344 ? 47.449 9.814 9.321 1.00 35.84 344 GLN A CA 1
ATOM 2740 C C . GLN A 1 344 ? 48.948 9.976 9.612 1.00 35.84 344 GLN A C 1
ATOM 2742 O O . GLN A 1 344 ? 49.608 8.973 9.850 1.00 35.84 344 GLN A O 1
ATOM 2747 N N . SER A 1 345 ? 49.481 11.201 9.704 1.00 37.34 345 SER A N 1
ATOM 2748 C CA . SER A 1 345 ? 50.914 11.431 9.970 1.00 37.34 345 SER A CA 1
ATOM 2749 C C . SER A 1 345 ? 51.373 11.079 11.395 1.00 37.34 345 SER A C 1
ATOM 2751 O O . SER A 1 345 ? 52.565 11.139 11.677 1.00 37.34 345 SER A O 1
ATOM 2753 N N . MET A 1 346 ? 50.454 10.726 12.303 1.00 36.47 346 MET A N 1
ATOM 2754 C CA . MET A 1 346 ? 50.775 10.272 13.667 1.00 36.47 346 MET A CA 1
ATOM 2755 C C . MET A 1 346 ? 50.861 8.741 13.802 1.00 36.47 346 MET A C 1
ATOM 2757 O O . MET A 1 346 ? 51.195 8.241 14.875 1.00 36.47 346 MET A O 1
ATOM 2761 N N . TYR A 1 347 ? 50.567 7.991 12.738 1.00 39.53 347 TYR A N 1
ATOM 2762 C CA . TYR A 1 347 ? 50.634 6.532 12.711 1.00 39.53 347 TYR A CA 1
ATOM 2763 C C . TYR A 1 347 ? 51.786 6.115 11.791 1.00 39.53 347 TYR A C 1
ATOM 2765 O O . TYR A 1 347 ? 51.703 6.303 10.584 1.00 39.53 347 TYR A O 1
ATOM 2773 N N . GLY A 1 348 ? 52.875 5.620 12.386 1.00 32.00 348 GLY A N 1
ATOM 2774 C CA . GLY A 1 348 ? 54.136 5.320 11.701 1.00 32.00 348 GLY A CA 1
ATOM 2775 C C . GLY A 1 348 ? 54.020 4.399 10.479 1.00 32.00 348 GLY A C 1
ATOM 2776 O O . GLY A 1 348 ? 53.107 3.583 10.364 1.00 32.00 348 GLY A O 1
ATOM 2777 N N . ASP A 1 349 ? 54.991 4.572 9.584 1.00 36.03 349 ASP A N 1
ATOM 2778 C CA . ASP A 1 349 ? 55.070 4.057 8.218 1.00 36.03 349 ASP A CA 1
ATOM 2779 C C . ASP A 1 349 ? 54.810 2.552 8.060 1.00 36.03 349 ASP A C 1
ATOM 2781 O O . ASP A 1 349 ? 55.516 1.725 8.643 1.00 36.03 349 ASP A O 1
ATOM 2785 N N . LYS A 1 350 ? 53.835 2.224 7.196 1.00 36.41 350 LYS A N 1
ATOM 2786 C CA . LYS A 1 350 ? 53.814 1.118 6.209 1.00 36.41 350 LYS A CA 1
ATOM 2787 C C . LYS A 1 350 ? 52.381 0.901 5.709 1.00 36.41 350 LYS A C 1
ATOM 2789 O O . LYS A 1 350 ? 51.651 0.062 6.229 1.00 36.41 350 LYS A O 1
ATOM 2794 N N . VAL A 1 351 ? 51.983 1.620 4.662 1.00 33.03 351 VAL A N 1
ATOM 2795 C CA . VAL A 1 351 ? 50.831 1.233 3.831 1.00 33.03 351 VAL A CA 1
ATOM 2796 C C . VAL A 1 351 ? 51.259 1.379 2.368 1.00 33.03 351 VAL A C 1
ATOM 2798 O O . VAL A 1 351 ? 51.780 2.436 2.020 1.00 33.03 351 VAL A O 1
ATOM 2801 N N . PRO A 1 352 ? 51.125 0.340 1.525 1.00 26.77 352 PRO A N 1
ATOM 2802 C CA . PRO A 1 352 ? 51.503 0.439 0.122 1.00 26.77 352 PRO A CA 1
ATOM 2803 C C . PRO A 1 352 ? 50.537 1.359 -0.633 1.00 26.77 352 PRO A C 1
ATOM 2805 O O . PRO A 1 352 ? 49.324 1.300 -0.420 1.00 26.77 352 PRO A O 1
ATOM 2808 N N . ASP A 1 353 ? 51.086 2.183 -1.528 1.00 27.89 353 ASP A N 1
ATOM 2809 C CA . ASP A 1 353 ? 50.320 2.995 -2.474 1.00 27.89 353 ASP A CA 1
ATOM 2810 C C . ASP A 1 353 ? 49.495 2.081 -3.387 1.00 27.89 353 ASP A C 1
ATOM 2812 O O . ASP A 1 353 ? 50.031 1.367 -4.235 1.00 27.89 353 ASP A O 1
ATOM 2816 N N . ILE A 1 354 ? 48.173 2.104 -3.222 1.00 26.44 354 ILE A N 1
ATOM 2817 C CA . ILE A 1 354 ? 47.230 1.461 -4.140 1.00 26.44 354 ILE A CA 1
ATOM 2818 C C . ILE A 1 354 ? 46.398 2.573 -4.776 1.00 26.44 354 ILE A C 1
ATOM 2820 O O . ILE A 1 354 ? 45.500 3.135 -4.148 1.00 26.44 354 ILE A O 1
ATOM 2824 N N . GLN A 1 355 ? 46.701 2.904 -6.032 1.00 25.69 355 GLN A N 1
ATOM 2825 C CA . GLN A 1 355 ? 45.870 3.792 -6.842 1.00 25.69 355 GLN A CA 1
ATOM 2826 C C . GLN A 1 355 ? 44.649 3.025 -7.368 1.00 25.69 355 GLN A C 1
ATOM 2828 O O . GLN A 1 355 ? 44.774 2.161 -8.231 1.00 25.69 355 GLN A O 1
ATOM 2833 N N . CYS A 1 356 ? 43.457 3.378 -6.882 1.00 24.12 356 CYS A N 1
ATOM 2834 C CA . CYS A 1 356 ? 42.178 3.011 -7.491 1.00 24.12 356 CYS A CA 1
ATOM 2835 C C . CYS A 1 356 ? 41.286 4.263 -7.525 1.00 24.12 356 CYS A C 1
ATOM 2837 O O . CYS A 1 356 ? 41.109 4.915 -6.498 1.00 24.12 356 CYS A O 1
ATOM 2839 N N . GLY A 1 357 ? 40.776 4.625 -8.708 1.00 31.77 357 GLY A N 1
ATOM 2840 C CA . GLY A 1 357 ? 40.037 5.873 -8.961 1.00 31.77 357 GLY A CA 1
ATOM 2841 C C . GLY A 1 357 ? 38.806 6.090 -8.070 1.00 31.77 357 GLY A C 1
ATOM 2842 O O . GLY A 1 357 ? 38.235 5.132 -7.565 1.00 31.77 357 GLY A O 1
ATOM 2843 N N . ASP A 1 358 ? 38.440 7.363 -7.863 1.00 32.75 358 ASP A N 1
ATOM 2844 C CA . ASP A 1 358 ? 37.280 7.927 -7.130 1.00 32.75 358 ASP A CA 1
ATOM 2845 C C . ASP A 1 358 ? 36.898 7.344 -5.746 1.00 32.75 358 ASP A C 1
ATOM 2847 O O . ASP A 1 358 ? 35.947 7.807 -5.105 1.00 32.75 358 ASP A O 1
ATOM 2851 N N . HIS A 1 359 ? 37.656 6.387 -5.216 1.00 38.56 359 HIS A N 1
ATOM 2852 C CA . HIS A 1 359 ? 37.468 5.783 -3.902 1.00 38.56 359 HIS A CA 1
ATOM 2853 C C . HIS A 1 359 ? 38.427 6.406 -2.884 1.00 38.56 359 HIS A C 1
ATOM 2855 O O . HIS A 1 359 ? 39.632 6.491 -3.107 1.00 38.56 359 HIS A O 1
ATOM 2861 N N . ALA A 1 360 ? 37.902 6.836 -1.735 1.00 38.41 360 ALA A N 1
ATOM 2862 C CA . ALA A 1 360 ? 38.732 7.315 -0.636 1.00 38.41 360 ALA A CA 1
ATOM 2863 C C . ALA A 1 360 ? 39.028 6.155 0.322 1.00 38.41 360 ALA A C 1
ATOM 2865 O O . ALA A 1 360 ? 38.106 5.503 0.819 1.00 38.41 360 ALA A O 1
ATOM 2866 N N . VAL A 1 361 ? 40.308 5.917 0.606 1.00 39.84 361 VAL A N 1
ATOM 2867 C CA . VAL A 1 361 ? 40.743 4.938 1.609 1.00 39.84 361 VAL A CA 1
ATOM 2868 C C . VAL A 1 361 ? 40.746 5.613 2.981 1.00 39.84 361 VAL A C 1
ATOM 2870 O O . VAL A 1 361 ? 41.442 6.605 3.195 1.00 39.84 361 VAL A O 1
ATOM 2873 N N . GLY A 1 362 ? 39.931 5.103 3.907 1.00 42.12 362 GLY A N 1
ATOM 2874 C CA . GLY A 1 362 ? 39.891 5.550 5.299 1.00 42.12 362 GLY A CA 1
ATOM 2875 C C . GLY A 1 362 ? 40.288 4.422 6.248 1.00 42.12 362 GLY A C 1
ATOM 2876 O O . GLY A 1 362 ? 39.998 3.257 5.981 1.00 42.12 362 GLY A O 1
ATOM 2877 N N . ASN A 1 363 ? 40.917 4.769 7.371 1.00 39.69 363 ASN A N 1
ATOM 2878 C CA . ASN A 1 363 ? 41.238 3.805 8.421 1.00 39.69 363 ASN A CA 1
ATOM 2879 C C . ASN A 1 363 ? 40.117 3.790 9.462 1.00 39.69 363 ASN A C 1
ATOM 2881 O O . ASN A 1 363 ? 39.711 4.839 9.972 1.00 39.69 363 ASN A O 1
ATOM 2885 N N . VAL A 1 364 ? 39.626 2.597 9.784 1.00 39.69 364 VAL A N 1
ATOM 2886 C CA . VAL A 1 364 ? 38.675 2.375 10.875 1.00 39.69 364 VAL A CA 1
ATOM 2887 C C . VAL A 1 364 ? 39.410 1.680 12.009 1.00 39.69 364 VAL A C 1
ATOM 2889 O O . VAL A 1 364 ? 40.121 0.705 11.775 1.00 39.69 364 VAL A O 1
ATOM 2892 N N . ALA A 1 365 ? 39.252 2.196 13.225 1.00 39.53 365 ALA A N 1
ATOM 2893 C CA . ALA A 1 365 ? 39.815 1.594 14.422 1.00 39.53 365 ALA A CA 1
ATOM 2894 C C . ALA A 1 365 ? 38.761 0.724 15.127 1.00 39.53 365 ALA A C 1
ATOM 2896 O O . ALA A 1 365 ? 37.677 1.212 15.463 1.00 39.53 365 ALA A O 1
ATOM 2897 N N . GLU A 1 366 ? 39.091 -0.545 15.354 1.00 42.41 366 GLU A N 1
ATOM 2898 C CA . GLU A 1 366 ? 38.360 -1.489 16.196 1.00 42.41 366 GLU A CA 1
ATOM 2899 C C . GLU A 1 366 ? 39.023 -1.548 17.577 1.00 42.41 366 GLU A C 1
ATOM 2901 O O . GLU A 1 366 ? 40.244 -1.676 17.689 1.00 42.41 366 GLU A O 1
ATOM 2906 N N . LEU A 1 367 ? 38.211 -1.412 18.627 1.00 42.47 367 LEU A N 1
ATOM 2907 C CA . LEU A 1 367 ? 38.649 -1.542 20.015 1.00 42.47 367 LEU A CA 1
ATOM 2908 C C . LEU A 1 367 ? 38.223 -2.900 20.565 1.00 42.47 367 LEU A C 1
ATOM 2910 O O . LEU A 1 367 ? 37.031 -3.209 20.576 1.00 42.47 367 LEU A O 1
ATOM 2914 N N . THR A 1 368 ? 39.179 -3.671 21.074 1.00 39.53 368 THR A N 1
ATOM 2915 C CA . THR A 1 368 ? 38.931 -4.973 21.707 1.00 39.53 368 THR A CA 1
ATOM 2916 C C . THR A 1 368 ? 39.509 -5.008 23.119 1.00 39.53 368 THR A C 1
ATOM 2918 O O . THR A 1 368 ? 40.663 -4.636 23.334 1.00 39.53 368 THR A O 1
ATOM 2921 N N . TYR A 1 369 ? 38.697 -5.458 24.080 1.00 42.78 369 TYR A N 1
ATOM 2922 C CA . TYR A 1 369 ? 39.124 -5.783 25.442 1.00 42.78 369 TYR A CA 1
ATOM 2923 C C . TYR A 1 369 ? 38.318 -6.972 25.974 1.00 42.78 369 TYR A C 1
ATOM 2925 O O . TYR A 1 369 ? 37.117 -7.076 25.707 1.00 42.78 369 TYR A O 1
ATOM 2933 N N . SER A 1 370 ? 38.979 -7.862 26.707 1.00 42.94 370 SER A N 1
ATOM 2934 C CA . SER A 1 370 ? 38.362 -8.975 27.428 1.00 42.94 370 SER A CA 1
ATOM 2935 C C . SER A 1 370 ? 37.963 -8.503 28.829 1.00 42.94 370 SER A C 1
ATOM 2937 O O . SER A 1 370 ? 38.827 -8.093 29.593 1.00 42.94 370 SER A O 1
ATOM 2939 N N . ASP A 1 371 ? 36.664 -8.576 29.130 1.00 43.28 371 ASP A N 1
ATOM 2940 C CA . ASP A 1 371 ? 35.999 -8.240 30.403 1.00 43.28 371 ASP A CA 1
ATOM 2941 C C . ASP A 1 371 ? 35.778 -6.739 30.671 1.00 43.28 371 ASP A C 1
ATOM 2943 O O . ASP A 1 371 ? 36.689 -5.973 30.970 1.00 43.28 371 ASP A O 1
ATOM 2947 N N . LEU A 1 372 ? 34.519 -6.293 30.564 1.00 45.84 372 LEU A N 1
ATOM 2948 C CA . LEU A 1 372 ? 34.140 -4.876 30.615 1.00 45.84 372 LEU A CA 1
ATOM 2949 C C . LEU A 1 372 ? 33.252 -4.561 31.828 1.00 45.84 372 LEU A C 1
ATOM 2951 O O . LEU A 1 372 ? 32.171 -5.131 31.974 1.00 45.84 372 LEU A O 1
ATOM 2955 N N . SER A 1 373 ? 33.659 -3.576 32.638 1.00 45.75 373 SER A N 1
ATOM 2956 C CA . SER A 1 373 ? 32.772 -2.852 33.557 1.00 45.75 373 SER A CA 1
ATOM 2957 C C . SER A 1 373 ? 32.298 -1.541 32.912 1.00 45.75 373 SER A C 1
ATOM 2959 O O . SER A 1 373 ? 33.049 -0.851 32.218 1.00 45.75 373 SER A O 1
ATOM 2961 N N . VAL A 1 374 ? 31.029 -1.182 33.126 1.00 41.56 374 VAL A N 1
ATOM 2962 C CA . VAL A 1 374 ? 30.384 0.008 32.530 1.00 41.56 374 VAL A CA 1
ATOM 2963 C C . VAL A 1 374 ? 31.127 1.309 32.885 1.00 41.56 374 VAL A C 1
ATOM 2965 O O . VAL A 1 374 ? 31.201 2.227 32.066 1.00 41.56 374 VAL A O 1
ATOM 2968 N N . ASP A 1 375 ? 31.758 1.362 34.058 1.00 44.91 375 ASP A N 1
ATOM 2969 C CA . ASP A 1 375 ? 32.501 2.530 34.540 1.00 44.91 375 ASP A CA 1
ATOM 2970 C C . ASP A 1 375 ? 33.779 2.824 33.741 1.00 44.91 375 ASP A C 1
ATOM 2972 O O . ASP A 1 375 ? 34.119 3.994 33.534 1.00 44.91 375 ASP A O 1
ATOM 2976 N N . ALA A 1 376 ? 34.469 1.795 33.234 1.00 47.88 376 ALA A N 1
ATOM 2977 C CA . ALA A 1 376 ? 35.645 1.972 32.379 1.00 47.88 376 ALA A CA 1
ATOM 2978 C C . ALA A 1 376 ? 35.259 2.612 31.033 1.00 47.88 376 ALA A C 1
ATOM 2980 O O . ALA A 1 376 ? 35.900 3.555 30.565 1.00 47.88 376 ALA A O 1
ATOM 2981 N N . LEU A 1 377 ? 34.132 2.180 30.455 1.00 46.28 377 LEU A N 1
ATOM 2982 C CA . LEU A 1 377 ? 33.614 2.715 29.194 1.00 46.28 377 LEU A CA 1
ATOM 2983 C C . LEU A 1 377 ? 33.185 4.191 29.336 1.00 46.28 377 LEU A C 1
ATOM 2985 O O . LEU A 1 377 ? 33.464 5.019 28.466 1.00 46.28 377 LEU A O 1
ATOM 2989 N N . ILE A 1 378 ? 32.560 4.550 30.464 1.00 45.00 378 ILE A N 1
ATOM 2990 C CA . ILE A 1 378 ? 32.141 5.930 30.764 1.00 45.00 378 ILE A CA 1
ATOM 2991 C C . ILE A 1 378 ? 33.352 6.865 30.943 1.00 45.00 378 ILE A C 1
ATOM 2993 O O . ILE A 1 378 ? 33.308 8.018 30.498 1.00 45.00 378 ILE A O 1
ATOM 2997 N N . LYS A 1 379 ? 34.455 6.389 31.541 1.00 46.25 379 LYS A N 1
ATOM 2998 C CA . LYS A 1 379 ? 35.699 7.172 31.703 1.00 46.25 379 LYS A CA 1
ATOM 2999 C C . LYS A 1 379 ? 36.376 7.505 30.371 1.00 46.25 379 LYS A C 1
ATOM 3001 O O . LYS A 1 379 ? 36.950 8.595 30.241 1.00 46.25 379 LYS A O 1
ATOM 3006 N N . VAL A 1 380 ? 36.279 6.610 29.388 1.00 47.84 380 VAL A N 1
ATOM 3007 C CA . VAL A 1 380 ? 36.814 6.811 28.035 1.00 47.84 380 VAL A CA 1
ATOM 3008 C C . VAL A 1 380 ? 35.989 7.857 27.272 1.00 47.84 380 VAL A C 1
ATOM 3010 O O . VAL A 1 380 ? 36.559 8.790 26.720 1.00 47.84 380 VAL A O 1
ATOM 3013 N N . ILE A 1 381 ? 34.651 7.794 27.314 1.00 48.00 381 ILE A N 1
ATOM 3014 C CA . ILE A 1 381 ? 33.734 8.575 26.448 1.00 48.00 381 ILE A CA 1
ATOM 3015 C C . ILE A 1 381 ? 33.711 10.102 26.718 1.00 48.00 381 ILE A C 1
ATOM 3017 O O . ILE A 1 381 ? 33.190 10.872 25.903 1.00 48.00 381 ILE A O 1
ATOM 3021 N N . LYS A 1 382 ? 34.327 10.606 27.798 1.00 45.66 382 LYS A N 1
ATOM 3022 C CA . LYS A 1 382 ? 34.493 12.061 27.999 1.00 45.66 382 LYS A CA 1
ATOM 3023 C C . LYS A 1 382 ? 35.552 12.630 27.044 1.00 45.66 382 LYS A C 1
ATOM 3025 O O . LYS A 1 382 ? 36.736 12.681 27.363 1.00 45.66 382 LYS A O 1
ATOM 3030 N N . LYS A 1 383 ? 35.101 13.079 25.871 1.00 45.06 383 LYS A N 1
ATOM 3031 C CA . LYS A 1 383 ? 35.930 13.714 24.836 1.00 45.06 383 LYS A CA 1
ATOM 3032 C C . LYS A 1 383 ? 36.506 15.058 25.335 1.00 45.06 383 LYS A C 1
ATOM 3034 O O . LYS A 1 383 ? 35.712 15.897 25.768 1.00 45.06 383 LYS A O 1
ATOM 3039 N N . PRO A 1 384 ? 37.826 15.305 25.242 1.00 41.94 384 PRO A N 1
ATOM 3040 C CA . PRO A 1 384 ? 38.378 16.653 25.347 1.00 41.94 384 PRO A CA 1
ATOM 3041 C C . PRO A 1 384 ? 37.977 17.476 24.112 1.00 41.94 384 PRO A C 1
ATOM 3043 O O . PRO A 1 384 ? 37.907 16.948 22.998 1.00 41.94 384 PRO A O 1
ATOM 3046 N N . ASP A 1 385 ? 37.674 18.759 24.299 1.00 39.47 385 ASP A N 1
ATOM 3047 C CA . ASP A 1 385 ? 37.226 19.643 23.220 1.00 39.47 385 ASP A CA 1
ATOM 3048 C C . ASP A 1 385 ? 38.390 20.011 22.267 1.00 39.47 385 ASP A C 1
ATOM 3050 O O . ASP A 1 385 ? 39.483 20.3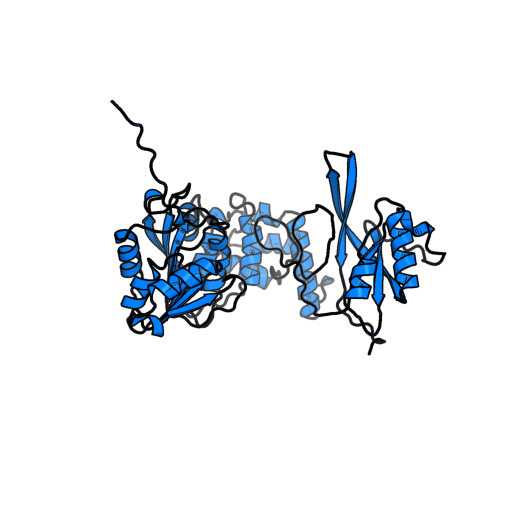59 22.703 1.00 39.47 385 ASP A O 1
ATOM 3054 N N . GLY A 1 386 ? 38.157 19.957 20.946 1.00 42.94 386 GLY A N 1
ATOM 3055 C CA . GLY A 1 386 ? 39.093 20.447 19.913 1.00 42.94 386 GLY A CA 1
ATOM 3056 C C . GLY A 1 386 ? 39.845 19.379 19.094 1.00 42.94 386 GLY A C 1
ATOM 3057 O O . GLY A 1 386 ? 39.744 18.178 19.341 1.00 42.94 386 GLY A O 1
ATOM 3058 N N . ARG A 1 387 ? 40.601 19.821 18.069 1.00 36.50 387 ARG A N 1
ATOM 3059 C CA . ARG A 1 387 ? 41.324 18.956 17.097 1.00 36.50 387 ARG A CA 1
ATOM 3060 C C . ARG A 1 387 ? 42.421 18.082 17.733 1.00 36.50 387 ARG A C 1
ATOM 3062 O O . ARG A 1 387 ? 42.704 17.009 17.210 1.00 36.50 387 ARG A O 1
ATOM 3069 N N . GLN A 1 388 ? 42.978 18.492 18.876 1.00 38.66 388 GLN A N 1
ATOM 3070 C CA . GLN A 1 388 ? 43.925 17.693 19.673 1.00 38.66 388 GLN A CA 1
ATOM 3071 C C . GLN A 1 388 ? 43.243 16.576 20.492 1.00 38.66 388 GLN A C 1
ATOM 3073 O O . GLN A 1 388 ? 43.909 15.665 20.978 1.00 38.66 388 GLN A O 1
ATOM 3078 N N . GLY A 1 389 ? 41.910 16.594 20.612 1.00 44.84 389 GLY A N 1
ATOM 3079 C CA . GLY A 1 389 ? 41.160 15.689 21.485 1.00 44.84 389 GLY A CA 1
ATOM 3080 C C . GLY A 1 389 ? 41.121 14.228 21.032 1.00 44.84 389 GLY A C 1
ATOM 3081 O 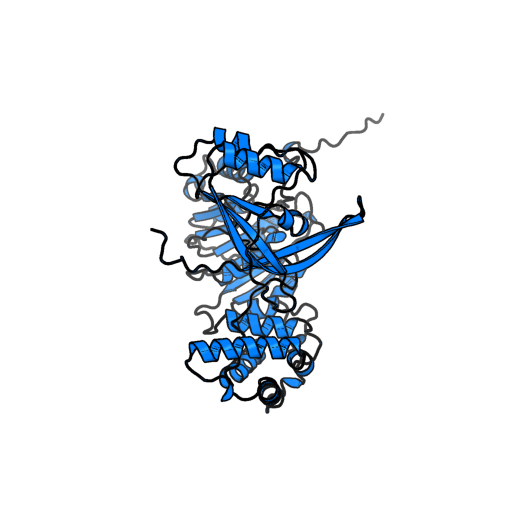O . GLY A 1 389 ? 40.833 13.361 21.846 1.00 44.84 389 GLY A O 1
ATOM 3082 N N . VAL A 1 390 ? 41.417 13.929 19.763 1.00 41.34 390 VAL A N 1
ATOM 3083 C CA . VAL A 1 390 ? 41.428 12.544 19.251 1.00 41.34 390 VAL A CA 1
ATOM 3084 C C . VAL A 1 390 ? 42.724 11.821 19.624 1.00 41.34 390 VAL A C 1
ATOM 3086 O O . VAL A 1 390 ? 42.652 10.678 20.060 1.00 41.34 390 VAL A O 1
ATOM 3089 N N . GLY A 1 391 ? 43.882 12.487 19.534 1.00 43.09 391 GLY A N 1
ATOM 3090 C CA . GLY A 1 391 ? 45.168 11.911 19.954 1.00 43.09 391 GLY A CA 1
ATOM 3091 C C . GLY A 1 391 ? 45.185 11.593 21.451 1.00 43.09 391 GLY A C 1
ATOM 3092 O O . GLY A 1 391 ? 45.432 10.456 21.835 1.00 43.09 391 GLY A O 1
ATOM 3093 N N . LEU A 1 392 ? 44.763 12.555 22.279 1.00 50.44 392 LEU A N 1
ATOM 3094 C CA . LEU A 1 392 ? 44.615 12.375 23.731 1.00 50.44 392 LEU A CA 1
ATOM 3095 C C . LEU A 1 392 ? 43.601 11.279 24.096 1.00 50.44 392 LEU A C 1
ATOM 3097 O O . LEU A 1 392 ? 43.769 10.566 25.080 1.00 50.44 392 LEU A O 1
ATOM 3101 N N . PHE A 1 393 ? 42.537 11.128 23.305 1.00 49.69 393 PHE A N 1
ATOM 3102 C CA . PHE A 1 393 ? 41.547 10.069 23.496 1.00 49.69 393 PHE A CA 1
ATOM 3103 C C . PHE A 1 393 ? 42.114 8.684 23.154 1.00 49.69 393 PHE A C 1
ATOM 3105 O O . PHE A 1 393 ? 41.859 7.731 23.882 1.00 49.69 393 PHE A O 1
ATOM 3112 N N . ILE A 1 394 ? 42.927 8.575 22.101 1.00 51.34 394 ILE A N 1
ATOM 3113 C CA . ILE A 1 394 ? 43.621 7.336 21.723 1.00 51.34 394 ILE A CA 1
ATOM 3114 C C . ILE A 1 394 ? 44.660 6.937 22.776 1.00 51.34 394 ILE A C 1
ATOM 3116 O O . ILE A 1 394 ? 44.719 5.768 23.155 1.00 51.34 394 ILE A O 1
ATOM 3120 N N . GLU A 1 395 ? 45.452 7.885 23.276 1.00 55.66 395 GLU A N 1
ATOM 3121 C CA . GLU A 1 395 ? 46.403 7.627 24.364 1.00 55.66 395 GLU A CA 1
ATOM 3122 C C . GLU A 1 395 ? 45.689 7.166 25.633 1.00 55.66 395 GLU A C 1
ATOM 3124 O O . GLU A 1 395 ? 46.108 6.191 26.253 1.00 55.66 395 GLU A O 1
ATOM 3129 N N . LYS A 1 396 ? 44.552 7.789 25.961 1.00 57.12 396 LYS A N 1
ATOM 3130 C CA . LYS A 1 396 ? 43.726 7.401 27.107 1.00 57.12 396 LYS A CA 1
ATOM 3131 C C . LYS A 1 396 ? 43.104 6.009 26.953 1.00 57.12 396 LYS A C 1
ATOM 3133 O O . LYS A 1 396 ? 43.021 5.257 27.916 1.00 57.12 396 LYS A O 1
ATOM 3138 N N . ILE A 1 397 ? 42.680 5.640 25.745 1.00 55.75 397 ILE A N 1
ATOM 3139 C CA . ILE A 1 397 ? 42.186 4.288 25.442 1.00 55.75 397 ILE A CA 1
ATOM 3140 C C . ILE A 1 397 ? 43.295 3.256 25.670 1.00 55.75 397 ILE A C 1
ATOM 3142 O O . ILE A 1 397 ? 43.067 2.249 26.337 1.00 55.75 397 ILE A O 1
ATOM 3146 N N . LYS A 1 398 ? 44.506 3.532 25.172 1.00 56.69 398 LYS A N 1
ATOM 3147 C CA . LYS A 1 398 ? 45.667 2.659 25.378 1.00 56.69 398 LYS A CA 1
ATOM 3148 C C . LYS A 1 398 ? 46.065 2.569 26.856 1.00 56.69 398 LYS A C 1
ATOM 3150 O O . LYS A 1 398 ? 46.382 1.477 27.316 1.00 56.69 398 LYS A O 1
ATOM 3155 N N . SER A 1 399 ? 46.014 3.672 27.612 1.00 58.38 399 SER A N 1
ATOM 3156 C CA . SER A 1 399 ? 46.353 3.672 29.045 1.00 58.38 399 SER A CA 1
ATOM 3157 C C . SER A 1 399 ? 45.371 2.872 29.904 1.00 58.38 399 SER A C 1
ATOM 3159 O O . SER A 1 399 ? 45.752 2.377 30.956 1.00 58.38 399 SER A O 1
ATOM 3161 N N . GLU A 1 400 ? 44.122 2.729 29.455 1.00 56.97 400 GLU A N 1
ATOM 3162 C CA . GLU A 1 400 ? 43.086 1.918 30.115 1.00 56.97 400 GLU A CA 1
ATOM 3163 C C . GLU A 1 400 ? 43.107 0.446 29.638 1.00 56.97 400 GLU A C 1
ATOM 3165 O O . GLU A 1 400 ? 42.206 -0.326 29.952 1.00 56.97 400 GLU A O 1
ATOM 3170 N N . GLY A 1 401 ? 44.133 0.040 28.874 1.00 49.25 401 GLY A N 1
ATOM 3171 C CA . GLY A 1 401 ? 44.390 -1.353 28.492 1.00 49.25 401 GLY A CA 1
ATOM 3172 C C . GLY A 1 401 ? 43.728 -1.826 27.194 1.00 49.25 401 GLY A C 1
ATOM 3173 O O . GLY A 1 401 ? 43.928 -2.973 26.799 1.00 49.25 401 GLY A O 1
ATOM 3174 N N . PHE A 1 402 ? 42.975 -0.975 26.494 1.00 50.34 402 PHE A N 1
ATOM 3175 C CA . PHE A 1 402 ? 42.307 -1.353 25.245 1.00 50.34 402 PHE A CA 1
ATOM 3176 C C . PHE A 1 402 ? 43.303 -1.493 24.087 1.00 50.34 402 PHE A C 1
ATOM 3178 O O . PHE A 1 402 ? 44.132 -0.610 23.845 1.00 50.34 402 PHE A O 1
ATOM 3185 N N . GLN A 1 403 ? 43.167 -2.569 23.309 1.00 47.72 403 GLN A N 1
ATOM 3186 C CA . GLN A 1 403 ? 43.904 -2.734 22.057 1.00 47.72 403 GLN A CA 1
ATOM 3187 C C . GLN A 1 403 ? 43.158 -2.050 20.910 1.00 47.72 403 GLN A C 1
ATOM 3189 O O . GLN A 1 403 ? 41.936 -2.163 20.803 1.00 47.72 403 GLN A O 1
ATOM 3194 N N . ILE A 1 404 ? 43.901 -1.339 20.059 1.00 48.59 404 ILE A N 1
ATOM 3195 C CA . ILE A 1 404 ? 43.363 -0.622 18.900 1.00 48.59 404 ILE A CA 1
ATOM 3196 C C . ILE A 1 404 ? 43.892 -1.281 17.631 1.00 48.59 404 ILE A C 1
ATOM 3198 O O . ILE A 1 404 ? 45.081 -1.170 17.336 1.00 48.59 404 ILE A O 1
ATOM 3202 N N . ASN A 1 405 ? 43.001 -1.901 16.865 1.00 46.16 405 ASN A N 1
ATOM 3203 C CA . ASN A 1 405 ? 43.316 -2.474 15.562 1.00 46.16 405 ASN A CA 1
ATOM 3204 C C . ASN A 1 405 ? 42.798 -1.550 14.465 1.00 46.16 405 ASN A C 1
ATOM 3206 O O . ASN A 1 405 ? 41.617 -1.220 14.430 1.00 46.16 405 ASN A O 1
ATOM 3210 N N . THR A 1 406 ? 43.673 -1.104 13.570 1.00 43.66 406 THR A N 1
ATOM 3211 C CA . THR A 1 406 ? 43.287 -0.248 12.443 1.00 43.66 406 THR A CA 1
ATOM 3212 C C . THR A 1 406 ? 43.215 -1.061 11.165 1.00 43.66 406 THR A C 1
ATOM 3214 O O . THR A 1 406 ? 44.204 -1.682 10.777 1.00 43.66 406 THR A O 1
ATOM 3217 N N . HIS A 1 407 ? 42.078 -1.001 10.480 1.00 45.53 407 HIS A N 1
ATOM 3218 C CA . HIS A 1 407 ? 41.876 -1.666 9.199 1.00 45.53 407 HIS A CA 1
ATOM 3219 C C . HIS A 1 407 ? 41.578 -0.630 8.104 1.00 45.53 407 HIS A C 1
ATOM 3221 O O . HIS A 1 407 ? 40.755 0.267 8.332 1.00 45.53 407 HIS A O 1
ATOM 3227 N N . PRO A 1 408 ? 42.222 -0.725 6.925 1.00 40.81 408 PRO A N 1
ATOM 3228 C CA . PRO A 1 408 ? 41.853 0.087 5.775 1.00 40.81 408 PRO A CA 1
ATOM 3229 C C . PRO A 1 408 ? 40.514 -0.413 5.227 1.00 40.81 408 PRO A C 1
ATOM 3231 O O . PRO A 1 408 ? 40.347 -1.606 4.969 1.00 40.81 408 PRO A O 1
ATOM 3234 N N . VAL A 1 409 ? 39.547 0.490 5.056 1.00 42.91 409 VAL A N 1
ATOM 3235 C CA . VAL A 1 409 ? 38.218 0.140 4.540 1.00 42.91 409 VAL A CA 1
ATOM 3236 C C . VAL A 1 409 ? 37.901 1.003 3.317 1.00 42.91 409 VAL A C 1
ATOM 3238 O O . VAL A 1 409 ? 38.001 2.233 3.403 1.00 42.91 409 VAL A O 1
ATOM 3241 N N . PRO A 1 410 ? 37.505 0.402 2.179 1.00 38.72 410 PRO A N 1
ATOM 3242 C CA . PRO A 1 410 ? 37.073 1.164 1.016 1.00 38.72 410 PRO A CA 1
ATOM 3243 C C . PRO A 1 410 ? 35.757 1.894 1.320 1.00 38.72 410 PRO A C 1
ATOM 3245 O O . PRO A 1 410 ? 34.773 1.290 1.762 1.00 38.72 410 PRO A O 1
ATOM 3248 N N . GLY A 1 411 ? 35.743 3.211 1.095 1.00 42.88 411 GLY A N 1
ATOM 3249 C CA . GLY A 1 411 ? 34.571 4.062 1.283 1.00 42.88 411 GLY A CA 1
ATOM 3250 C C . GLY A 1 411 ? 34.227 4.875 0.034 1.00 42.88 411 GLY A C 1
ATOM 3251 O O . GLY A 1 411 ? 35.108 5.296 -0.716 1.00 42.88 411 GLY A O 1
ATOM 3252 N N . HIS A 1 412 ? 32.935 5.139 -0.175 1.00 40.81 412 HIS A N 1
ATOM 3253 C CA . HIS A 1 412 ? 32.459 6.077 -1.197 1.00 40.81 412 HIS A CA 1
ATOM 3254 C C . HIS A 1 412 ? 32.075 7.411 -0.565 1.00 40.81 412 HIS A C 1
ATOM 3256 O O . HIS A 1 412 ? 31.452 7.449 0.497 1.00 40.81 412 HIS A O 1
ATOM 3262 N N . ILE A 1 413 ? 32.407 8.511 -1.239 1.00 42.25 413 ILE A N 1
ATOM 3263 C CA . ILE A 1 413 ? 32.005 9.857 -0.824 1.00 42.25 413 ILE A CA 1
ATOM 3264 C C . ILE A 1 413 ? 30.534 10.067 -1.202 1.00 42.25 413 ILE A C 1
ATOM 3266 O O . ILE A 1 413 ? 30.182 10.046 -2.375 1.00 42.25 413 ILE A O 1
ATOM 3270 N N . LEU A 1 414 ? 29.676 10.298 -0.208 1.00 35.38 414 LEU A N 1
ATOM 3271 C CA . LEU A 1 414 ? 28.253 10.607 -0.406 1.00 35.38 414 LEU A CA 1
ATOM 3272 C C . LEU A 1 414 ? 28.014 12.078 -0.777 1.00 35.38 414 LEU A C 1
ATOM 3274 O O . LEU A 1 414 ? 26.968 12.417 -1.323 1.00 35.38 414 LEU A O 1
ATOM 3278 N N . GLY A 1 415 ? 28.964 12.960 -0.461 1.00 35.09 415 GLY A N 1
ATOM 3279 C CA . GLY A 1 415 ? 28.907 14.377 -0.806 1.00 35.09 415 GLY A CA 1
ATOM 3280 C C . GLY A 1 415 ? 29.651 15.274 0.183 1.00 35.09 415 GLY A C 1
ATOM 3281 O O . GLY A 1 415 ? 30.111 14.833 1.240 1.00 35.09 415 GLY A O 1
ATOM 3282 N N . ASN A 1 416 ? 29.743 16.557 -0.174 1.00 40.56 416 ASN A N 1
ATOM 3283 C CA . ASN A 1 416 ? 30.326 17.615 0.649 1.00 40.56 416 ASN A CA 1
ATOM 3284 C C . ASN A 1 416 ? 29.205 18.489 1.221 1.00 40.56 416 ASN A C 1
ATOM 3286 O O . ASN A 1 416 ? 28.399 19.030 0.466 1.00 40.56 416 ASN A O 1
ATOM 3290 N N . TYR A 1 417 ? 29.167 18.672 2.537 1.00 34.62 417 TYR A N 1
ATOM 3291 C CA . TYR A 1 417 ? 28.204 19.552 3.195 1.00 34.62 417 TYR A CA 1
ATOM 3292 C C . TYR A 1 417 ? 28.916 20.752 3.813 1.00 34.62 417 TYR A C 1
ATOM 3294 O O . TYR A 1 417 ? 29.790 20.585 4.663 1.00 34.62 417 TYR A O 1
ATOM 3302 N N . LYS A 1 418 ? 28.528 21.968 3.419 1.00 36.97 418 LYS A N 1
ATOM 3303 C CA . LYS A 1 418 ? 28.978 23.204 4.071 1.00 36.97 418 LYS A CA 1
ATOM 3304 C C . LYS A 1 418 ? 27.963 23.630 5.121 1.00 36.97 418 LYS A C 1
ATOM 3306 O O . LYS A 1 418 ? 26.788 23.829 4.809 1.00 36.97 418 LYS A O 1
ATOM 3311 N N . THR A 1 419 ? 28.403 23.799 6.363 1.00 38.75 419 THR A N 1
ATOM 3312 C CA . THR A 1 419 ? 27.533 24.359 7.403 1.00 38.75 419 THR A CA 1
ATOM 3313 C C . THR A 1 419 ? 27.490 25.884 7.275 1.00 38.75 419 THR A C 1
ATOM 3315 O O . THR A 1 419 ? 28.515 26.543 7.108 1.00 38.75 419 THR A O 1
ATOM 3318 N N . LYS A 1 420 ? 26.289 26.472 7.375 1.00 35.28 420 LYS A N 1
ATOM 3319 C CA . LYS A 1 420 ? 26.084 27.929 7.241 1.00 35.28 420 LYS A CA 1
ATOM 3320 C C . LYS A 1 420 ? 26.735 28.766 8.352 1.00 35.28 420 LYS A C 1
ATOM 3322 O O . LYS A 1 420 ? 26.801 29.977 8.214 1.00 35.28 420 LYS A O 1
ATOM 3327 N N . GLN A 1 421 ? 27.171 28.150 9.451 1.00 37.25 421 GLN A N 1
ATOM 3328 C CA . GLN A 1 421 ? 27.654 28.874 10.633 1.00 37.25 421 GLN A CA 1
ATOM 3329 C C . GLN A 1 421 ? 29.181 28.967 10.747 1.00 37.25 421 GLN A C 1
ATOM 3331 O O . GLN A 1 421 ? 29.649 29.778 11.540 1.00 37.25 421 GLN A O 1
ATOM 3336 N N . ARG A 1 422 ? 29.964 28.155 10.017 1.00 37.16 422 ARG A N 1
ATOM 3337 C CA . ARG A 1 422 ? 31.435 28.117 10.183 1.00 37.16 422 ARG A CA 1
ATOM 3338 C C . ARG A 1 422 ? 32.250 27.951 8.896 1.00 37.16 422 ARG A C 1
ATOM 3340 O O . ARG A 1 422 ? 33.452 27.757 8.988 1.00 37.16 422 ARG A O 1
ATOM 3347 N N . GLU A 1 423 ? 31.620 27.971 7.717 1.00 36.84 423 GLU A N 1
ATOM 3348 C CA . GLU A 1 423 ? 32.264 27.669 6.416 1.00 36.84 423 GLU A CA 1
ATOM 3349 C C . GLU A 1 423 ? 33.045 26.336 6.359 1.00 36.84 423 GLU A C 1
ATOM 3351 O O . GLU A 1 423 ? 33.764 26.048 5.402 1.00 36.84 423 GLU A O 1
ATOM 3356 N N . GLU A 1 424 ? 32.865 25.460 7.346 1.00 36.16 424 GLU A N 1
ATOM 3357 C CA . GLU A 1 424 ? 33.508 24.157 7.387 1.00 36.16 424 GLU A CA 1
ATOM 3358 C C . GLU A 1 424 ? 32.817 23.215 6.398 1.00 36.16 424 GLU A C 1
ATOM 3360 O O . GLU A 1 424 ? 31.589 23.070 6.386 1.00 36.16 424 GLU A O 1
ATOM 3365 N N . THR A 1 425 ? 33.625 22.577 5.550 1.00 33.91 425 THR A N 1
ATOM 3366 C CA . THR A 1 425 ? 33.157 21.592 4.573 1.00 33.91 425 THR A CA 1
ATOM 3367 C C . THR A 1 425 ? 33.369 20.195 5.138 1.00 33.91 425 THR A C 1
ATOM 3369 O O . THR A 1 425 ? 34.501 19.773 5.366 1.00 33.91 425 THR A O 1
ATOM 3372 N N . TYR A 1 426 ? 32.277 19.471 5.349 1.00 38.22 426 TYR A N 1
ATOM 3373 C CA . TYR A 1 426 ? 32.272 18.109 5.865 1.00 38.22 426 TYR A CA 1
ATOM 3374 C C . TYR A 1 426 ? 32.112 17.122 4.711 1.00 38.22 426 TYR A C 1
ATOM 3376 O O . TYR A 1 426 ? 31.181 17.250 3.915 1.00 38.22 426 TYR A O 1
ATOM 3384 N N . LYS A 1 427 ? 33.008 16.135 4.625 1.00 37.84 427 LYS A N 1
ATOM 3385 C CA . LYS A 1 427 ? 32.905 15.025 3.669 1.00 37.84 427 LYS A CA 1
ATOM 3386 C C . LYS A 1 427 ? 32.183 13.859 4.334 1.00 37.84 427 LYS A C 1
ATOM 3388 O O . LYS A 1 427 ? 32.604 13.415 5.401 1.00 37.84 427 LYS A O 1
ATOM 3393 N N . PHE A 1 428 ? 31.115 13.372 3.713 1.00 36.06 428 PHE A N 1
ATOM 3394 C CA . PHE A 1 428 ? 30.385 12.197 4.186 1.00 36.06 428 PHE A CA 1
ATOM 3395 C C . PHE A 1 428 ? 30.831 10.965 3.413 1.00 36.06 428 PHE A C 1
ATOM 3397 O O . PHE A 1 428 ? 30.937 11.015 2.190 1.00 36.06 428 PHE A O 1
ATOM 3404 N N . TYR A 1 429 ? 31.053 9.864 4.125 1.00 39.12 429 TYR A N 1
ATOM 3405 C CA . TYR A 1 429 ? 31.480 8.597 3.543 1.00 39.12 429 TYR A CA 1
ATOM 3406 C C . TYR A 1 429 ? 30.478 7.491 3.880 1.00 39.12 429 TYR A C 1
ATOM 3408 O O . TYR A 1 429 ? 29.896 7.477 4.964 1.00 39.12 429 TYR A O 1
ATOM 3416 N N . THR A 1 430 ? 30.297 6.554 2.955 1.00 38.88 430 THR A N 1
ATOM 3417 C CA . THR A 1 430 ? 29.640 5.262 3.174 1.00 38.88 430 THR A CA 1
ATOM 3418 C C . THR A 1 430 ? 30.678 4.161 3.008 1.00 38.88 430 THR A C 1
ATOM 3420 O O . THR A 1 430 ? 31.458 4.185 2.060 1.00 38.88 430 THR A O 1
ATOM 3423 N N . PHE A 1 431 ? 30.695 3.206 3.934 1.00 39.00 431 PHE A N 1
ATOM 3424 C CA . PHE A 1 431 ? 31.615 2.073 3.914 1.00 39.00 431 PHE A CA 1
ATOM 3425 C C . PHE A 1 431 ? 30.830 0.793 3.613 1.00 39.00 431 PHE A C 1
ATOM 3427 O O . PHE A 1 431 ? 29.754 0.579 4.176 1.00 39.00 431 PHE A O 1
ATOM 3434 N N . CYS A 1 432 ? 31.356 -0.064 2.736 1.00 34.62 432 CYS A N 1
ATOM 3435 C CA . CYS A 1 432 ? 30.836 -1.420 2.561 1.00 34.62 432 CYS A CA 1
ATOM 3436 C C . CYS A 1 432 ? 31.565 -2.348 3.535 1.00 34.62 432 CYS A C 1
ATOM 3438 O O . CYS A 1 432 ? 32.766 -2.557 3.394 1.00 34.62 432 CYS A O 1
ATOM 3440 N N . TYR A 1 433 ? 30.853 -2.923 4.505 1.00 36.94 433 TYR A N 1
ATOM 3441 C CA . TYR A 1 433 ? 31.405 -4.003 5.322 1.00 36.94 433 TYR A CA 1
ATOM 3442 C C . TYR A 1 433 ? 31.083 -5.349 4.662 1.00 36.94 433 TYR A C 1
ATOM 3444 O O . TYR A 1 433 ? 29.911 -5.664 4.449 1.00 36.94 433 TYR A O 1
ATOM 3452 N N . SER A 1 434 ? 32.109 -6.135 4.327 1.00 33.53 434 SER A N 1
ATOM 3453 C CA . SER A 1 434 ? 31.931 -7.528 3.904 1.00 33.53 434 SER A CA 1
ATOM 3454 C C . SER A 1 434 ? 31.648 -8.393 5.130 1.00 33.53 434 SER A C 1
ATOM 3456 O O . SER A 1 434 ? 32.405 -8.372 6.095 1.00 33.53 434 SER A O 1
ATOM 3458 N N . THR A 1 435 ? 30.570 -9.174 5.111 1.00 33.84 435 THR A N 1
ATOM 3459 C CA . THR A 1 435 ? 30.198 -10.090 6.205 1.00 33.84 435 THR A CA 1
ATOM 3460 C C . THR A 1 435 ? 31.013 -11.387 6.234 1.00 33.84 435 THR A C 1
ATOM 3462 O O . THR A 1 435 ? 30.681 -12.295 6.998 1.00 33.84 435 THR A O 1
ATOM 3465 N N . THR A 1 436 ? 32.060 -11.524 5.418 1.00 31.66 436 THR A N 1
ATOM 3466 C CA . THR A 1 436 ? 32.957 -12.682 5.488 1.00 31.66 436 THR A CA 1
ATOM 3467 C C . THR A 1 436 ? 33.777 -12.619 6.773 1.00 31.66 436 THR A C 1
ATOM 3469 O O . THR A 1 436 ? 34.740 -11.864 6.878 1.00 31.66 436 THR A O 1
ATOM 3472 N N . LYS A 1 437 ? 33.380 -13.420 7.771 1.00 34.50 437 LYS A N 1
ATOM 3473 C CA . LYS A 1 437 ? 34.213 -13.722 8.940 1.00 34.50 437 LYS A CA 1
ATOM 3474 C C . LYS A 1 437 ? 35.588 -14.180 8.442 1.00 34.50 437 LYS A C 1
ATOM 3476 O O . LYS A 1 437 ? 35.668 -15.137 7.676 1.00 34.50 437 LYS A O 1
ATOM 3481 N N . HIS A 1 438 ? 36.639 -13.478 8.855 1.00 27.83 438 HIS A N 1
ATOM 3482 C CA . HIS A 1 438 ? 38.017 -13.883 8.589 1.00 27.83 438 HIS A CA 1
ATOM 3483 C C . HIS A 1 438 ? 38.269 -15.254 9.257 1.00 27.83 438 HIS A C 1
ATOM 3485 O O . HIS A 1 438 ? 37.783 -15.448 10.376 1.00 27.83 438 HIS A O 1
ATOM 3491 N N . PRO A 1 439 ? 38.992 -16.199 8.624 1.00 27.44 439 PRO A N 1
ATOM 3492 C CA . PRO A 1 439 ? 39.103 -17.582 9.110 1.00 27.44 439 PRO A CA 1
ATOM 3493 C C . PRO A 1 439 ? 39.817 -17.745 10.462 1.00 27.44 439 PRO A C 1
ATOM 3495 O O . PRO A 1 439 ? 39.677 -18.789 11.092 1.00 27.44 439 PRO A O 1
ATOM 3498 N N . ASP A 1 440 ? 40.527 -16.717 10.932 1.00 26.19 440 ASP A N 1
ATOM 3499 C CA . ASP A 1 440 ? 41.431 -16.812 12.086 1.00 26.19 440 ASP A CA 1
ATOM 3500 C C . ASP A 1 440 ? 40.861 -16.242 13.398 1.00 26.19 440 ASP A C 1
ATOM 3502 O O . ASP A 1 440 ? 41.607 -15.994 14.340 1.00 26.19 440 ASP A O 1
ATOM 3506 N N . MET A 1 441 ? 39.543 -16.039 13.501 1.00 24.78 441 MET A N 1
ATOM 3507 C CA . MET A 1 441 ? 38.903 -15.650 14.768 1.00 24.78 441 MET A CA 1
ATOM 3508 C C . MET A 1 441 ? 37.885 -16.700 15.226 1.00 24.78 441 MET A C 1
ATOM 3510 O O . MET A 1 441 ? 36.734 -16.701 14.776 1.00 24.78 441 MET A O 1
ATOM 3514 N N . LYS A 1 442 ? 38.328 -17.582 16.131 1.00 23.88 442 LYS A N 1
ATOM 3515 C CA . LYS A 1 442 ? 37.458 -18.342 17.039 1.00 23.88 442 LYS A CA 1
ATOM 3516 C C . LYS A 1 442 ? 37.055 -17.486 18.230 1.00 23.88 442 LYS A C 1
ATOM 3518 O O . LYS A 1 442 ? 37.938 -16.761 18.737 1.00 23.88 442 LYS A O 1
#

Radius of gyration: 28.3 Å; Cα contacts (8 Å, |Δi|>4): 596; chains: 1; bounding box: 78×64×67 Å

pLDDT: mean 73.15, std 28.44, range [20.84, 98.69]

Mean predicted aligned error: 16.89 Å

Sequence (442 aa):
MAMRTEKKTDARFRGFTFGQHILKNPLIIQGIIQKSELKSTDVALEVGPGTGNLTVKLLESTKKVIACEVDPRMVAELQKRVMGTEYASHLQILCGDVIKMELPYFDVCVANIPYQISSPLVFKLLAHRPIFRCAVIMVQQEFAMRMVAGPGDPLYCRLSINCRLLSKCTHLMKVSKNNFKPPPKVESSVIRIVPHNPPPPVNFVEWDGLLRLCFTRKNKTLGAIFRQETVVQLLEQNLKTWCALNSKKFEEMPPVKETIEKVLGGEDGFGEKRSRTMDVDDFLKLLHLFNKEEIRFAQIPRDTFSSGAFVCRSYIILNKHPAWSPCFNLAHSRLLLWVSPLQQSMYGDKVPDIQCGDHAVGNVAELTYSDLSVDALIKVIKKPDGRQGVGLFIEKIKSEGFQINTHPVPGHILGNYKTKQREETYKFYTFCYSTTKHPDMK

Nearest PDB structures (foldseek):
  1zq9-assembly1_B  TM=9.671E-01  e=1.287E-42  Homo sapiens
  6zqg-assembly1_JL  TM=9.653E-01  e=1.416E-35  Saccharomyces cerevisiae S288C
  2h1r-assembly2_B  TM=9.318E-01  e=1.882E-34  Plasmodium falciparum
  2h1r-assembly1_A  TM=9.235E-01  e=3.742E-33  Plasmodium falciparum
  3grv-assembly1_A  TM=8.790E-01  e=1.541E-24  Methanocaldococcus jannaschii

Solvent-accessible surface area (backbone atoms only — not comparable to full-atom values): 26702 Å² total; per-residue (Å²): 139,79,85,84,77,77,80,82,73,71,74,92,69,76,76,67,90,77,74,67,63,43,75,67,47,65,68,58,48,51,53,49,55,64,73,53,70,70,44,61,81,31,34,34,33,25,43,48,46,54,83,28,71,57,49,57,60,47,49,77,42,27,54,30,32,40,32,32,32,66,53,68,68,38,51,52,51,32,51,60,70,34,55,95,46,85,52,43,85,32,54,45,78,47,82,40,57,72,86,78,49,87,77,76,89,43,41,32,35,50,27,60,43,58,72,92,48,46,68,68,46,53,54,49,56,76,68,43,77,76,79,43,65,37,32,38,37,34,37,43,33,71,60,47,49,21,42,57,29,48,60,64,41,92,56,34,45,62,62,9,51,54,41,56,66,51,19,54,58,42,84,72,45,79,41,63,29,84,41,30,48,60,58,58,98,57,50,28,20,35,34,38,37,30,55,47,82,78,65,70,99,61,64,61,60,37,51,53,37,50,42,53,60,47,49,73,52,27,90,42,31,41,41,74,51,57,72,34,66,73,48,42,55,50,40,45,53,28,33,45,51,50,20,63,76,67,78,42,64,59,88,80,49,78,58,61,66,59,53,49,49,52,60,24,69,35,97,82,43,45,26,72,38,32,54,36,59,47,50,70,66,56,51,51,51,51,51,48,51,38,47,73,73,61,46,48,44,71,71,85,86,79,93,84,83,87,87,85,83,85,85,74,85,81,83,88,79,91,76,93,72,98,73,83,87,82,88,86,84,92,81,79,91,72,57,76,48,83,58,59,79,93,57,49,90,79,57,80,93,84,76,84,91,77,94,60,82,96,52,51,81,41,48,39,35,42,48,52,76,88,84,86,58,73,67,64,56,58,66,63,69,66,72,56,86,64,90,69,22,57,61,56,47,52,54,52,41,46,74,72,68,38,44,76,47,75,43,84,44,66,24,43,74,77,48,76,47,69,46,95,86,73,77,49,72,45,77,41,72,48,69,77,80,78,86,74,76,64,92,87,70,132

Organism: NCBI:txid1890364